Protein AF-A0A1N7FJW1-F1 (afdb_monomer)

Organism: NCBI:txid553468

Mean predicted aligned error: 14.7 Å

Structure (mmCIF, N/CA/C/O backbone):
data_AF-A0A1N7FJW1-F1
#
_entry.id   AF-A0A1N7FJW1-F1
#
loop_
_atom_site.group_PDB
_atom_site.id
_atom_site.type_symbol
_atom_site.label_atom_id
_atom_site.label_alt_id
_atom_site.label_comp_id
_atom_site.label_asym_id
_atom_site.label_entity_id
_atom_site.label_seq_id
_atom_site.pdbx_PDB_ins_code
_atom_site.Cartn_x
_atom_site.Cartn_y
_atom_site.Cartn_z
_atom_site.occupancy
_atom_site.B_iso_or_equiv
_atom_site.auth_seq_id
_atom_site.auth_comp_id
_atom_site.auth_asym_id
_atom_site.auth_atom_id
_atom_site.pdbx_PDB_model_num
ATOM 1 N N . MET A 1 1 ? 30.963 -3.387 -36.624 1.00 52.25 1 MET A N 1
ATOM 2 C CA . MET A 1 1 ? 31.413 -2.448 -35.574 1.00 52.25 1 MET A CA 1
ATOM 3 C C . MET A 1 1 ? 30.169 -1.801 -35.012 1.00 52.25 1 MET A C 1
ATOM 5 O O . MET A 1 1 ? 29.553 -1.021 -35.724 1.00 52.25 1 MET A O 1
ATOM 9 N N . THR A 1 2 ? 29.754 -2.179 -33.808 1.00 65.69 2 THR A N 1
ATOM 10 C CA . THR A 1 2 ? 28.603 -1.548 -33.155 1.00 65.69 2 THR A CA 1
ATOM 11 C C . THR A 1 2 ? 28.979 -0.100 -32.862 1.00 65.69 2 THR A C 1
ATOM 13 O O . THR A 1 2 ? 30.022 0.168 -32.257 1.00 65.69 2 THR A O 1
ATOM 16 N N . ARG A 1 3 ? 28.205 0.848 -33.392 1.00 86.38 3 ARG A N 1
ATOM 17 C CA . ARG A 1 3 ? 28.405 2.272 -33.126 1.00 86.38 3 ARG A CA 1
ATOM 18 C C . ARG A 1 3 ? 28.070 2.475 -31.653 1.00 86.38 3 ARG A C 1
ATOM 20 O O . ARG A 1 3 ? 26.990 2.111 -31.235 1.00 86.38 3 ARG A O 1
ATOM 27 N N . THR A 1 4 ? 28.992 3.018 -30.864 1.00 91.62 4 THR A N 1
ATOM 28 C CA . THR A 1 4 ? 28.739 3.287 -29.439 1.00 91.62 4 THR A CA 1
ATOM 29 C C . THR A 1 4 ? 28.900 4.770 -29.146 1.00 91.62 4 THR A C 1
ATOM 31 O O . THR A 1 4 ? 29.884 5.377 -29.587 1.00 91.62 4 THR A O 1
ATOM 34 N N . VAL A 1 5 ? 27.998 5.342 -28.356 1.00 96.06 5 VAL A N 1
ATOM 35 C CA . VAL A 1 5 ? 28.038 6.734 -27.895 1.00 96.06 5 VAL A CA 1
ATOM 36 C C . VAL A 1 5 ? 28.354 6.788 -26.401 1.00 96.06 5 VAL A C 1
ATOM 38 O O . VAL A 1 5 ? 28.093 5.841 -25.666 1.00 96.06 5 VAL A O 1
ATOM 41 N N . LYS A 1 6 ? 28.956 7.885 -25.929 1.00 95.75 6 LYS A N 1
ATOM 42 C CA . LYS A 1 6 ? 29.156 8.087 -24.489 1.00 95.75 6 LYS A CA 1
ATOM 43 C C . LYS A 1 6 ? 27.847 8.525 -23.832 1.00 95.75 6 LYS A C 1
ATOM 45 O O . LYS A 1 6 ? 27.224 9.496 -24.280 1.00 95.75 6 LYS A O 1
ATOM 50 N N . VAL A 1 7 ? 27.475 7.847 -22.754 1.00 93.94 7 VAL A N 1
ATOM 51 C CA . VAL A 1 7 ? 26.599 8.421 -21.728 1.00 93.94 7 VAL A CA 1
ATOM 52 C C . VAL A 1 7 ? 27.440 9.449 -20.985 1.00 93.94 7 VAL A C 1
ATOM 54 O O . VAL A 1 7 ? 28.621 9.211 -20.744 1.00 93.94 7 VAL A O 1
ATOM 57 N N . ASP A 1 8 ? 26.872 10.623 -20.736 1.00 95.00 8 ASP A N 1
ATOM 58 C CA . ASP A 1 8 ? 27.602 11.751 -20.154 1.00 95.00 8 ASP A CA 1
ATOM 59 C C . ASP A 1 8 ? 26.711 12.533 -19.183 1.00 95.00 8 ASP A C 1
ATOM 61 O O . ASP A 1 8 ? 26.671 13.764 -19.170 1.00 95.00 8 ASP A O 1
ATOM 65 N N . TRP A 1 9 ? 25.927 11.777 -18.417 1.00 96.00 9 TRP A N 1
ATOM 66 C CA . TRP A 1 9 ? 24.944 12.276 -17.464 1.00 96.00 9 TRP A CA 1
ATOM 67 C C . TRP A 1 9 ? 25.516 12.230 -16.046 1.00 96.00 9 TRP A C 1
ATOM 69 O O . TRP A 1 9 ? 26.409 11.433 -15.742 1.00 96.00 9 TRP A O 1
ATOM 79 N N . ARG A 1 10 ? 25.041 13.132 -15.186 1.00 94.81 10 ARG A N 1
ATOM 80 C CA . ARG A 1 10 ? 25.405 13.165 -13.767 1.00 94.81 10 ARG A CA 1
ATOM 81 C C . ARG A 1 10 ? 24.400 12.346 -12.974 1.00 94.81 10 ARG A C 1
ATOM 83 O O . ARG A 1 10 ? 23.208 12.572 -13.126 1.00 94.81 10 ARG A O 1
ATOM 90 N N . VAL A 1 11 ? 24.897 11.450 -12.138 1.00 93.75 11 VAL A N 1
ATOM 91 C CA . VAL A 1 11 ? 24.109 10.615 -11.225 1.00 93.75 11 VAL A CA 1
ATOM 92 C C . VAL A 1 11 ? 24.675 10.777 -9.808 1.00 93.75 11 VAL A C 1
ATOM 94 O O . VAL A 1 11 ? 25.847 11.148 -9.686 1.00 93.75 11 VAL A O 1
ATOM 97 N N . PRO A 1 12 ? 23.916 10.507 -8.738 1.00 93.00 12 PRO A N 1
ATOM 98 C CA . PRO A 1 12 ? 24.451 10.494 -7.377 1.00 93.00 12 PRO A CA 1
ATOM 99 C C . PRO A 1 12 ? 25.618 9.510 -7.254 1.00 93.00 12 PRO A C 1
ATOM 101 O O . PRO A 1 12 ? 25.525 8.368 -7.711 1.00 93.00 12 PRO A O 1
ATOM 104 N N . SER A 1 13 ? 26.723 9.949 -6.649 1.00 93.44 13 SER A N 1
ATOM 105 C CA . SER A 1 13 ? 27.962 9.166 -6.550 1.00 93.44 13 SER A CA 1
ATOM 106 C C . SER A 1 13 ? 27.733 7.831 -5.845 1.00 93.44 13 SER A C 1
ATOM 108 O O . SER A 1 13 ? 28.148 6.800 -6.365 1.00 93.44 13 SER A O 1
ATOM 110 N N . LYS A 1 14 ? 26.975 7.836 -4.740 1.00 91.44 14 LYS A N 1
ATOM 111 C CA . LYS A 1 14 ? 26.622 6.625 -3.979 1.00 91.44 14 LYS A CA 1
ATOM 112 C C . LYS A 1 14 ? 25.930 5.573 -4.848 1.00 91.44 14 LYS A C 1
ATOM 114 O O . LYS A 1 14 ? 26.258 4.393 -4.782 1.00 91.44 14 LYS A O 1
ATOM 119 N N . GLU A 1 15 ? 25.000 5.997 -5.703 1.00 93.12 15 GLU A N 1
ATOM 120 C CA . GLU A 1 15 ? 24.267 5.069 -6.566 1.00 93.12 15 GLU A CA 1
ATOM 121 C C . GLU A 1 15 ? 25.138 4.508 -7.686 1.00 93.12 15 GLU A C 1
ATOM 123 O O . GLU A 1 15 ? 25.033 3.328 -8.024 1.00 93.12 15 GLU A O 1
ATOM 128 N N . TRP A 1 16 ? 26.038 5.329 -8.231 1.00 95.44 16 TRP A N 1
ATOM 129 C CA . TRP A 1 16 ? 27.014 4.869 -9.212 1.00 95.44 16 TRP A CA 1
ATOM 130 C C . TRP A 1 16 ? 28.026 3.883 -8.623 1.00 95.44 16 TRP A C 1
ATOM 132 O O . TRP A 1 16 ? 28.369 2.893 -9.274 1.00 95.44 16 TRP A O 1
ATOM 142 N N . GLU A 1 17 ? 28.498 4.133 -7.403 1.00 94.94 17 GLU A N 1
ATOM 143 C CA . GLU A 1 17 ? 29.403 3.243 -6.673 1.00 94.94 17 GLU A CA 1
ATOM 144 C C . GLU A 1 17 ? 28.735 1.900 -6.384 1.00 94.94 17 GLU A C 1
ATOM 146 O O . GLU A 1 17 ? 29.262 0.865 -6.789 1.00 94.94 17 GLU A O 1
ATOM 151 N N . ALA A 1 18 ? 27.530 1.913 -5.810 1.00 94.19 18 ALA A N 1
ATOM 152 C CA . ALA A 1 18 ? 26.774 0.697 -5.524 1.00 94.19 18 ALA A CA 1
ATOM 153 C C . ALA A 1 18 ? 26.417 -0.091 -6.800 1.00 94.19 18 ALA A C 1
ATOM 155 O O . ALA A 1 18 ? 26.418 -1.323 -6.805 1.00 94.19 18 ALA A O 1
ATOM 156 N N . PHE A 1 19 ? 26.140 0.591 -7.918 1.00 96.44 19 PHE A N 1
ATOM 157 C CA . PHE A 1 19 ? 25.979 -0.079 -9.212 1.00 96.44 19 PHE A CA 1
ATOM 158 C C . PHE A 1 19 ? 27.299 -0.674 -9.730 1.00 96.44 19 PHE A C 1
ATOM 160 O O . PHE A 1 19 ? 27.322 -1.796 -10.232 1.00 96.44 19 PHE A O 1
ATOM 167 N N . SER A 1 20 ? 28.415 0.041 -9.593 1.00 95.94 20 SER A N 1
ATOM 168 C CA . SER A 1 20 ? 29.735 -0.450 -10.008 1.00 95.94 20 SER A CA 1
ATOM 169 C C . SER A 1 20 ? 30.167 -1.677 -9.199 1.00 95.94 20 SER A C 1
ATOM 171 O O . SER A 1 20 ? 30.704 -2.626 -9.770 1.00 95.94 20 SER A O 1
ATOM 173 N N . GLU A 1 21 ? 29.887 -1.689 -7.895 1.00 96.00 21 GLU A N 1
ATOM 174 C CA . GLU A 1 21 ? 30.093 -2.844 -7.020 1.00 96.00 21 GLU A CA 1
ATOM 175 C C . GLU A 1 21 ? 29.223 -4.030 -7.448 1.00 96.00 21 GLU A C 1
ATOM 177 O O . GLU A 1 21 ? 29.734 -5.141 -7.580 1.00 96.00 21 GLU A O 1
ATOM 182 N N . TYR A 1 22 ? 27.944 -3.793 -7.762 1.00 96.25 22 TYR A N 1
ATOM 183 C CA . TYR A 1 22 ? 27.059 -4.813 -8.330 1.00 96.25 22 TYR A CA 1
ATOM 184 C C . TYR A 1 22 ? 27.650 -5.446 -9.599 1.00 96.25 22 TYR A C 1
ATOM 186 O O . TYR A 1 22 ? 27.753 -6.670 -9.670 1.00 96.25 22 TYR A O 1
ATOM 194 N N . VAL A 1 23 ? 28.113 -4.634 -10.558 1.00 96.75 23 VAL A N 1
ATOM 195 C CA . VAL A 1 23 ? 28.746 -5.137 -11.791 1.00 96.75 23 VAL A CA 1
ATOM 196 C C . VAL A 1 23 ? 30.020 -5.923 -11.476 1.00 96.75 23 VAL A C 1
ATOM 198 O O . VAL A 1 23 ? 30.242 -6.985 -12.056 1.00 96.75 23 VAL A O 1
ATOM 201 N N . SER A 1 24 ? 30.849 -5.432 -10.550 1.00 95.81 24 SER A N 1
ATOM 202 C CA . SER A 1 24 ? 32.078 -6.119 -10.145 1.00 95.81 24 SER A CA 1
ATOM 203 C C . SER A 1 24 ? 31.802 -7.462 -9.473 1.00 95.81 24 SER A C 1
ATOM 205 O O . SER A 1 24 ? 32.559 -8.404 -9.683 1.00 95.81 24 SER A O 1
ATOM 207 N N . ARG A 1 25 ? 30.748 -7.554 -8.660 1.00 96.00 25 ARG A N 1
ATOM 208 C CA . ARG A 1 25 ? 30.341 -8.789 -7.985 1.00 96.00 25 ARG A CA 1
ATOM 209 C C . ARG A 1 25 ? 29.806 -9.819 -8.978 1.00 96.00 25 ARG A C 1
ATOM 211 O O . ARG A 1 25 ? 30.148 -10.987 -8.860 1.00 96.00 25 ARG A O 1
ATOM 218 N N . GLU A 1 26 ? 29.006 -9.379 -9.946 1.00 94.94 26 GLU A N 1
ATOM 219 C CA . GLU A 1 26 ? 28.371 -10.257 -10.936 1.00 94.94 26 GLU A CA 1
ATOM 220 C C . GLU A 1 26 ? 29.372 -10.791 -11.974 1.00 94.94 26 GLU A C 1
ATOM 222 O O . GLU A 1 26 ? 29.357 -11.969 -12.318 1.00 94.94 26 GLU A O 1
ATOM 227 N N . HIS A 1 27 ? 30.274 -9.931 -12.461 1.00 94.06 27 HIS A N 1
ATOM 228 C CA . HIS A 1 27 ? 31.170 -10.258 -13.581 1.00 94.06 27 HIS A CA 1
ATOM 229 C C . HIS A 1 27 ? 32.638 -10.440 -13.173 1.00 94.06 27 HIS A C 1
ATOM 231 O O . HIS A 1 27 ? 33.477 -10.755 -14.014 1.00 94.06 27 HIS A O 1
ATOM 237 N N . GLY A 1 28 ? 32.985 -10.208 -11.904 1.00 94.31 28 GLY A N 1
ATOM 238 C CA . GLY A 1 28 ? 34.362 -10.242 -11.390 1.00 94.31 28 GLY A CA 1
ATOM 239 C C . GLY A 1 28 ? 35.214 -9.016 -11.754 1.00 94.31 28 GLY A C 1
ATOM 240 O O . GLY A 1 28 ? 36.224 -8.757 -11.101 1.00 94.31 28 GLY A O 1
ATOM 241 N N . GLU A 1 29 ? 34.814 -8.232 -12.761 1.00 92.94 29 GLU A N 1
ATOM 242 C CA . GLU A 1 29 ? 35.464 -6.980 -13.149 1.00 92.94 29 GLU A CA 1
ATOM 243 C C . GLU A 1 29 ? 34.464 -5.930 -13.664 1.00 92.94 29 GLU A C 1
ATOM 245 O O . GLU A 1 29 ? 33.465 -6.235 -14.309 1.00 92.94 29 GLU A O 1
ATOM 250 N N . ILE A 1 30 ? 34.761 -4.650 -13.427 1.00 91.31 30 ILE A N 1
ATOM 251 C CA . ILE A 1 30 ? 33.912 -3.532 -13.885 1.00 91.31 30 ILE A CA 1
ATOM 252 C C . ILE A 1 30 ? 34.176 -3.213 -15.365 1.00 91.31 30 ILE A C 1
ATOM 254 O O . ILE A 1 30 ? 33.280 -2.845 -16.138 1.00 91.31 30 ILE A O 1
ATOM 258 N N . LYS A 1 31 ? 35.446 -3.299 -15.773 1.00 91.12 31 LYS A N 1
ATOM 259 C CA . LYS A 1 31 ? 35.902 -2.835 -17.083 1.00 91.12 31 LYS A CA 1
ATOM 260 C C . LYS A 1 31 ? 35.369 -3.761 -18.175 1.00 91.12 31 LYS A C 1
ATOM 262 O O . LYS A 1 31 ? 35.596 -4.955 -18.151 1.00 91.12 31 LYS A O 1
ATOM 267 N N . GLY A 1 32 ? 34.690 -3.189 -19.168 1.00 90.25 32 GLY A N 1
ATOM 268 C CA . GLY A 1 32 ? 34.111 -3.943 -20.288 1.00 90.25 32 GLY A CA 1
ATOM 269 C C . GLY A 1 32 ? 32.655 -4.371 -20.077 1.00 90.25 32 GLY A C 1
ATOM 270 O O . GLY A 1 32 ? 31.924 -4.456 -21.065 1.00 90.25 32 GLY A O 1
ATOM 271 N N . TYR A 1 33 ? 32.210 -4.518 -18.825 1.00 94.81 33 TYR A N 1
ATOM 272 C CA . TYR A 1 33 ? 30.836 -4.914 -18.487 1.00 94.81 33 TYR A CA 1
ATOM 273 C C . TYR A 1 33 ? 29.938 -3.738 -18.119 1.00 94.81 33 TYR A C 1
ATOM 275 O O . TYR A 1 33 ? 28.773 -3.734 -18.506 1.00 94.81 33 TYR A O 1
ATOM 283 N N . VAL A 1 34 ? 30.478 -2.692 -17.480 1.00 95.44 34 VAL A N 1
ATOM 284 C CA . VAL A 1 34 ? 29.661 -1.567 -16.991 1.00 95.44 34 VAL A CA 1
ATOM 285 C C . VAL A 1 34 ? 28.805 -0.919 -18.085 1.00 95.44 34 VAL A C 1
ATOM 287 O O . VAL A 1 34 ? 27.643 -0.623 -17.858 1.00 95.44 34 VAL A O 1
ATOM 290 N N . GLY A 1 35 ? 29.337 -0.749 -19.302 1.00 95.56 35 GLY A N 1
ATOM 291 C CA . GLY A 1 35 ? 28.564 -0.192 -20.418 1.00 95.56 35 GLY A CA 1
ATOM 292 C C . GLY A 1 35 ? 27.407 -1.093 -20.849 1.00 95.56 35 GLY A C 1
ATOM 293 O O . GLY A 1 35 ? 26.321 -0.590 -21.110 1.00 95.56 35 GLY A O 1
ATOM 294 N N . ARG A 1 36 ? 27.618 -2.416 -20.858 1.00 95.19 36 ARG A N 1
ATOM 295 C CA . ARG A 1 36 ? 26.582 -3.392 -21.222 1.00 95.19 36 ARG A CA 1
ATOM 296 C C . ARG A 1 36 ? 25.490 -3.468 -20.162 1.00 95.19 36 ARG A C 1
ATOM 298 O O . ARG A 1 36 ? 24.323 -3.519 -20.516 1.00 95.19 36 ARG A O 1
ATOM 305 N N . GLU A 1 37 ? 25.855 -3.457 -18.882 1.00 96.12 37 GLU A N 1
ATOM 306 C CA . GLU A 1 37 ? 24.869 -3.485 -17.796 1.00 96.12 37 GLU A CA 1
ATOM 307 C C . GLU A 1 37 ? 24.088 -2.169 -17.696 1.00 96.12 37 GLU A C 1
ATOM 309 O O . GLU A 1 37 ? 22.890 -2.207 -17.444 1.00 96.12 37 GLU A O 1
ATOM 314 N N . VAL A 1 38 ? 24.711 -1.016 -17.980 1.00 96.75 38 VAL A N 1
ATOM 315 C CA . VAL A 1 38 ? 23.980 0.257 -18.127 1.00 96.75 38 VAL A CA 1
ATOM 316 C C . VAL A 1 38 ? 22.980 0.181 -19.283 1.00 96.75 38 VAL A C 1
ATOM 318 O O . VAL A 1 38 ? 21.846 0.619 -19.141 1.00 96.75 38 VAL A O 1
ATOM 321 N N . GLU A 1 39 ? 23.377 -0.388 -20.422 1.00 95.69 39 GLU A N 1
ATOM 322 C CA . GLU A 1 39 ? 22.492 -0.540 -21.580 1.00 95.69 39 GLU A CA 1
ATOM 323 C C . GLU A 1 39 ? 21.312 -1.481 -21.289 1.00 95.69 39 GLU A C 1
ATOM 325 O O . GLU A 1 39 ? 20.181 -1.181 -21.664 1.00 95.69 39 GLU A O 1
ATOM 330 N N . LYS A 1 40 ? 21.553 -2.591 -20.578 1.00 94.06 40 LYS A N 1
ATOM 331 C CA . LYS A 1 40 ? 20.486 -3.485 -20.103 1.00 94.06 40 LYS A CA 1
ATOM 332 C C . LYS A 1 40 ? 19.544 -2.775 -19.139 1.00 94.06 40 LYS A C 1
ATOM 334 O O . LYS A 1 40 ? 18.341 -2.852 -19.334 1.00 94.06 40 LYS A O 1
ATOM 339 N N . ALA A 1 41 ? 20.085 -2.043 -18.164 1.00 94.62 41 ALA A N 1
ATOM 340 C CA . ALA A 1 41 ? 19.288 -1.264 -17.222 1.00 94.62 41 ALA A CA 1
ATOM 341 C C . ALA A 1 41 ? 18.376 -0.261 -17.947 1.00 94.62 41 ALA A C 1
ATOM 343 O O . ALA A 1 41 ? 17.194 -0.182 -17.642 1.00 94.62 41 ALA A O 1
ATOM 344 N N . MET A 1 42 ? 18.898 0.458 -18.951 1.00 95.19 42 MET A N 1
ATOM 345 C CA . MET A 1 42 ? 18.097 1.379 -19.767 1.00 95.19 42 MET A CA 1
ATOM 346 C C . MET A 1 42 ? 16.958 0.664 -20.503 1.00 95.19 42 MET A C 1
ATOM 348 O O . MET A 1 42 ? 15.831 1.145 -20.467 1.00 95.19 42 MET A O 1
ATOM 352 N N . ARG A 1 43 ? 17.234 -0.469 -21.166 1.00 93.62 43 ARG A N 1
ATOM 353 C CA . ARG A 1 43 ? 16.203 -1.225 -21.901 1.00 93.62 43 ARG A CA 1
ATOM 354 C C . ARG A 1 43 ? 15.134 -1.808 -20.979 1.00 93.62 43 ARG A C 1
ATOM 356 O O . ARG A 1 43 ? 13.954 -1.691 -21.287 1.00 93.62 43 ARG A O 1
ATOM 363 N N . GLU A 1 44 ? 15.552 -2.390 -19.856 1.00 89.94 44 GLU A N 1
ATOM 364 C CA . GLU A 1 44 ? 14.650 -2.966 -18.852 1.00 89.94 44 GLU A CA 1
ATOM 365 C C . GLU A 1 44 ? 13.734 -1.901 -18.240 1.00 89.94 44 GLU A C 1
ATOM 367 O O . GLU A 1 44 ? 12.549 -2.171 -18.061 1.00 89.94 44 GLU A O 1
ATOM 372 N N . TYR A 1 45 ? 14.261 -0.699 -17.982 1.00 88.50 45 TYR A N 1
ATOM 373 C CA . TYR A 1 45 ? 13.508 0.427 -17.424 1.00 88.50 45 TYR A CA 1
ATOM 374 C C . TYR A 1 45 ? 12.490 1.022 -18.409 1.00 88.50 45 TYR A C 1
ATOM 376 O O . TYR A 1 45 ? 11.454 1.525 -17.988 1.00 88.50 45 TYR A O 1
ATOM 384 N N . MET A 1 46 ? 12.759 0.979 -19.717 1.00 89.81 46 MET A N 1
ATOM 385 C CA . MET A 1 46 ? 11.837 1.474 -20.755 1.00 89.81 46 MET A CA 1
ATOM 386 C C . MET A 1 46 ? 10.796 0.455 -21.213 1.00 89.81 46 MET A C 1
ATOM 388 O O . MET A 1 46 ? 10.014 0.758 -22.110 1.00 89.81 46 MET A O 1
ATOM 392 N N . ASP A 1 47 ? 10.850 -0.770 -20.695 1.00 84.56 47 ASP A N 1
ATOM 393 C CA . ASP A 1 47 ? 10.038 -1.875 -21.201 1.00 84.56 47 ASP A CA 1
ATOM 394 C C . ASP A 1 47 ? 10.234 -2.148 -22.706 1.00 84.56 47 ASP A C 1
ATOM 396 O O . ASP A 1 47 ? 9.319 -2.542 -23.419 1.00 84.56 47 ASP A O 1
ATOM 400 N N . ALA A 1 48 ? 11.471 -1.959 -23.186 1.00 77.62 48 ALA A N 1
ATOM 401 C CA . ALA A 1 48 ? 11.863 -2.100 -24.594 1.00 77.62 48 ALA A CA 1
ATOM 402 C C . ALA A 1 48 ? 12.705 -3.364 -24.873 1.00 77.62 48 ALA A C 1
ATOM 404 O O . ALA A 1 48 ? 13.426 -3.438 -25.872 1.00 77.62 48 ALA A O 1
ATOM 405 N N . ASP A 1 49 ? 12.686 -4.340 -23.964 1.00 77.19 49 ASP A N 1
ATOM 406 C CA . ASP A 1 49 ? 13.383 -5.616 -24.128 1.00 77.19 49 ASP A CA 1
ATOM 407 C C . ASP A 1 49 ? 12.446 -6.735 -24.622 1.00 77.19 49 ASP A C 1
ATOM 409 O O . ASP A 1 49 ? 11.238 -6.565 -24.767 1.00 77.19 49 ASP A O 1
ATOM 413 N N . GLU A 1 50 ? 13.017 -7.908 -24.898 1.00 75.19 50 GLU A N 1
ATOM 414 C CA . GLU A 1 50 ? 12.272 -9.082 -25.380 1.00 75.19 50 GLU A CA 1
ATOM 415 C C . GLU A 1 50 ? 11.298 -9.680 -24.347 1.00 75.19 50 GLU A C 1
ATOM 417 O O . GLU A 1 50 ? 10.514 -10.569 -24.676 1.00 75.19 50 GLU A O 1
ATOM 422 N N . PHE A 1 51 ? 11.344 -9.212 -23.099 1.00 79.31 51 PHE A N 1
ATOM 423 C CA . PHE A 1 51 ? 10.526 -9.706 -21.998 1.00 79.31 51 PHE A CA 1
ATOM 424 C C . PHE A 1 51 ? 9.326 -8.793 -21.699 1.00 79.31 51 PHE A C 1
ATOM 426 O O . PHE A 1 51 ? 8.519 -9.137 -20.831 1.00 79.31 51 PHE A O 1
ATOM 433 N N . ALA A 1 52 ? 9.167 -7.675 -22.417 1.00 80.88 52 ALA A N 1
ATOM 434 C CA . ALA A 1 52 ? 7.998 -6.795 -22.334 1.00 80.88 52 ALA A CA 1
ATOM 435 C C . ALA A 1 52 ? 6.683 -7.557 -22.559 1.00 80.88 52 ALA A C 1
ATOM 437 O O . ALA A 1 52 ? 5.798 -7.535 -21.704 1.00 80.88 52 ALA A O 1
ATOM 438 N N . ASP A 1 53 ? 6.611 -8.353 -23.629 1.00 84.56 53 ASP A N 1
ATOM 439 C CA . ASP A 1 53 ? 5.436 -9.167 -23.966 1.00 84.56 53 ASP A CA 1
ATOM 440 C C . ASP A 1 53 ? 5.076 -10.191 -22.874 1.00 84.56 53 ASP A C 1
ATOM 442 O O . ASP A 1 53 ? 3.918 -10.585 -22.725 1.00 84.56 53 ASP A O 1
ATOM 446 N N . ILE A 1 54 ? 6.074 -10.690 -22.137 1.00 85.75 54 ILE A N 1
ATOM 447 C CA . ILE A 1 54 ? 5.854 -11.660 -21.056 1.00 85.75 54 ILE A CA 1
ATOM 448 C C . ILE A 1 54 ? 5.262 -10.951 -19.843 1.00 85.75 54 ILE A C 1
ATOM 450 O O . ILE A 1 54 ? 4.298 -11.453 -19.267 1.00 85.75 54 ILE A O 1
ATOM 454 N N . GLU A 1 55 ? 5.804 -9.791 -19.477 1.00 82.88 55 GLU A N 1
ATOM 455 C CA . GLU A 1 55 ? 5.274 -8.994 -18.372 1.00 82.88 55 GLU A CA 1
ATOM 456 C C . GLU A 1 55 ? 3.834 -8.540 -18.657 1.00 82.88 55 GLU A C 1
ATOM 458 O O . GLU A 1 55 ? 2.971 -8.717 -17.804 1.00 82.88 55 GLU A O 1
ATOM 463 N N . GLU A 1 56 ? 3.522 -8.121 -19.888 1.00 84.94 56 GLU A N 1
ATOM 464 C CA . GLU A 1 56 ? 2.151 -7.771 -20.290 1.00 84.94 56 GLU A CA 1
ATOM 465 C C . GLU A 1 56 ? 1.178 -8.960 -20.161 1.00 84.94 56 GLU A C 1
ATOM 467 O O . GLU A 1 56 ? 0.029 -8.810 -19.732 1.00 84.94 56 GLU A O 1
ATOM 472 N N . ARG A 1 57 ? 1.624 -10.180 -20.493 1.00 87.06 57 ARG A N 1
ATOM 473 C CA . ARG A 1 57 ? 0.812 -11.395 -20.295 1.00 87.06 57 ARG A CA 1
ATOM 474 C C . ARG A 1 57 ? 0.577 -11.691 -18.819 1.00 87.06 57 ARG A C 1
ATOM 476 O O . ARG A 1 57 ? -0.525 -12.109 -18.474 1.00 87.06 57 ARG A O 1
ATOM 483 N N . ILE A 1 58 ? 1.583 -11.487 -17.971 1.00 86.94 58 ILE A N 1
ATOM 484 C CA . ILE A 1 58 ? 1.453 -11.638 -16.518 1.00 86.94 58 ILE A CA 1
ATOM 485 C C . ILE A 1 58 ? 0.459 -10.601 -15.978 1.00 86.94 58 ILE A C 1
ATOM 487 O O . ILE A 1 58 ? -0.459 -10.961 -15.246 1.00 86.94 58 ILE A O 1
ATOM 491 N N . ASP A 1 59 ? 0.556 -9.348 -16.418 1.00 83.88 59 ASP A N 1
ATOM 492 C CA . ASP A 1 59 ? -0.361 -8.275 -16.022 1.00 83.88 59 ASP A CA 1
ATOM 493 C C . ASP A 1 59 ? -1.801 -8.571 -16.451 1.00 83.88 59 ASP A C 1
ATOM 495 O O . ASP A 1 59 ? -2.751 -8.335 -15.704 1.00 83.88 59 ASP A O 1
ATOM 499 N N . ARG A 1 60 ? -1.983 -9.164 -17.635 1.00 85.75 60 ARG A N 1
ATOM 500 C CA . ARG A 1 60 ? -3.293 -9.643 -18.087 1.00 85.75 60 ARG A CA 1
ATOM 501 C C . ARG A 1 60 ? -3.855 -10.741 -17.184 1.00 85.75 60 ARG A C 1
ATOM 503 O O . ARG A 1 60 ? -5.062 -10.748 -16.947 1.00 85.75 60 ARG A O 1
ATOM 510 N N . LEU A 1 61 ? -3.019 -11.663 -16.706 1.00 85.50 61 LEU A N 1
ATOM 511 C CA . LEU A 1 61 ? -3.442 -12.712 -15.775 1.00 85.50 61 LEU A CA 1
ATOM 512 C C . LEU A 1 61 ? -3.818 -12.129 -14.409 1.00 85.50 61 LEU A C 1
ATOM 514 O O . LEU A 1 61 ? -4.861 -12.498 -13.878 1.00 85.50 61 LEU A O 1
ATOM 518 N N . LEU A 1 62 ? -3.040 -11.173 -13.891 1.00 82.25 62 LEU A N 1
ATOM 519 C CA . LEU A 1 62 ? -3.370 -10.453 -12.655 1.00 82.25 62 LEU A CA 1
ATOM 520 C C . LEU A 1 62 ? -4.726 -9.749 -12.761 1.00 82.25 62 LEU A C 1
ATOM 522 O O . LEU A 1 62 ? -5.591 -9.956 -11.912 1.00 82.25 62 LEU A O 1
ATOM 526 N N . ARG A 1 63 ? -4.958 -9.000 -13.847 1.00 80.12 63 ARG A N 1
ATOM 527 C CA . ARG A 1 63 ? -6.254 -8.347 -14.094 1.00 80.12 63 ARG A CA 1
ATOM 528 C C . ARG A 1 63 ? -7.390 -9.358 -14.196 1.00 80.12 63 ARG A C 1
ATOM 530 O O . ARG A 1 63 ? -8.450 -9.142 -13.630 1.00 80.12 63 ARG A O 1
ATOM 537 N N . ALA A 1 64 ? -7.176 -10.487 -14.872 1.00 79.88 64 ALA A N 1
ATOM 538 C CA . ALA A 1 64 ? -8.186 -11.543 -14.946 1.00 79.88 64 ALA A CA 1
ATOM 539 C C . ALA A 1 64 ? -8.516 -12.144 -13.566 1.00 79.88 64 ALA A C 1
ATOM 541 O O . ALA A 1 64 ? -9.655 -12.540 -13.334 1.00 79.88 64 ALA A O 1
ATOM 542 N N . ALA A 1 65 ? -7.549 -12.163 -12.646 1.00 77.19 65 ALA A N 1
ATOM 543 C CA . ALA A 1 65 ? -7.751 -12.540 -11.251 1.00 77.19 65 ALA A CA 1
ATOM 544 C C . ALA A 1 65 ? -8.365 -11.410 -10.393 1.00 77.19 65 ALA A C 1
ATOM 546 O O . ALA A 1 65 ? -8.532 -11.581 -9.187 1.00 77.19 65 ALA A O 1
ATOM 547 N N . GLY A 1 66 ? -8.710 -10.251 -10.966 1.00 71.81 66 GLY A N 1
ATOM 548 C CA . GLY A 1 66 ? -9.223 -9.096 -10.220 1.00 71.81 66 GLY A CA 1
ATOM 549 C C . GLY A 1 66 ? -8.168 -8.415 -9.343 1.00 71.81 66 GLY A C 1
ATOM 550 O O . GLY A 1 66 ? -8.523 -7.749 -8.373 1.00 71.81 66 GLY A O 1
ATOM 551 N N . ARG A 1 67 ? -6.879 -8.613 -9.646 1.00 76.31 67 ARG A N 1
ATOM 552 C CA . ARG A 1 67 ? -5.753 -7.893 -9.040 1.00 76.31 67 ARG A CA 1
ATOM 553 C C . ARG A 1 67 ? -5.294 -6.782 -9.969 1.00 76.31 67 ARG A C 1
ATOM 555 O O . ARG A 1 67 ? -5.397 -6.882 -11.195 1.00 76.31 67 ARG A O 1
ATOM 562 N N . ARG A 1 68 ? -4.693 -5.750 -9.389 1.00 72.88 68 ARG A N 1
ATOM 563 C CA . ARG A 1 68 ? -3.967 -4.747 -10.163 1.00 72.88 68 ARG A CA 1
ATOM 564 C C . ARG A 1 68 ? -2.518 -5.188 -10.340 1.00 72.88 68 ARG A C 1
ATOM 566 O O . ARG A 1 68 ? -1.902 -5.653 -9.377 1.00 72.88 68 ARG A O 1
ATOM 573 N N . PRO A 1 69 ? -1.958 -5.083 -11.555 1.00 66.00 69 PRO A N 1
ATOM 574 C CA . PRO A 1 69 ? -0.512 -5.047 -11.701 1.00 66.00 69 PRO A CA 1
ATOM 575 C C . PRO A 1 69 ? 0.001 -3.921 -10.805 1.00 66.00 69 PRO A C 1
ATOM 577 O O . PRO A 1 69 ? -0.511 -2.815 -10.915 1.00 66.00 69 PRO A O 1
ATOM 580 N N . ALA A 1 70 ? 0.958 -4.185 -9.912 1.00 63.66 70 ALA A N 1
ATOM 581 C CA . ALA A 1 70 ? 1.694 -3.071 -9.318 1.00 63.66 70 ALA A CA 1
ATOM 582 C C . ALA A 1 70 ? 2.315 -2.292 -10.480 1.00 63.66 70 ALA A C 1
ATOM 584 O O . ALA A 1 70 ? 2.975 -2.902 -11.337 1.00 63.66 70 ALA A O 1
ATOM 585 N N . ASP A 1 71 ? 2.026 -0.997 -10.564 1.00 54.09 71 ASP A N 1
ATOM 586 C CA . ASP A 1 71 ? 2.481 -0.187 -11.676 1.00 54.09 71 ASP A CA 1
ATOM 587 C C . ASP A 1 71 ? 4.001 -0.116 -11.639 1.00 54.09 71 ASP A C 1
ATOM 589 O O . ASP A 1 71 ? 4.617 0.545 -10.807 1.00 54.09 71 ASP A O 1
ATOM 593 N N . ALA A 1 72 ? 4.630 -0.793 -12.600 1.00 47.31 72 ALA A N 1
ATOM 594 C CA . ALA A 1 72 ? 6.071 -0.723 -12.780 1.00 47.31 72 ALA A CA 1
ATOM 595 C C . ALA A 1 72 ? 6.528 0.72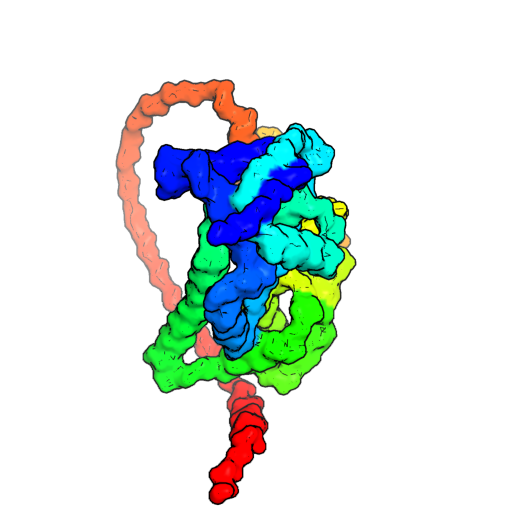7 -13.028 1.00 47.31 72 ALA A C 1
ATOM 597 O O . ALA A 1 72 ? 7.701 1.018 -12.851 1.00 47.31 72 ALA A O 1
ATOM 598 N N . ALA A 1 73 ? 5.637 1.636 -13.445 1.00 41.47 73 ALA A N 1
ATOM 599 C CA . ALA A 1 73 ? 5.923 3.060 -13.594 1.00 41.47 73 ALA A CA 1
ATOM 600 C C . ALA A 1 73 ? 5.959 3.822 -12.251 1.00 41.47 73 ALA A C 1
ATOM 602 O O . ALA A 1 73 ? 6.792 4.718 -12.096 1.00 41.47 73 ALA A O 1
ATOM 603 N N . GLU A 1 74 ? 5.136 3.445 -11.269 1.00 45.09 74 GLU A N 1
ATOM 604 C CA . GLU A 1 74 ? 5.130 4.067 -9.936 1.00 45.09 74 GLU A CA 1
ATOM 605 C C . GLU A 1 74 ? 6.252 3.491 -9.053 1.00 45.09 74 GLU A C 1
ATOM 607 O O . GLU A 1 74 ? 6.999 4.258 -8.443 1.00 45.09 74 GLU A O 1
ATOM 612 N N . GLU A 1 75 ? 6.553 2.186 -9.160 1.00 47.09 75 GLU A N 1
ATOM 613 C CA . GLU A 1 75 ? 7.725 1.572 -8.499 1.00 47.09 75 GLU A CA 1
ATOM 614 C C . GLU A 1 75 ? 9.061 2.182 -8.997 1.00 47.09 75 GLU A C 1
ATOM 616 O O . GLU A 1 75 ? 10.071 2.225 -8.283 1.00 47.09 75 GLU A O 1
ATOM 621 N N . LYS A 1 76 ? 9.075 2.705 -10.235 1.00 49.03 76 LYS A N 1
ATOM 622 C CA . LYS A 1 76 ? 10.201 3.452 -10.828 1.00 49.03 76 LYS A CA 1
ATOM 623 C C . LYS A 1 76 ? 10.325 4.880 -10.274 1.00 49.03 76 LYS A C 1
ATOM 625 O O . LYS A 1 76 ? 11.390 5.479 -10.436 1.00 49.03 76 LYS A O 1
ATOM 630 N N . THR A 1 77 ? 9.291 5.421 -9.631 1.00 43.97 77 THR A N 1
ATOM 631 C CA . THR A 1 77 ? 9.213 6.810 -9.138 1.00 43.97 77 THR A CA 1
ATOM 632 C C . THR A 1 77 ? 9.513 6.935 -7.641 1.00 43.97 77 THR A C 1
ATOM 634 O O . THR A 1 77 ? 10.011 7.969 -7.193 1.00 43.97 77 THR A O 1
ATOM 637 N N . LEU A 1 78 ? 9.399 5.835 -6.898 1.00 44.88 78 LEU A N 1
ATOM 638 C CA . LEU A 1 78 ? 9.688 5.766 -5.467 1.00 44.88 78 LEU A CA 1
ATOM 639 C C . LEU A 1 78 ? 11.174 5.869 -5.128 1.00 44.88 78 LEU A C 1
ATOM 641 O O . LEU A 1 78 ? 11.940 4.899 -5.183 1.00 44.88 78 LEU A O 1
ATOM 645 N N . SER A 1 79 ? 11.578 7.077 -4.737 1.00 44.50 79 SER A N 1
ATOM 646 C CA . SER A 1 79 ? 12.534 7.389 -3.660 1.00 44.50 79 SER A CA 1
ATOM 647 C C . SER A 1 79 ? 13.056 8.812 -3.883 1.00 44.50 79 SER A C 1
ATOM 649 O O . SER A 1 79 ? 14.230 9.023 -4.205 1.00 44.50 79 SER A O 1
ATOM 651 N N . GLU A 1 80 ? 12.180 9.804 -3.727 1.00 49.25 80 GLU A N 1
ATOM 652 C CA . GLU A 1 80 ? 12.553 11.218 -3.721 1.00 49.25 80 GLU A CA 1
ATOM 653 C C . GLU A 1 80 ? 12.472 11.789 -2.309 1.00 49.25 80 GLU A C 1
ATOM 655 O O . GLU A 1 80 ? 11.466 12.326 -1.873 1.00 49.25 80 GLU A O 1
ATOM 660 N N . SER A 1 81 ? 13.593 11.716 -1.593 1.00 41.44 81 SER A N 1
ATOM 661 C CA . SER A 1 81 ? 13.859 12.679 -0.519 1.00 41.44 81 SER A CA 1
ATOM 662 C C . SER A 1 81 ? 15.335 13.049 -0.330 1.00 41.44 81 SER A C 1
ATOM 664 O O . SER A 1 81 ? 15.644 13.835 0.559 1.00 41.44 81 SER A O 1
ATOM 666 N N . SER A 1 82 ? 16.277 12.584 -1.170 1.00 47.94 82 SER A N 1
ATOM 667 C CA . SER A 1 82 ? 17.701 12.936 -0.966 1.00 47.94 82 SER A CA 1
ATOM 668 C C . SER A 1 82 ? 18.520 13.313 -2.201 1.00 47.94 82 SER A C 1
ATOM 670 O O . SER A 1 82 ? 19.697 13.649 -2.059 1.00 47.94 82 SER A O 1
ATOM 672 N N . VAL A 1 83 ? 17.957 13.287 -3.414 1.00 53.78 83 VAL A N 1
ATOM 673 C CA . VAL A 1 83 ? 18.811 13.329 -4.615 1.00 53.78 83 VAL A CA 1
ATOM 674 C C . VAL A 1 83 ? 19.349 14.727 -4.946 1.00 53.78 83 VAL A C 1
ATOM 676 O O . VAL A 1 83 ? 20.426 14.843 -5.533 1.00 53.78 83 VAL A O 1
ATOM 679 N N . ASP A 1 84 ? 18.672 15.796 -4.521 1.00 54.22 84 ASP A N 1
ATOM 680 C CA . ASP A 1 84 ? 19.110 17.169 -4.815 1.00 54.22 84 ASP A CA 1
ATOM 681 C C . ASP A 1 84 ? 20.261 17.666 -3.910 1.00 54.22 84 ASP A C 1
ATOM 683 O O . ASP A 1 84 ? 20.887 18.682 -4.222 1.00 54.22 84 ASP A O 1
ATOM 687 N N . SER A 1 85 ? 20.614 16.939 -2.836 1.00 56.09 85 SER A N 1
ATOM 688 C CA . SER A 1 85 ? 21.726 17.296 -1.931 1.00 56.09 85 SER A CA 1
ATOM 689 C C . SER A 1 85 ? 22.961 16.390 -2.014 1.00 56.09 85 SER A C 1
ATOM 691 O O . SER A 1 85 ? 23.953 16.655 -1.333 1.00 56.09 85 SER A O 1
ATOM 693 N N . ASP A 1 86 ? 22.929 15.323 -2.815 1.00 67.00 86 ASP A N 1
ATOM 694 C CA . ASP A 1 86 ? 24.023 14.348 -2.879 1.00 67.00 86 ASP A CA 1
ATOM 695 C C . ASP A 1 86 ? 25.141 14.766 -3.861 1.00 67.00 86 ASP A C 1
ATOM 697 O O . ASP A 1 86 ? 24.920 15.365 -4.917 1.00 67.00 86 ASP A O 1
ATOM 701 N N . GLU A 1 87 ? 26.386 14.407 -3.531 1.00 89.12 87 GLU A N 1
ATOM 702 C CA . GLU A 1 87 ? 27.523 14.530 -4.447 1.00 89.12 87 GLU A CA 1
ATOM 703 C C . GLU A 1 87 ? 27.243 13.754 -5.746 1.00 89.12 87 GLU A C 1
ATOM 705 O O . GLU A 1 87 ? 26.805 12.603 -5.714 1.00 89.12 87 GLU A O 1
ATOM 710 N N . THR A 1 88 ? 27.500 14.375 -6.905 1.00 93.56 88 THR A N 1
ATOM 711 C CA . THR A 1 88 ? 27.215 13.766 -8.215 1.00 93.56 88 THR A CA 1
ATOM 712 C C . THR A 1 88 ? 28.478 13.353 -8.959 1.00 93.56 88 THR A C 1
ATOM 714 O O . THR A 1 88 ? 29.421 14.132 -9.114 1.00 93.56 88 THR A O 1
ATOM 717 N N . THR A 1 89 ? 28.445 12.156 -9.539 1.00 94.75 89 THR A N 1
ATOM 718 C CA . THR A 1 89 ? 29.479 11.619 -10.422 1.00 94.75 89 THR A CA 1
ATOM 719 C C . THR A 1 89 ? 28.998 11.601 -11.871 1.00 94.75 89 THR A C 1
ATOM 721 O O . THR A 1 89 ? 27.841 11.321 -12.182 1.00 94.75 89 THR A O 1
ATOM 724 N N . ARG A 1 90 ? 29.902 11.925 -12.801 1.00 95.94 90 ARG A N 1
ATOM 725 C CA . ARG A 1 90 ? 29.621 11.915 -14.242 1.00 95.94 90 ARG A CA 1
ATOM 726 C C . ARG A 1 90 ? 29.877 10.523 -14.812 1.00 95.94 90 ARG A C 1
ATOM 728 O O . ARG A 1 90 ? 31.030 10.098 -14.903 1.00 95.94 90 ARG A O 1
ATOM 735 N N . VAL A 1 91 ? 28.816 9.848 -15.240 1.00 94.94 91 VAL A N 1
ATOM 736 C CA . VAL A 1 91 ? 28.897 8.541 -15.901 1.00 94.94 91 VAL A CA 1
ATOM 737 C C . VAL A 1 91 ? 29.537 8.727 -17.273 1.00 94.94 91 VAL A C 1
ATOM 739 O O . VAL A 1 91 ? 29.115 9.597 -18.023 1.00 94.94 91 VAL A O 1
ATOM 742 N N . ARG A 1 92 ? 30.575 7.942 -17.600 1.00 94.19 92 ARG A N 1
ATOM 743 C CA . ARG A 1 92 ? 31.329 8.038 -18.873 1.00 94.19 92 ARG A CA 1
ATOM 744 C C . ARG A 1 92 ? 31.393 6.717 -19.648 1.00 94.19 92 ARG A C 1
ATOM 746 O O . ARG A 1 92 ? 32.332 6.491 -20.422 1.00 94.19 92 ARG A O 1
ATOM 753 N N . CYS A 1 93 ? 30.437 5.820 -19.421 1.00 94.06 93 CYS A N 1
ATOM 754 C CA . CYS A 1 93 ? 30.363 4.549 -20.134 1.00 94.06 93 CYS A CA 1
ATOM 755 C C . CYS A 1 93 ? 29.907 4.744 -21.590 1.00 94.06 93 CYS A C 1
ATOM 757 O O . CYS A 1 93 ? 29.431 5.811 -21.988 1.00 94.06 93 CYS A O 1
ATOM 759 N N . ARG A 1 94 ? 30.109 3.709 -22.409 1.00 95.75 94 ARG A N 1
ATOM 760 C CA . ARG A 1 94 ? 29.666 3.668 -23.804 1.00 95.75 94 ARG A CA 1
ATOM 761 C C . ARG A 1 94 ? 28.511 2.687 -23.947 1.00 95.75 94 ARG A C 1
ATOM 763 O O . ARG A 1 94 ? 28.636 1.573 -23.448 1.00 95.75 94 ARG A O 1
ATOM 770 N N . VAL A 1 95 ? 27.459 3.121 -24.629 1.00 96.31 95 VAL A N 1
ATOM 771 C CA . VAL A 1 95 ? 26.228 2.364 -24.906 1.00 96.31 95 VAL A CA 1
ATOM 772 C C . VAL A 1 95 ? 25.866 2.500 -26.382 1.00 96.31 95 VAL A C 1
ATOM 774 O O . VAL A 1 95 ? 26.420 3.363 -27.080 1.00 96.31 95 VAL A O 1
ATOM 777 N N . ASP A 1 96 ? 24.962 1.657 -26.860 1.00 95.81 96 ASP A N 1
ATOM 778 C CA . ASP A 1 96 ? 24.333 1.821 -28.168 1.00 95.81 96 ASP A CA 1
ATOM 779 C C . ASP A 1 96 ? 23.601 3.186 -28.283 1.00 95.81 96 ASP A C 1
ATOM 781 O O . ASP A 1 96 ? 22.929 3.605 -27.333 1.00 95.81 96 ASP A O 1
ATOM 785 N N . PRO A 1 97 ? 23.779 3.946 -29.385 1.00 96.56 97 PRO A N 1
ATOM 786 C CA . PRO A 1 97 ? 23.130 5.240 -29.576 1.00 96.56 97 PRO A CA 1
ATOM 787 C C . PRO A 1 97 ? 21.607 5.163 -29.561 1.00 96.56 97 PRO A C 1
ATOM 789 O O . PRO A 1 97 ? 20.999 6.056 -28.978 1.00 96.56 97 PRO A O 1
ATOM 792 N N . ASP A 1 98 ? 21.018 4.110 -30.127 1.00 95.19 98 ASP A N 1
ATOM 793 C CA . ASP A 1 98 ? 19.567 4.001 -30.251 1.00 95.19 98 ASP A CA 1
ATOM 794 C C . ASP A 1 98 ? 18.952 3.844 -28.854 1.00 95.19 98 ASP A C 1
ATOM 796 O O . ASP A 1 98 ? 18.052 4.592 -28.485 1.00 95.19 98 ASP A O 1
ATOM 800 N N . VAL A 1 99 ? 19.567 3.018 -27.997 1.00 95.69 99 VAL A N 1
ATOM 801 C CA . VAL A 1 99 ? 19.156 2.861 -26.588 1.00 95.69 99 VAL A CA 1
ATOM 802 C C . VAL A 1 99 ? 19.251 4.172 -25.818 1.00 95.69 99 VAL A C 1
ATOM 804 O O . VAL A 1 99 ? 18.368 4.497 -25.030 1.00 95.69 99 VAL A O 1
ATOM 807 N N . LYS A 1 100 ? 20.328 4.942 -26.013 1.00 96.44 100 LYS A N 1
ATOM 808 C CA . LYS A 1 100 ? 20.496 6.224 -25.316 1.00 96.44 100 LYS A CA 1
ATOM 809 C C . LYS A 1 100 ? 19.424 7.230 -25.735 1.00 96.44 100 LYS A C 1
ATOM 811 O O . LYS A 1 100 ? 18.934 7.980 -24.882 1.00 96.44 100 LYS A O 1
ATOM 816 N N . ASP A 1 101 ? 19.125 7.294 -27.027 1.00 96.00 101 ASP A N 1
ATOM 817 C CA . ASP A 1 101 ? 18.177 8.250 -27.590 1.00 96.00 101 ASP A CA 1
ATOM 818 C C . ASP A 1 101 ? 16.735 7.867 -27.219 1.00 96.00 101 ASP A C 1
ATOM 820 O O . ASP A 1 101 ? 15.991 8.732 -26.751 1.00 96.00 101 ASP A O 1
ATOM 824 N N . GLU A 1 102 ? 16.382 6.580 -27.297 1.00 95.38 102 GLU A N 1
ATOM 825 C CA . GLU A 1 102 ? 15.109 6.029 -26.812 1.00 95.38 102 GLU A CA 1
ATOM 826 C C . GLU A 1 102 ? 14.925 6.279 -25.315 1.00 95.38 102 GLU A C 1
ATOM 828 O O . GLU A 1 102 ? 13.904 6.834 -24.916 1.00 95.38 102 GLU A O 1
ATOM 833 N N . PHE A 1 103 ? 15.945 6.003 -24.495 1.00 95.38 103 PHE A N 1
ATOM 834 C CA . PHE A 1 103 ? 15.901 6.262 -23.051 1.00 95.38 103 PHE A CA 1
ATOM 835 C C . PHE A 1 103 ? 15.710 7.736 -22.744 1.00 95.38 103 PHE A C 1
ATOM 837 O O . PHE A 1 103 ? 14.918 8.113 -21.883 1.00 95.38 103 PHE A O 1
ATOM 844 N N . SER A 1 104 ? 16.394 8.598 -23.492 1.00 95.25 104 SER A N 1
ATOM 845 C CA . SER A 1 104 ? 16.235 10.038 -23.334 1.00 95.25 104 SER A CA 1
ATOM 846 C C . SER A 1 104 ? 14.839 10.516 -23.725 1.00 95.25 104 SER A C 1
ATOM 848 O O . SER A 1 104 ? 14.351 11.478 -23.135 1.00 95.25 104 SER A O 1
ATOM 850 N N . ALA A 1 105 ? 14.223 9.902 -24.736 1.00 93.94 105 ALA A N 1
ATOM 851 C CA . ALA A 1 105 ? 12.867 10.220 -25.164 1.00 93.94 105 ALA A CA 1
ATOM 852 C C . ALA A 1 105 ? 11.824 9.691 -24.173 1.00 93.94 105 ALA A C 1
ATOM 854 O O . ALA A 1 105 ? 10.899 10.428 -23.847 1.00 93.94 105 ALA A O 1
ATOM 855 N N . TYR A 1 106 ? 12.009 8.468 -23.669 1.00 91.44 106 TYR A N 1
ATOM 856 C CA . TYR A 1 106 ? 11.166 7.852 -22.647 1.00 91.44 106 TYR A CA 1
ATOM 857 C C . TYR A 1 106 ? 11.152 8.695 -21.374 1.00 91.44 106 TYR A C 1
ATOM 859 O O . TYR A 1 106 ? 10.092 9.157 -20.976 1.00 91.44 106 TYR A O 1
ATOM 867 N N . VAL A 1 107 ? 12.325 8.995 -20.797 1.00 90.31 107 VAL A N 1
ATOM 868 C CA . VAL A 1 107 ? 12.412 9.779 -19.552 1.00 90.31 107 VAL A CA 1
ATOM 869 C C . VAL A 1 107 ? 11.739 11.138 -19.713 1.00 90.31 107 VAL A C 1
ATOM 871 O O . VAL A 1 107 ? 11.001 11.535 -18.839 1.00 90.31 107 VAL A O 1
ATOM 874 N N . LYS A 1 108 ? 11.912 11.829 -20.846 1.00 89.81 108 LYS A N 1
ATOM 875 C CA . LYS A 1 108 ? 11.264 13.135 -21.081 1.00 89.81 108 LYS A CA 1
ATOM 876 C C . LYS A 1 108 ? 9.751 13.073 -21.298 1.00 89.81 108 LYS A C 1
ATOM 878 O O . LYS A 1 108 ? 9.119 14.125 -21.298 1.00 89.81 108 LYS A O 1
ATOM 883 N N . ARG A 1 109 ? 9.218 11.907 -21.660 1.00 88.12 109 ARG A N 1
ATOM 884 C CA . ARG A 1 109 ? 7.803 11.729 -22.004 1.00 88.12 109 ARG A CA 1
ATOM 885 C C . ARG A 1 109 ? 7.014 11.191 -20.821 1.00 88.12 109 ARG A C 1
ATOM 887 O O . ARG A 1 109 ? 5.911 11.663 -20.596 1.00 88.12 109 ARG A O 1
ATOM 894 N N . GLU A 1 110 ? 7.580 10.212 -20.123 1.00 81.44 110 GLU A N 1
ATOM 895 C CA . GLU A 1 110 ? 6.921 9.490 -19.034 1.00 81.44 110 GLU A CA 1
ATO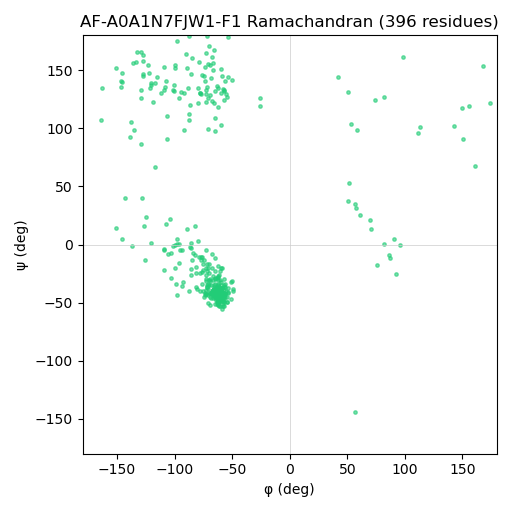M 896 C C . GLU A 1 110 ? 7.279 10.047 -17.652 1.00 81.44 110 GLU A C 1
ATOM 898 O O . GLU A 1 110 ? 6.602 9.728 -16.683 1.00 81.44 110 GLU A O 1
ATOM 903 N N . THR A 1 111 ? 8.342 10.853 -17.526 1.00 79.50 111 THR A N 1
ATOM 904 C CA . THR A 1 111 ? 8.727 11.456 -16.244 1.00 79.50 111 THR A CA 1
ATOM 905 C C . THR A 1 111 ? 9.105 12.933 -16.402 1.00 79.50 111 THR A C 1
ATOM 907 O O . THR A 1 111 ? 9.501 13.393 -17.473 1.00 79.50 111 THR A O 1
ATOM 910 N N . ASP A 1 112 ? 9.004 13.704 -15.318 1.00 77.50 112 ASP A N 1
ATOM 911 C CA . ASP A 1 112 ? 9.485 15.096 -15.266 1.00 77.50 112 ASP A CA 1
ATOM 912 C C . ASP A 1 112 ? 10.964 15.186 -14.825 1.00 77.50 112 ASP A C 1
ATOM 914 O O . ASP A 1 112 ? 11.500 16.257 -14.517 1.00 77.50 112 ASP A O 1
ATOM 918 N N . ASP A 1 113 ? 11.669 14.052 -14.815 1.00 82.00 113 ASP A N 1
ATOM 919 C CA . ASP A 1 113 ? 13.015 13.953 -14.272 1.00 82.00 113 ASP A CA 1
ATOM 920 C C . ASP A 1 113 ? 14.105 14.486 -15.209 1.00 82.00 113 ASP A C 1
ATOM 922 O O . ASP A 1 113 ? 14.060 14.440 -16.444 1.00 82.00 113 ASP A O 1
ATOM 926 N N . ARG A 1 114 ? 15.238 14.852 -14.601 1.00 90.69 114 ARG A N 1
ATOM 927 C CA . ARG A 1 114 ? 16.499 14.983 -15.341 1.00 90.69 114 ARG A CA 1
ATOM 928 C C . ARG A 1 114 ? 16.973 13.597 -15.796 1.00 90.69 114 ARG A C 1
ATOM 930 O O . ARG A 1 114 ? 16.958 12.650 -15.020 1.00 90.69 114 ARG A O 1
ATOM 937 N N . LEU A 1 115 ? 17.570 13.504 -16.990 1.00 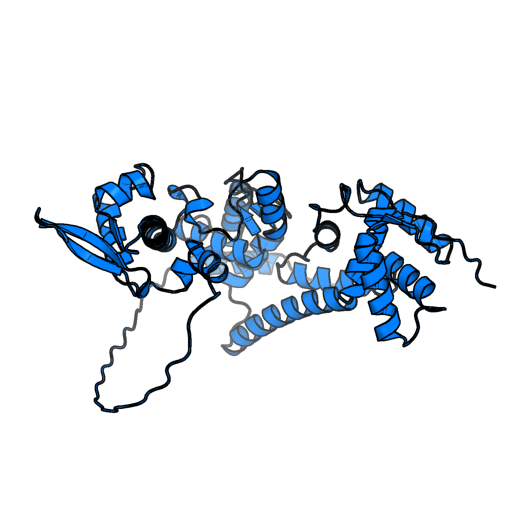93.81 115 LEU A N 1
ATOM 938 C CA . LEU A 1 115 ? 18.130 12.247 -17.540 1.00 93.81 115 LEU A CA 1
ATOM 939 C C . LEU A 1 115 ? 19.066 11.488 -16.581 1.00 93.81 115 LEU A C 1
ATOM 941 O O . LEU A 1 115 ? 19.152 10.265 -16.628 1.00 93.81 115 LEU A O 1
ATOM 945 N N . GLY A 1 116 ? 19.789 12.216 -15.727 1.00 92.75 116 GLY A N 1
ATOM 946 C CA . GLY A 1 116 ? 20.621 11.627 -14.681 1.00 92.75 116 GLY A CA 1
ATOM 947 C C . GLY A 1 116 ? 19.819 10.854 -13.634 1.00 92.75 116 GLY A C 1
ATOM 948 O O . GLY A 1 116 ? 20.198 9.743 -13.290 1.00 92.75 116 GLY A O 1
ATOM 949 N N . ILE A 1 117 ? 18.695 11.413 -13.189 1.00 90.50 117 ILE A N 1
ATOM 950 C CA . ILE A 1 117 ? 17.782 10.803 -12.215 1.00 90.50 117 ILE A CA 1
ATOM 951 C C . ILE A 1 117 ? 17.087 9.591 -12.832 1.00 90.50 117 ILE A C 1
ATOM 953 O O . ILE A 1 117 ? 17.122 8.514 -12.240 1.00 90.50 117 ILE A O 1
ATOM 957 N N . GLY A 1 118 ? 16.579 9.722 -14.063 1.00 91.44 118 GLY A N 1
ATOM 958 C CA . GLY A 1 118 ? 16.031 8.584 -14.806 1.00 91.44 118 GLY A CA 1
ATOM 959 C C . GLY A 1 118 ? 17.048 7.443 -14.920 1.00 91.44 118 GLY A C 1
ATOM 960 O O . GLY A 1 118 ? 16.736 6.292 -14.623 1.00 91.44 118 GLY A O 1
ATOM 961 N N . LEU A 1 119 ? 18.308 7.752 -15.259 1.00 94.69 119 LEU A N 1
ATOM 962 C CA . LEU A 1 119 ? 19.372 6.744 -15.277 1.00 94.69 119 LEU A CA 1
ATOM 963 C C . LEU A 1 119 ? 19.598 6.132 -13.891 1.00 94.69 119 LEU A C 1
ATOM 965 O O . LEU A 1 119 ? 19.729 4.920 -13.782 1.00 94.69 119 LEU A O 1
ATOM 969 N N . THR A 1 120 ? 19.635 6.931 -12.826 1.00 93.12 120 THR A N 1
ATOM 970 C CA . THR A 1 120 ? 19.771 6.416 -11.458 1.00 93.12 120 THR A CA 1
ATOM 971 C C . THR A 1 120 ? 18.674 5.412 -11.106 1.00 93.12 120 THR A C 1
ATOM 973 O O . THR A 1 120 ? 18.995 4.364 -10.544 1.00 93.12 120 THR A O 1
ATOM 976 N N . ARG A 1 121 ? 17.418 5.687 -11.475 1.00 89.00 121 ARG A N 1
ATOM 977 C CA . ARG A 1 121 ? 16.282 4.776 -11.264 1.00 89.00 121 ARG A CA 1
ATOM 978 C C . ARG A 1 121 ? 16.491 3.453 -12.006 1.00 89.00 121 ARG A C 1
ATOM 980 O O . ARG A 1 121 ? 16.469 2.399 -11.375 1.00 89.00 121 ARG A O 1
ATOM 987 N N . ALA A 1 122 ? 16.870 3.510 -13.283 1.00 92.88 122 ALA A N 1
ATOM 988 C CA . ALA A 1 122 ? 17.205 2.320 -14.069 1.00 92.88 122 ALA A CA 1
ATOM 989 C C . ALA A 1 122 ? 18.339 1.480 -13.439 1.00 92.88 122 ALA A C 1
ATOM 991 O O . ALA A 1 122 ? 18.264 0.252 -13.373 1.00 92.88 122 ALA A O 1
ATOM 992 N N . LEU A 1 123 ? 19.397 2.124 -12.924 1.00 94.25 123 LEU A N 1
ATOM 993 C CA . LEU A 1 123 ? 20.506 1.419 -12.263 1.00 94.25 123 LEU A CA 1
ATOM 994 C C . LEU A 1 123 ? 20.075 0.751 -10.948 1.00 94.25 123 LEU A C 1
ATOM 996 O O . LEU A 1 123 ? 20.498 -0.375 -10.671 1.00 94.25 123 LEU A O 1
ATOM 1000 N N . LYS A 1 124 ? 19.250 1.430 -10.139 1.00 90.88 124 LYS A N 1
ATOM 1001 C CA . LYS A 1 124 ? 18.690 0.880 -8.894 1.00 90.88 124 LYS A CA 1
ATOM 1002 C C . LYS A 1 124 ? 17.827 -0.343 -9.179 1.00 90.88 124 LYS A C 1
ATOM 1004 O O . LYS A 1 124 ? 18.017 -1.384 -8.553 1.00 90.88 124 LYS A O 1
ATOM 1009 N N . GLU A 1 125 ? 16.921 -0.218 -10.139 1.00 89.06 125 GLU A N 1
ATOM 1010 C CA . GLU A 1 125 ? 16.006 -1.278 -10.552 1.00 89.06 125 GLU A CA 1
ATOM 1011 C C . GLU A 1 125 ? 16.778 -2.518 -11.014 1.00 89.06 125 GLU A C 1
ATOM 1013 O O . GLU A 1 125 ? 16.576 -3.614 -10.485 1.00 89.06 125 GLU A O 1
ATOM 1018 N N . ARG A 1 126 ? 17.773 -2.335 -11.893 1.00 92.81 126 ARG A N 1
ATOM 1019 C CA . ARG A 1 126 ? 18.666 -3.413 -12.336 1.00 92.81 126 ARG A CA 1
ATOM 1020 C C . ARG A 1 126 ? 19.377 -4.102 -11.167 1.00 92.81 126 ARG A C 1
ATOM 1022 O O . ARG A 1 126 ? 19.427 -5.329 -11.106 1.00 92.81 126 ARG A O 1
ATOM 1029 N N . ARG A 1 127 ? 19.902 -3.324 -10.214 1.00 93.62 127 ARG A N 1
ATOM 1030 C CA . ARG A 1 127 ? 20.601 -3.839 -9.022 1.00 93.62 127 ARG A CA 1
ATOM 1031 C C . ARG A 1 127 ? 19.677 -4.645 -8.101 1.00 93.62 127 ARG A C 1
ATOM 1033 O O . ARG A 1 127 ? 20.144 -5.575 -7.448 1.00 93.62 127 ARG A O 1
ATOM 1040 N N . ARG A 1 128 ? 18.380 -4.321 -8.075 1.00 88.31 128 ARG A N 1
ATOM 1041 C CA . ARG A 1 128 ? 17.324 -5.062 -7.364 1.00 88.31 128 ARG A CA 1
ATOM 1042 C C . ARG A 1 128 ? 16.804 -6.270 -8.159 1.00 88.31 128 ARG A C 1
ATOM 1044 O O . ARG A 1 128 ? 15.750 -6.790 -7.840 1.00 88.31 128 ARG A O 1
ATOM 1051 N N . GLY A 1 129 ? 17.511 -6.739 -9.187 1.00 87.19 129 GLY A N 1
ATOM 1052 C CA . GLY A 1 129 ? 17.098 -7.901 -9.987 1.00 87.19 129 GLY A CA 1
ATOM 1053 C C . GLY A 1 129 ? 16.238 -7.560 -11.207 1.00 87.19 129 GLY A C 1
ATOM 1054 O O . GLY A 1 129 ? 15.806 -8.473 -11.911 1.00 87.19 129 GLY A O 1
ATOM 1055 N N . GLY A 1 130 ? 16.028 -6.267 -11.480 1.00 87.12 130 GLY A N 1
ATOM 1056 C CA . GLY A 1 130 ? 15.406 -5.763 -12.701 1.00 87.12 130 GLY A CA 1
ATOM 1057 C C . GLY A 1 130 ? 14.017 -6.340 -12.958 1.00 87.12 130 GLY A C 1
ATOM 1058 O O . GLY A 1 130 ? 13.251 -6.632 -12.036 1.00 87.12 130 GLY A O 1
ATOM 1059 N N . ARG A 1 131 ? 13.722 -6.549 -14.241 1.00 84.75 131 ARG A N 1
ATOM 1060 C CA . ARG A 1 131 ? 12.450 -7.111 -14.705 1.00 84.75 131 ARG A CA 1
ATOM 1061 C C . ARG A 1 131 ? 12.187 -8.518 -14.177 1.00 84.75 131 ARG A C 1
ATOM 1063 O O . ARG A 1 131 ? 11.055 -8.839 -13.839 1.00 84.75 131 ARG A O 1
ATOM 1070 N N . ALA A 1 132 ? 13.216 -9.361 -14.084 1.00 85.19 132 ALA A N 1
ATOM 1071 C CA . ALA A 1 132 ? 13.048 -10.743 -13.634 1.00 85.19 132 ALA A CA 1
ATOM 1072 C C . ALA A 1 132 ? 12.501 -10.815 -12.200 1.00 85.19 132 ALA A C 1
ATOM 1074 O O . ALA A 1 132 ? 11.625 -11.636 -11.929 1.00 85.19 132 ALA A O 1
ATOM 1075 N N . ARG A 1 133 ? 12.969 -9.932 -11.301 1.00 84.56 133 ARG A N 1
ATOM 1076 C CA . ARG A 1 133 ? 12.391 -9.816 -9.955 1.00 84.56 133 ARG A CA 1
ATOM 1077 C C . ARG A 1 133 ? 10.926 -9.383 -10.029 1.00 84.56 133 ARG A C 1
ATOM 1079 O O . ARG A 1 133 ? 10.096 -10.092 -9.471 1.00 84.56 133 ARG A O 1
ATOM 1086 N N . ARG A 1 134 ? 10.609 -8.291 -10.741 1.00 83.31 134 ARG A N 1
ATOM 1087 C CA . ARG A 1 134 ? 9.228 -7.778 -10.856 1.00 83.31 134 ARG A CA 1
ATOM 1088 C C . ARG A 1 134 ? 8.266 -8.827 -11.410 1.00 83.31 134 ARG A C 1
ATOM 1090 O O . ARG A 1 134 ? 7.227 -9.095 -10.819 1.00 83.31 134 ARG A O 1
ATOM 1097 N N . ALA A 1 135 ? 8.636 -9.474 -12.514 1.00 84.69 135 ALA A N 1
ATOM 1098 C CA . ALA A 1 135 ? 7.846 -10.543 -13.113 1.00 84.69 135 ALA A CA 1
ATOM 1099 C C . ALA A 1 135 ? 7.671 -11.726 -12.146 1.00 84.69 135 ALA A C 1
ATOM 1101 O O . ALA A 1 135 ? 6.584 -12.290 -12.058 1.00 84.69 135 ALA A O 1
ATOM 1102 N N . GLY A 1 136 ? 8.715 -12.079 -11.389 1.00 84.88 136 GLY A N 1
ATOM 1103 C CA . GLY A 1 136 ? 8.644 -13.103 -10.348 1.00 84.88 136 GLY A CA 1
ATOM 1104 C C . GLY A 1 136 ? 7.708 -12.733 -9.195 1.00 84.88 136 GLY A C 1
ATOM 1105 O O . GLY A 1 136 ? 6.949 -13.580 -8.741 1.00 84.88 136 GLY A O 1
ATOM 1106 N N . GLU A 1 137 ? 7.718 -11.481 -8.740 1.00 84.12 137 GLU A N 1
ATOM 1107 C CA . GLU A 1 137 ? 6.797 -10.976 -7.711 1.00 84.12 137 GLU A CA 1
ATOM 1108 C C . GLU A 1 137 ? 5.348 -10.981 -8.206 1.00 84.12 137 GLU A C 1
ATOM 1110 O O . GLU A 1 137 ? 4.466 -11.483 -7.511 1.00 84.12 137 GLU A O 1
ATOM 1115 N N . LYS A 1 138 ? 5.110 -10.533 -9.443 1.00 83.62 138 LYS A N 1
ATOM 1116 C CA . LYS A 1 138 ? 3.794 -10.608 -10.093 1.00 83.62 138 LYS A CA 1
ATOM 1117 C C . LYS A 1 138 ? 3.296 -12.053 -10.231 1.00 83.62 138 LYS A C 1
ATOM 1119 O O . LYS A 1 138 ? 2.134 -12.325 -9.952 1.00 83.62 138 LYS A O 1
ATOM 1124 N N . LEU A 1 139 ? 4.167 -12.988 -10.621 1.00 85.25 139 LEU A N 1
ATOM 1125 C CA . LEU A 1 139 ? 3.822 -14.410 -10.723 1.00 85.25 139 LEU A CA 1
ATOM 1126 C C . LEU A 1 139 ? 3.531 -15.046 -9.364 1.00 85.25 139 LEU A C 1
ATOM 1128 O O . LEU A 1 139 ? 2.591 -15.824 -9.283 1.00 85.25 139 LEU A O 1
ATOM 1132 N N . ARG A 1 140 ? 4.282 -14.703 -8.309 1.00 84.44 140 ARG A N 1
ATOM 1133 C CA . ARG A 1 140 ? 3.989 -15.184 -6.948 1.00 84.44 140 ARG A CA 1
ATOM 1134 C C . ARG A 1 140 ? 2.612 -14.735 -6.479 1.00 84.44 140 ARG A C 1
ATOM 1136 O O . ARG A 1 140 ? 1.873 -15.557 -5.970 1.00 84.44 140 ARG A O 1
ATOM 1143 N N . ARG A 1 141 ? 2.217 -13.486 -6.755 1.00 80.00 141 ARG A N 1
ATOM 1144 C CA . ARG A 1 141 ? 0.850 -13.020 -6.456 1.00 80.00 141 ARG A CA 1
ATOM 1145 C C . ARG A 1 141 ? -0.217 -13.856 -7.172 1.00 80.00 141 ARG A C 1
ATOM 1147 O O . ARG A 1 141 ? -1.232 -14.188 -6.574 1.00 80.00 141 ARG A O 1
ATOM 1154 N N . ILE A 1 142 ? 0.017 -14.220 -8.438 1.00 84.06 142 ILE A N 1
ATOM 1155 C CA . ILE A 1 142 ? -0.878 -15.131 -9.175 1.00 84.06 142 ILE A CA 1
ATOM 1156 C C . ILE A 1 142 ? -0.869 -16.531 -8.553 1.00 84.06 142 ILE A C 1
ATOM 1158 O O . ILE A 1 142 ? -1.914 -17.168 -8.502 1.00 84.06 142 ILE A O 1
ATOM 1162 N N . GLU A 1 143 ? 0.293 -17.033 -8.134 1.00 82.75 143 GLU A N 1
ATOM 1163 C CA . GLU A 1 143 ? 0.431 -18.346 -7.499 1.00 82.75 143 GLU A CA 1
ATOM 1164 C C . GLU A 1 143 ? -0.315 -18.403 -6.167 1.00 82.75 143 GLU A C 1
ATOM 1166 O O . GLU A 1 143 ? -1.063 -19.351 -5.966 1.00 82.75 143 GLU A O 1
ATOM 1171 N N . ASP A 1 144 ? -0.183 -17.382 -5.319 1.00 76.75 144 ASP A N 1
ATOM 1172 C CA . ASP A 1 144 ? -0.898 -17.271 -4.045 1.00 76.75 144 ASP A CA 1
ATOM 1173 C C . ASP A 1 144 ? -2.417 -17.250 -4.273 1.00 76.75 144 ASP A C 1
ATOM 1175 O O . ASP A 1 144 ? -3.155 -17.993 -3.627 1.00 76.75 144 ASP A O 1
ATOM 1179 N N . ASP A 1 145 ? -2.885 -16.477 -5.261 1.00 70.69 145 ASP A N 1
ATOM 1180 C CA . ASP A 1 145 ? -4.296 -16.466 -5.652 1.00 70.69 145 ASP A CA 1
ATOM 1181 C C . ASP A 1 145 ? -4.729 -17.843 -6.174 1.00 70.69 145 ASP A C 1
ATOM 1183 O O . ASP A 1 145 ? -5.725 -18.395 -5.722 1.00 70.69 145 ASP A O 1
ATOM 1187 N N . ALA A 1 146 ? -3.980 -18.439 -7.103 1.00 75.25 146 ALA A N 1
ATOM 1188 C CA . ALA A 1 146 ? -4.301 -19.750 -7.656 1.00 75.25 146 ALA A CA 1
ATOM 1189 C C . ALA A 1 146 ? -4.277 -20.854 -6.589 1.00 75.25 146 ALA A C 1
ATOM 1191 O O . ALA A 1 146 ? -5.087 -21.774 -6.661 1.00 75.25 146 ALA A O 1
ATOM 1192 N N . ALA A 1 147 ? -3.377 -20.771 -5.609 1.00 71.81 147 ALA A N 1
ATOM 1193 C CA . ALA A 1 147 ? -3.301 -21.682 -4.477 1.00 71.81 147 ALA A CA 1
ATOM 1194 C C . ALA A 1 147 ? -4.523 -21.530 -3.568 1.00 71.81 147 ALA A C 1
ATOM 1196 O O . ALA A 1 147 ? -5.146 -22.543 -3.260 1.00 71.81 147 ALA A O 1
ATOM 1197 N N . GLY A 1 148 ? -4.923 -20.295 -3.238 1.00 67.12 148 GLY A N 1
ATOM 1198 C CA . GLY A 1 148 ? -6.171 -20.026 -2.519 1.00 67.12 148 GLY A CA 1
ATOM 1199 C C . GLY A 1 148 ? -7.382 -20.596 -3.260 1.00 67.12 148 GLY A C 1
ATOM 1200 O O . GLY A 1 148 ? -8.155 -21.364 -2.694 1.00 67.12 148 GLY A O 1
ATOM 1201 N N . LEU A 1 149 ? -7.473 -20.356 -4.573 1.00 66.81 149 LEU A N 1
ATOM 1202 C CA . LEU A 1 149 ? -8.536 -20.923 -5.409 1.00 66.81 149 LEU A CA 1
ATOM 1203 C C . LEU A 1 149 ? -8.524 -22.453 -5.432 1.00 66.81 149 LEU A C 1
ATOM 1205 O O . LEU A 1 149 ? -9.582 -23.077 -5.460 1.00 66.81 149 LEU A O 1
ATOM 1209 N N . LEU A 1 150 ? -7.346 -23.077 -5.461 1.00 65.19 150 LEU A N 1
ATOM 1210 C CA . LEU A 1 150 ? -7.210 -24.533 -5.456 1.00 65.19 150 LEU A CA 1
ATOM 1211 C C . LEU A 1 150 ? -7.557 -25.149 -4.096 1.00 65.19 150 LEU A C 1
ATOM 1213 O O . LEU A 1 150 ? -8.117 -26.245 -4.067 1.00 65.19 150 LEU A O 1
ATOM 1217 N N . GLU A 1 151 ? -7.249 -24.471 -2.993 1.00 67.88 151 GLU A N 1
ATOM 1218 C CA . GLU A 1 151 ? -7.643 -24.879 -1.643 1.00 67.88 151 GLU A CA 1
ATOM 1219 C C . GLU A 1 151 ? -9.170 -24.817 -1.476 1.00 67.88 151 GLU A C 1
ATOM 1221 O O . GLU A 1 151 ? -9.779 -25.776 -0.992 1.00 67.88 151 GLU A O 1
ATOM 1226 N N . GLU A 1 152 ? -9.811 -23.771 -2.005 1.00 59.19 152 GLU A N 1
ATOM 1227 C CA . GLU A 1 152 ? -11.273 -23.672 -2.057 1.00 59.19 152 GLU A CA 1
ATOM 1228 C C . GLU A 1 152 ? -11.897 -24.741 -2.972 1.00 59.19 152 GLU A C 1
ATOM 1230 O O . GLU A 1 152 ? -12.831 -25.438 -2.571 1.00 59.19 152 GLU A O 1
ATOM 1235 N N . LEU A 1 153 ? -11.323 -24.977 -4.158 1.00 57.69 153 LEU A N 1
ATOM 1236 C CA . LEU A 1 153 ? -11.754 -26.032 -5.089 1.00 57.69 153 LEU A CA 1
ATOM 1237 C C . LEU A 1 153 ? -11.589 -27.449 -4.520 1.00 57.69 153 LEU A C 1
ATOM 1239 O O . LEU A 1 153 ? -12.351 -28.352 -4.879 1.00 57.69 153 LEU A O 1
ATOM 1243 N N . GLY A 1 154 ? -10.617 -27.667 -3.629 1.00 55.41 154 GLY A N 1
ATOM 1244 C CA . GLY A 1 154 ? -10.454 -28.914 -2.877 1.00 55.41 154 GLY A CA 1
ATOM 1245 C C . GLY A 1 154 ? -11.668 -29.251 -2.003 1.00 55.41 154 GLY A C 1
ATOM 1246 O O . GLY A 1 154 ? -11.884 -30.421 -1.682 1.00 55.41 154 GLY A O 1
ATOM 1247 N N . SER A 1 155 ? -12.500 -28.248 -1.703 1.00 57.53 155 SER A N 1
ATOM 1248 C CA . SER A 1 155 ? -13.785 -28.381 -1.008 1.00 57.53 155 SER A CA 1
ATOM 1249 C C . SER A 1 155 ? -14.963 -28.704 -1.947 1.00 57.53 155 SER A C 1
ATOM 1251 O O . SER A 1 155 ? -16.080 -28.917 -1.480 1.00 57.53 155 SER A O 1
ATOM 1253 N N . GLY A 1 156 ? -14.718 -28.848 -3.256 1.00 51.66 156 GLY A N 1
ATOM 1254 C CA . GLY A 1 156 ? -15.619 -29.512 -4.205 1.00 51.66 156 GLY A CA 1
ATOM 1255 C C . GLY A 1 156 ? -16.569 -28.616 -4.997 1.00 51.66 156 GLY A C 1
ATOM 1256 O O . GLY A 1 156 ? -17.290 -29.138 -5.848 1.00 51.66 156 GLY A O 1
ATOM 1257 N N . ASP A 1 157 ? -16.549 -27.303 -4.790 1.00 47.31 157 ASP A N 1
ATOM 1258 C CA . ASP A 1 157 ? -17.280 -26.356 -5.628 1.00 47.31 157 ASP A CA 1
ATOM 1259 C C . ASP A 1 157 ? -16.304 -25.325 -6.200 1.00 47.31 157 ASP A C 1
ATOM 1261 O O . ASP A 1 157 ? -15.220 -25.124 -5.661 1.00 47.31 157 ASP A O 1
ATOM 1265 N N . GLY A 1 158 ? -16.635 -24.732 -7.345 1.00 62.69 158 GLY A N 1
ATOM 1266 C CA . GLY A 1 158 ? -15.807 -23.702 -7.981 1.00 62.69 158 GLY A CA 1
ATOM 1267 C C . GLY A 1 158 ? -15.458 -22.535 -7.046 1.00 62.69 158 GLY A C 1
ATOM 1268 O O . GLY A 1 158 ? -15.996 -22.451 -5.950 1.00 62.69 158 GLY A O 1
ATOM 1269 N N . LEU A 1 159 ? -14.672 -21.566 -7.547 1.00 67.56 159 LEU A N 1
ATOM 1270 C CA . LEU A 1 159 ? -14.628 -20.181 -7.032 1.00 67.56 159 LEU A CA 1
ATOM 1271 C C . LEU A 1 159 ? -15.959 -19.827 -6.352 1.00 67.56 159 LEU A C 1
ATOM 1273 O O . LEU A 1 159 ? -17.007 -19.887 -7.028 1.00 67.56 159 LEU A O 1
ATOM 1277 N N . SER A 1 160 ? -15.931 -19.507 -5.057 1.00 82.12 160 SER A N 1
ATOM 1278 C CA . SER A 1 160 ? -17.173 -19.265 -4.326 1.00 82.12 160 SER A CA 1
ATOM 1279 C C . SER A 1 160 ? -17.930 -18.107 -4.985 1.00 82.12 160 SER A C 1
ATOM 1281 O O . SER A 1 160 ? -17.347 -17.224 -5.626 1.00 82.12 160 SER A O 1
ATOM 1283 N N . LEU A 1 161 ? -19.262 -18.097 -4.899 1.00 82.88 161 LEU A N 1
ATOM 1284 C CA . LEU A 1 161 ? -20.047 -17.024 -5.520 1.00 82.88 161 LEU A CA 1
ATOM 1285 C C . LEU A 1 161 ? -19.622 -15.643 -5.001 1.00 82.88 161 LEU A C 1
ATOM 1287 O O . LEU A 1 161 ? -19.562 -14.679 -5.764 1.00 82.88 161 LEU A O 1
ATOM 1291 N N . ARG A 1 162 ? -19.254 -15.585 -3.719 1.00 88.69 162 ARG A N 1
ATOM 1292 C CA . ARG A 1 162 ? -18.732 -14.395 -3.051 1.00 88.69 162 ARG A CA 1
ATOM 1293 C C . ARG A 1 162 ? -17.436 -13.904 -3.690 1.00 88.69 162 ARG A C 1
ATOM 1295 O O . ARG A 1 162 ? -17.354 -12.736 -4.048 1.00 88.69 162 ARG A O 1
ATOM 1302 N N . GLU A 1 163 ? -16.468 -14.784 -3.931 1.00 85.06 163 GLU A N 1
ATOM 1303 C CA . GLU A 1 163 ? -15.228 -14.413 -4.624 1.00 85.06 163 GLU A CA 1
ATOM 1304 C C . GLU A 1 163 ? -15.464 -13.978 -6.070 1.00 85.06 163 GLU A C 1
ATOM 1306 O O . GLU A 1 163 ? -14.884 -12.989 -6.517 1.00 85.06 163 GLU A O 1
ATOM 1311 N N . LYS A 1 164 ? -16.342 -14.673 -6.810 1.00 86.06 164 LYS A N 1
ATOM 1312 C CA . LYS A 1 164 ? -16.699 -14.274 -8.183 1.00 86.06 164 LYS A CA 1
ATOM 1313 C C . LYS A 1 164 ? -17.254 -12.854 -8.212 1.00 86.06 164 LYS A C 1
ATOM 1315 O O . LYS A 1 164 ? -16.885 -12.077 -9.092 1.00 86.06 164 LYS A O 1
ATOM 1320 N N . ARG A 1 165 ? -18.113 -12.515 -7.245 1.00 91.94 165 ARG A N 1
ATOM 1321 C CA . ARG A 1 165 ? -18.652 -11.163 -7.070 1.00 91.94 165 ARG A CA 1
ATOM 1322 C C . ARG A 1 165 ? -17.540 -10.174 -6.714 1.00 91.94 165 ARG A C 1
ATOM 1324 O O . ARG A 1 165 ? -17.450 -9.145 -7.369 1.00 91.94 165 ARG A O 1
ATOM 1331 N N . THR A 1 166 ? -16.638 -10.497 -5.782 1.00 93.44 166 THR A N 1
ATOM 1332 C CA . THR A 1 166 ? -15.486 -9.633 -5.452 1.00 93.44 166 THR A CA 1
ATOM 1333 C C . THR A 1 166 ? -14.613 -9.355 -6.679 1.00 93.44 166 THR A C 1
ATOM 1335 O O . THR A 1 166 ? -14.295 -8.201 -6.946 1.00 93.44 166 THR A O 1
ATOM 1338 N N . ILE A 1 167 ? -14.275 -10.376 -7.474 1.00 87.62 167 ILE A N 1
ATOM 1339 C CA . ILE A 1 167 ? -13.488 -10.215 -8.708 1.00 87.62 167 ILE A CA 1
ATOM 1340 C C . ILE A 1 167 ? -14.230 -9.336 -9.725 1.00 87.62 167 ILE A C 1
ATOM 1342 O O . ILE A 1 167 ? -13.610 -8.491 -10.370 1.00 87.62 167 ILE A O 1
ATOM 1346 N N . ALA A 1 168 ? -15.546 -9.512 -9.871 1.00 88.44 168 ALA A N 1
ATOM 1347 C CA . ALA A 1 168 ? -16.358 -8.684 -10.760 1.00 88.44 168 ALA A CA 1
ATOM 1348 C C . ALA A 1 168 ? -16.358 -7.208 -10.327 1.00 88.44 168 ALA A C 1
ATOM 1350 O O . ALA A 1 168 ? -16.118 -6.344 -11.166 1.00 88.44 168 ALA A O 1
ATOM 1351 N N . VAL A 1 169 ? -16.517 -6.934 -9.026 1.00 93.06 169 VAL A N 1
ATOM 1352 C CA . VAL A 1 169 ? -16.414 -5.574 -8.470 1.00 93.06 169 VAL A CA 1
ATOM 1353 C C . VAL A 1 169 ? -15.031 -4.981 -8.740 1.00 93.06 169 VAL A C 1
ATOM 1355 O O . VAL A 1 169 ? -14.936 -3.875 -9.260 1.00 93.06 169 VAL A O 1
ATOM 1358 N N . CYS A 1 170 ? -13.953 -5.723 -8.464 1.00 92.69 170 CYS A N 1
ATOM 1359 C CA . CYS A 1 170 ? -12.585 -5.259 -8.708 1.00 92.69 170 CYS A CA 1
ATOM 1360 C C . CYS A 1 170 ? -12.332 -4.867 -10.173 1.00 92.69 170 CYS A C 1
ATOM 1362 O O . CYS A 1 170 ? -11.599 -3.914 -10.430 1.00 92.69 170 CYS A O 1
ATOM 1364 N N . ASN A 1 171 ? -12.928 -5.591 -11.125 1.00 89.00 171 ASN A N 1
ATOM 1365 C CA . ASN A 1 171 ? -12.761 -5.338 -12.558 1.00 89.00 171 ASN A CA 1
ATOM 1366 C C . ASN A 1 171 ? -13.531 -4.110 -13.067 1.00 89.00 171 ASN A C 1
ATOM 1368 O O . ASN A 1 171 ? -13.157 -3.561 -14.104 1.00 89.00 171 ASN A O 1
ATOM 1372 N N . ASP A 1 172 ? -14.578 -3.684 -12.359 1.00 91.56 172 ASP A N 1
ATOM 1373 C CA . ASP A 1 172 ? -15.372 -2.504 -12.716 1.00 91.56 172 ASP A CA 1
ATOM 1374 C C . ASP A 1 172 ? -14.761 -1.192 -12.187 1.00 91.56 172 ASP A C 1
ATOM 1376 O O . ASP A 1 172 ? -15.149 -0.110 -12.629 1.00 91.56 172 ASP A O 1
ATOM 1380 N N . LEU A 1 173 ? -13.783 -1.268 -11.277 1.00 93.31 173 LEU A N 1
ATOM 1381 C CA . LEU A 1 173 ? -13.164 -0.105 -10.640 1.00 93.31 173 LEU A CA 1
ATOM 1382 C C . LEU A 1 173 ? -11.880 0.343 -11.353 1.00 93.31 173 LEU A C 1
ATOM 1384 O O . LEU A 1 173 ? -10.953 -0.442 -11.569 1.00 93.31 173 LEU A O 1
ATOM 1388 N N . SER A 1 174 ? -11.782 1.644 -11.640 1.00 89.75 174 SER A N 1
ATOM 1389 C CA . SER A 1 174 ? -10.555 2.305 -12.108 1.00 89.75 174 SER A CA 1
ATOM 1390 C C . SER A 1 174 ? -9.475 2.349 -11.031 1.00 89.75 174 SER A C 1
ATOM 1392 O O . SER A 1 174 ? -9.774 2.234 -9.852 1.00 89.75 174 SER A O 1
ATOM 1394 N N . GLU A 1 175 ? -8.217 2.560 -11.420 1.00 85.31 175 GLU A N 1
ATOM 1395 C CA . GLU A 1 175 ? -7.042 2.592 -10.531 1.00 85.31 175 GLU A CA 1
ATOM 1396 C C . GLU A 1 175 ? -7.208 3.485 -9.286 1.00 85.31 175 GLU A C 1
ATOM 1398 O O . GLU A 1 175 ? -6.871 3.101 -8.170 1.00 85.31 175 GLU A O 1
ATOM 1403 N N . GLN A 1 176 ? -7.828 4.644 -9.447 1.00 91.94 176 GLN A N 1
ATOM 1404 C CA . GLN A 1 176 ? -8.326 5.441 -8.335 1.00 91.94 176 GLN A CA 1
ATOM 1405 C C . GLN A 1 176 ? -9.832 5.532 -8.486 1.00 91.94 176 GLN A C 1
ATOM 1407 O O . GLN A 1 176 ? -10.337 5.659 -9.606 1.00 91.94 176 GLN A O 1
ATOM 1412 N N . PHE A 1 177 ? -10.545 5.425 -7.376 1.00 95.50 177 PHE A N 1
ATOM 1413 C CA . PHE A 1 177 ? -11.999 5.411 -7.385 1.00 95.50 177 PHE A CA 1
ATOM 1414 C C . PHE A 1 177 ? -12.541 5.991 -6.091 1.00 95.50 177 PHE A C 1
ATOM 1416 O O . PHE A 1 177 ? -11.908 5.950 -5.038 1.00 95.50 177 PHE A O 1
ATOM 1423 N N . THR A 1 178 ? -13.728 6.558 -6.173 1.00 95.88 178 THR A N 1
ATOM 1424 C CA . THR A 1 178 ? -14.427 7.131 -5.036 1.00 95.88 178 THR A CA 1
ATOM 1425 C C . THR A 1 178 ? -15.214 6.070 -4.271 1.00 95.88 178 THR A C 1
ATOM 1427 O O . THR A 1 178 ? -15.574 5.024 -4.811 1.00 95.88 178 THR A O 1
ATOM 1430 N N . ARG A 1 179 ? -15.561 6.358 -3.015 1.00 94.31 179 ARG A N 1
ATOM 1431 C CA . ARG A 1 179 ? -16.466 5.527 -2.210 1.00 94.31 179 ARG A CA 1
ATOM 1432 C C . ARG A 1 179 ? -17.792 5.265 -2.922 1.00 94.31 179 ARG A C 1
ATOM 1434 O O . ARG A 1 179 ? -18.264 4.138 -2.921 1.00 94.31 179 ARG A O 1
ATOM 1441 N N . SER A 1 180 ? -18.344 6.281 -3.582 1.00 95.00 180 SER A N 1
ATOM 1442 C CA . SER A 1 180 ? -19.583 6.158 -4.359 1.00 95.00 180 SER A CA 1
ATOM 1443 C C . SER A 1 180 ? -19.444 5.176 -5.530 1.00 95.00 180 SER A C 1
ATOM 1445 O O . SER A 1 180 ? -20.343 4.374 -5.777 1.00 95.00 180 SER A O 1
ATOM 1447 N N . GLU A 1 181 ? -18.306 5.193 -6.233 1.00 97.00 181 GLU A N 1
ATOM 1448 C CA . GLU A 1 181 ? -18.023 4.239 -7.314 1.00 97.00 181 GLU A CA 1
ATOM 1449 C C . GLU A 1 181 ? -17.862 2.811 -6.779 1.00 97.00 181 GLU A C 1
ATOM 1451 O O . GLU A 1 181 ? -18.408 1.882 -7.374 1.00 97.00 181 GLU A O 1
ATOM 1456 N N . LEU A 1 182 ? -17.195 2.640 -5.630 1.00 96.62 182 LEU A N 1
ATOM 1457 C CA . LEU A 1 182 ? -17.094 1.349 -4.946 1.00 96.62 182 LEU A CA 1
ATOM 1458 C C . LEU A 1 182 ? -18.468 0.811 -4.540 1.00 96.62 182 LEU A C 1
ATOM 1460 O O . LEU A 1 182 ? -18.809 -0.313 -4.896 1.00 96.62 182 LEU A O 1
ATOM 1464 N N . GLU A 1 183 ? -19.262 1.606 -3.824 1.00 96.25 183 GLU A N 1
ATOM 1465 C CA . GLU A 1 183 ? -20.597 1.212 -3.364 1.00 96.25 183 GLU A CA 1
ATOM 1466 C C . GLU A 1 183 ? -21.512 0.875 -4.547 1.00 96.25 183 GLU A C 1
ATOM 1468 O O . GLU A 1 183 ? -22.183 -0.155 -4.523 1.00 96.25 183 GLU A O 1
ATOM 1473 N N . SER A 1 184 ? -21.459 1.667 -5.625 1.00 96.56 184 SER A N 1
ATOM 1474 C CA . SER A 1 184 ? -22.210 1.399 -6.859 1.00 96.56 184 SER A CA 1
ATOM 1475 C C . SER A 1 184 ? -21.790 0.077 -7.511 1.00 96.56 184 SER A C 1
ATOM 1477 O O . SER A 1 184 ? -22.639 -0.700 -7.943 1.00 96.56 184 SER A O 1
ATOM 1479 N N . ALA A 1 185 ? -20.486 -0.207 -7.581 1.00 96.81 185 ALA A N 1
ATOM 1480 C CA . ALA A 1 185 ? -19.983 -1.459 -8.143 1.00 96.81 185 ALA A CA 1
ATOM 1481 C C . ALA A 1 185 ? -20.376 -2.669 -7.276 1.00 96.81 185 ALA A C 1
ATOM 1483 O O . ALA A 1 185 ? -20.791 -3.700 -7.811 1.00 96.81 185 ALA A O 1
ATOM 1484 N N . ILE A 1 186 ? -20.311 -2.546 -5.946 1.00 96.88 186 ILE A N 1
ATOM 1485 C CA . ILE A 1 186 ? -20.779 -3.588 -5.021 1.00 96.88 186 ILE A CA 1
ATOM 1486 C C . ILE A 1 186 ? -22.281 -3.818 -5.195 1.00 96.88 186 ILE A C 1
ATOM 1488 O O . ILE A 1 186 ? -22.703 -4.967 -5.313 1.00 96.88 186 ILE A O 1
ATOM 1492 N N . GLU A 1 187 ? -23.085 -2.758 -5.272 1.00 95.88 187 GLU A N 1
ATOM 1493 C CA . GLU A 1 187 ? -24.533 -2.869 -5.449 1.00 95.88 187 GLU A CA 1
ATOM 1494 C C . GLU A 1 187 ? -24.892 -3.634 -6.733 1.00 95.88 187 GLU A C 1
ATOM 1496 O O . GLU A 1 187 ? -25.761 -4.506 -6.704 1.00 95.88 187 GLU A O 1
ATOM 1501 N N . ILE A 1 188 ? -24.170 -3.380 -7.832 1.00 95.25 188 ILE A N 1
ATOM 1502 C CA . ILE A 1 188 ? -24.372 -4.053 -9.125 1.00 95.25 188 ILE A CA 1
ATOM 1503 C C . ILE A 1 188 ? -24.109 -5.566 -9.047 1.00 95.25 188 ILE A C 1
ATOM 1505 O O . ILE A 1 188 ? -24.845 -6.340 -9.662 1.00 95.25 188 ILE A O 1
ATOM 1509 N N . HIS A 1 189 ? -23.065 -6.000 -8.332 1.00 94.62 189 HIS A N 1
ATOM 1510 C CA . HIS A 1 189 ? -22.608 -7.402 -8.371 1.00 94.62 189 HIS A CA 1
ATOM 1511 C C . HIS A 1 189 ? -23.009 -8.237 -7.155 1.00 94.62 189 HIS A C 1
ATOM 1513 O O . HIS A 1 189 ? -23.159 -9.454 -7.276 1.00 94.62 189 HIS A O 1
ATOM 1519 N N . ALA A 1 190 ? -23.166 -7.614 -5.991 1.00 92.50 190 ALA A N 1
ATOM 1520 C CA . ALA A 1 190 ? -23.379 -8.282 -4.709 1.00 92.50 190 ALA A CA 1
ATOM 1521 C C . ALA A 1 190 ? -24.635 -7.818 -3.955 1.00 92.50 190 ALA A C 1
ATOM 1523 O O . ALA A 1 190 ? -25.055 -8.512 -3.030 1.00 92.50 190 ALA A O 1
ATOM 1524 N N . GLY A 1 191 ? -25.251 -6.703 -4.362 1.00 93.00 191 GLY A N 1
ATOM 1525 C CA . GLY A 1 191 ? -26.416 -6.107 -3.706 1.00 93.00 191 GLY A CA 1
ATOM 1526 C C . GLY A 1 191 ? -26.061 -4.944 -2.771 1.00 93.00 191 GLY A C 1
ATOM 1527 O O . GLY A 1 191 ? -24.915 -4.774 -2.363 1.00 93.00 191 GLY A O 1
ATOM 1528 N N . GLY A 1 192 ? -27.058 -4.112 -2.452 1.00 91.31 192 GLY A N 1
ATOM 1529 C CA . GLY A 1 192 ? -26.875 -2.811 -1.786 1.00 91.31 192 GLY A CA 1
ATOM 1530 C C . GLY A 1 192 ? -27.227 -2.763 -0.296 1.00 91.31 192 GLY A C 1
ATOM 1531 O O . GLY A 1 192 ? -27.552 -1.694 0.210 1.00 91.31 192 GLY A O 1
ATOM 1532 N N . SER A 1 193 ? -27.248 -3.897 0.414 1.00 93.25 193 SER A N 1
ATOM 1533 C CA . SER A 1 193 ? -27.527 -3.880 1.860 1.00 93.25 193 SER A CA 1
ATOM 1534 C C . SER A 1 193 ? -26.321 -3.350 2.649 1.00 93.2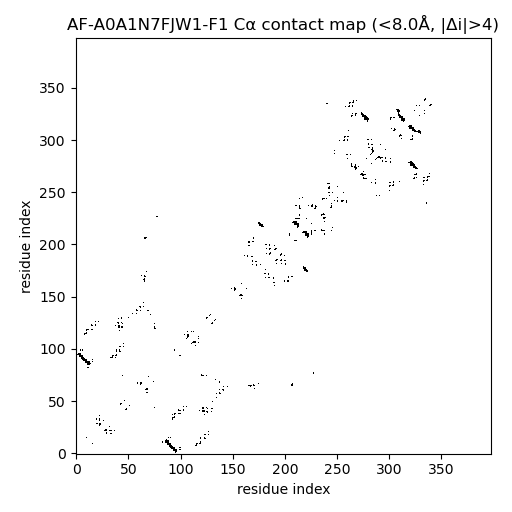5 193 SER A C 1
ATOM 1536 O O . SER A 1 193 ? -25.184 -3.648 2.284 1.00 93.25 193 SER A O 1
ATOM 1538 N N . ASP A 1 194 ? -26.532 -2.614 3.749 1.00 87.75 194 ASP A N 1
ATOM 1539 C CA . ASP A 1 194 ? -25.423 -2.089 4.571 1.00 87.75 194 ASP A CA 1
ATOM 1540 C C . ASP A 1 194 ? -24.423 -3.181 5.019 1.00 87.75 194 ASP A C 1
ATOM 1542 O O . ASP A 1 194 ? -23.212 -2.938 4.956 1.00 87.75 194 ASP A O 1
ATOM 1546 N N . PRO A 1 195 ? -24.860 -4.391 5.446 1.00 89.25 195 PRO A N 1
ATOM 1547 C CA . PRO A 1 195 ? -23.938 -5.492 5.728 1.00 89.25 195 PRO A CA 1
ATOM 1548 C C . PRO A 1 195 ? -23.121 -5.923 4.505 1.00 89.25 195 PRO A C 1
ATOM 1550 O O . PRO A 1 195 ? -21.912 -6.117 4.626 1.00 89.25 195 PRO A O 1
ATOM 1553 N N . THR A 1 196 ? -23.754 -6.028 3.331 1.00 89.25 196 THR A N 1
ATOM 1554 C CA . THR A 1 196 ? -23.087 -6.399 2.073 1.00 89.25 196 THR A CA 1
ATOM 1555 C C . THR A 1 196 ? -22.056 -5.354 1.664 1.00 89.25 196 THR A C 1
ATOM 1557 O O . THR A 1 196 ? -20.917 -5.706 1.366 1.00 89.25 196 THR A O 1
ATOM 1560 N N . LEU A 1 197 ? -22.426 -4.070 1.688 1.00 90.81 197 LEU A N 1
ATOM 1561 C CA . LEU A 1 197 ? -21.527 -2.969 1.344 1.00 90.81 197 LEU A CA 1
ATOM 1562 C C . LEU A 1 197 ? -20.291 -2.974 2.241 1.00 90.81 197 LEU A C 1
ATOM 1564 O O . LEU A 1 197 ? -19.176 -2.857 1.738 1.00 90.81 197 LEU A O 1
ATOM 1568 N N . ARG A 1 198 ? -20.466 -3.176 3.553 1.00 87.25 198 ARG A N 1
ATOM 1569 C CA . ARG A 1 198 ? -19.349 -3.248 4.503 1.00 87.25 198 ARG A CA 1
ATOM 1570 C C . ARG A 1 198 ? -18.417 -4.423 4.207 1.00 87.25 198 ARG A C 1
ATOM 1572 O O . ARG A 1 198 ? -17.212 -4.214 4.106 1.00 87.25 198 ARG A O 1
ATOM 1579 N N . ASP A 1 199 ? -18.974 -5.621 4.052 1.00 88.00 199 ASP A N 1
ATOM 1580 C CA . ASP A 1 199 ? -18.201 -6.843 3.809 1.00 88.00 199 ASP A CA 1
ATOM 1581 C C . ASP A 1 199 ? -17.416 -6.789 2.491 1.00 88.00 199 ASP A C 1
ATOM 1583 O O . ASP A 1 199 ? -16.218 -7.067 2.445 1.00 88.00 199 ASP A O 1
ATOM 1587 N N . TYR A 1 200 ? -18.076 -6.392 1.402 1.00 93.44 200 TYR A N 1
ATOM 1588 C CA . TYR A 1 200 ? -17.416 -6.317 0.102 1.00 93.44 200 TYR A CA 1
ATOM 1589 C C . TYR A 1 200 ? -16.449 -5.140 0.003 1.00 93.44 200 TYR A C 1
ATOM 1591 O O . TYR A 1 200 ? -15.450 -5.270 -0.697 1.00 93.44 200 TYR A O 1
ATOM 1599 N N . THR A 1 201 ? -16.686 -4.031 0.712 1.00 93.50 201 THR A N 1
ATOM 1600 C CA . THR A 1 201 ? -15.724 -2.919 0.773 1.00 93.50 201 THR A CA 1
ATOM 1601 C C . THR A 1 201 ? -14.386 -3.405 1.310 1.00 93.50 201 THR A C 1
ATOM 1603 O O . THR A 1 201 ? -13.369 -3.209 0.652 1.00 93.50 201 THR A O 1
ATOM 1606 N N . GLU A 1 202 ? -14.385 -4.098 2.452 1.00 89.94 202 GLU A N 1
ATOM 1607 C CA . GLU A 1 202 ? -13.164 -4.644 3.054 1.00 89.94 202 GLU A CA 1
ATOM 1608 C C . GLU A 1 202 ? -12.445 -5.584 2.079 1.00 89.94 202 GLU A C 1
ATOM 1610 O O . GLU A 1 202 ? -11.302 -5.324 1.701 1.00 89.94 202 GLU A O 1
ATOM 1615 N N . ARG A 1 203 ? -13.165 -6.576 1.542 1.00 91.31 203 ARG A N 1
ATOM 1616 C CA . ARG A 1 203 ? -12.622 -7.556 0.587 1.00 91.31 203 ARG A CA 1
ATOM 1617 C C . ARG A 1 203 ? -12.038 -6.924 -0.669 1.00 91.31 203 ARG A C 1
ATOM 1619 O O . ARG A 1 203 ? -10.996 -7.358 -1.148 1.00 91.31 203 ARG A O 1
ATOM 1626 N N . VAL A 1 204 ? -12.719 -5.936 -1.244 1.00 93.94 204 VAL A N 1
ATOM 1627 C CA . VAL A 1 204 ? -12.268 -5.265 -2.469 1.00 93.94 204 VAL A CA 1
ATOM 1628 C C . VAL A 1 204 ? -11.054 -4.391 -2.177 1.00 93.94 204 VAL A C 1
ATOM 1630 O O . VAL A 1 204 ? -10.094 -4.438 -2.943 1.00 93.94 204 VAL A O 1
ATOM 1633 N N . THR A 1 205 ? -11.059 -3.640 -1.071 1.00 92.25 205 THR A N 1
ATOM 1634 C CA . THR A 1 205 ? -9.917 -2.791 -0.693 1.00 92.25 205 THR A CA 1
ATOM 1635 C C . THR A 1 205 ? -8.662 -3.612 -0.405 1.00 92.25 205 THR A C 1
ATOM 1637 O O . THR A 1 205 ? -7.601 -3.302 -0.942 1.00 92.25 205 THR A O 1
ATOM 1640 N N . GLU A 1 206 ? -8.798 -4.722 0.325 1.00 88.44 206 GLU A N 1
ATOM 1641 C CA . GLU A 1 206 ? -7.716 -5.680 0.564 1.00 88.44 206 GLU A CA 1
ATOM 1642 C C . GLU A 1 206 ? -7.256 -6.345 -0.740 1.00 88.44 206 GLU A C 1
ATOM 1644 O O . GLU A 1 206 ? -6.060 -6.443 -1.019 1.00 88.44 206 GLU A O 1
ATOM 1649 N N . ARG A 1 207 ? -8.194 -6.772 -1.598 1.00 87.94 207 ARG A N 1
ATOM 1650 C CA . ARG A 1 207 ? -7.845 -7.448 -2.854 1.00 87.94 207 ARG A CA 1
ATOM 1651 C C . ARG A 1 207 ? -7.102 -6.529 -3.826 1.00 87.94 207 ARG A C 1
ATOM 1653 O O . ARG A 1 207 ? -6.195 -6.992 -4.522 1.00 87.94 207 ARG A O 1
ATOM 1660 N N . LEU A 1 208 ? -7.496 -5.261 -3.901 1.00 88.75 208 LEU A N 1
ATOM 1661 C CA . LEU A 1 208 ? -6.891 -4.267 -4.788 1.00 88.75 208 LEU A CA 1
ATOM 1662 C C . LEU A 1 208 ? -5.639 -3.600 -4.205 1.00 88.75 208 LEU A C 1
ATOM 1664 O O . LEU A 1 208 ? -4.986 -2.875 -4.951 1.00 88.75 208 LEU A O 1
ATOM 1668 N N . ASP A 1 209 ? -5.312 -3.856 -2.934 1.00 89.62 209 ASP A N 1
ATOM 1669 C CA . ASP A 1 209 ? -4.246 -3.178 -2.184 1.00 89.62 209 ASP A CA 1
ATOM 1670 C C . ASP A 1 209 ? -4.382 -1.646 -2.259 1.00 89.62 209 ASP A C 1
ATOM 1672 O O . ASP A 1 209 ? -3.490 -0.911 -2.692 1.00 89.62 209 ASP A O 1
ATOM 1676 N N . VAL A 1 210 ? -5.581 -1.174 -1.907 1.00 91.06 210 VAL A N 1
ATOM 1677 C CA . VAL A 1 210 ? -5.930 0.248 -1.892 1.00 91.06 210 VAL A CA 1
ATOM 1678 C C . VAL A 1 210 ? -6.383 0.680 -0.511 1.00 91.06 210 VAL A C 1
ATOM 1680 O O . VAL A 1 210 ? -7.055 -0.048 0.221 1.00 91.06 210 VAL A O 1
ATOM 1683 N N . VAL A 1 211 ? -6.080 1.927 -0.190 1.00 90.62 211 VAL A N 1
ATOM 1684 C CA . VAL A 1 211 ? -6.451 2.572 1.063 1.00 90.62 211 VAL A CA 1
ATOM 1685 C C . VAL A 1 211 ? -7.121 3.906 0.782 1.00 90.62 211 VAL A C 1
ATOM 1687 O O . VAL A 1 211 ? -7.077 4.445 -0.324 1.00 90.62 211 VAL A O 1
ATOM 1690 N N . SER A 1 212 ? -7.769 4.447 1.807 1.00 89.12 212 SER A N 1
ATOM 1691 C CA . SER A 1 212 ? -8.327 5.789 1.741 1.00 89.12 212 SER A CA 1
ATOM 1692 C C . SER A 1 212 ? -7.210 6.818 1.564 1.00 89.12 212 SER A C 1
ATOM 1694 O O . SER A 1 212 ? -6.195 6.766 2.255 1.00 89.12 212 SER A O 1
ATOM 1696 N N . HIS A 1 213 ? -7.419 7.782 0.677 1.00 88.31 213 HIS A N 1
ATOM 1697 C CA . HIS A 1 213 ? 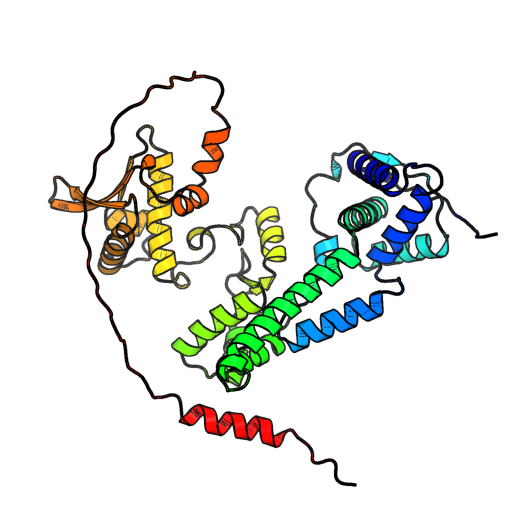-6.492 8.876 0.439 1.00 88.31 213 HIS A CA 1
ATOM 1698 C C . HIS A 1 213 ? -6.335 9.724 1.720 1.00 88.31 213 HIS A C 1
ATOM 1700 O O . HIS A 1 213 ? -7.356 10.103 2.306 1.00 88.31 213 HIS A O 1
ATOM 1706 N N . PRO A 1 214 ? -5.106 10.110 2.126 1.00 84.69 214 PRO A N 1
ATOM 1707 C CA . PRO A 1 214 ? -4.856 10.768 3.418 1.00 84.69 214 PRO A CA 1
ATOM 1708 C C . PRO A 1 214 ? -5.667 12.053 3.658 1.00 84.69 214 PRO A C 1
ATOM 1710 O O . PRO A 1 214 ? -6.099 12.330 4.770 1.00 84.69 214 PRO A O 1
ATOM 1713 N N . HIS A 1 215 ? -5.926 12.827 2.598 1.00 83.44 215 HIS A N 1
ATOM 1714 C CA . HIS A 1 215 ? -6.695 14.088 2.668 1.00 83.44 215 HIS A CA 1
ATOM 1715 C C . HIS A 1 215 ? -8.134 13.992 2.172 1.00 83.44 215 HIS A C 1
ATOM 1717 O O . HIS A 1 215 ? -8.873 14.974 2.228 1.00 83.44 215 HIS A O 1
ATOM 1723 N N . ASN A 1 216 ? -8.517 12.853 1.600 1.00 86.44 216 ASN A N 1
ATOM 1724 C CA . ASN A 1 216 ? -9.818 12.702 0.967 1.00 86.44 216 ASN A CA 1
ATOM 1725 C C . ASN A 1 216 ? -10.392 11.327 1.322 1.00 86.44 216 ASN A C 1
ATOM 1727 O O . ASN A 1 216 ? -10.116 10.358 0.617 1.00 86.44 216 ASN A O 1
ATOM 1731 N N . PRO A 1 217 ? -11.192 11.229 2.399 1.00 86.06 217 PRO A N 1
ATOM 1732 C CA . PRO A 1 217 ? -11.708 9.950 2.881 1.00 86.06 217 PRO A CA 1
ATOM 1733 C C . PRO A 1 217 ? -12.669 9.254 1.902 1.00 86.06 217 PRO A C 1
ATOM 1735 O O . PRO A 1 217 ? -13.016 8.085 2.093 1.00 86.06 217 PRO A O 1
ATOM 1738 N N . ASP A 1 218 ? -13.113 9.974 0.871 1.00 88.75 218 ASP A N 1
ATOM 1739 C CA . ASP A 1 218 ? -13.995 9.461 -0.171 1.00 88.75 218 ASP A CA 1
ATOM 1740 C C . ASP A 1 218 ? -13.237 8.946 -1.393 1.00 88.75 218 ASP A C 1
ATOM 1742 O O . ASP A 1 218 ? -13.878 8.429 -2.300 1.00 88.75 218 ASP A O 1
ATOM 1746 N N . LEU A 1 219 ? -11.910 9.080 -1.452 1.00 92.12 219 LEU A N 1
ATOM 1747 C CA . LEU A 1 219 ? -11.087 8.610 -2.565 1.00 92.12 219 LEU A CA 1
ATOM 1748 C C . LEU A 1 219 ? -10.209 7.446 -2.107 1.00 92.12 219 LEU A C 1
ATOM 1750 O O . LEU A 1 219 ? -9.503 7.562 -1.112 1.00 92.12 219 LEU A O 1
ATOM 1754 N N . PHE A 1 220 ? -10.213 6.353 -2.860 1.00 93.38 220 PHE A N 1
ATOM 1755 C CA . PHE A 1 220 ? -9.316 5.220 -2.674 1.00 93.38 220 PHE A CA 1
ATOM 1756 C C . PHE A 1 220 ? -8.184 5.280 -3.694 1.00 93.38 220 PHE A C 1
ATOM 1758 O O . PHE A 1 220 ? -8.417 5.490 -4.889 1.00 93.38 220 PHE A O 1
ATOM 1765 N N . VAL A 1 221 ? -6.961 5.090 -3.209 1.00 91.31 221 VAL A N 1
ATOM 1766 C CA . VAL A 1 221 ? -5.730 5.073 -4.006 1.00 91.31 221 VAL A CA 1
ATOM 1767 C C . VAL A 1 221 ? -4.875 3.864 -3.605 1.00 91.31 221 VAL A C 1
ATOM 1769 O O . VAL A 1 221 ? -5.050 3.354 -2.495 1.00 91.31 221 VAL A O 1
ATOM 1772 N N . PRO A 1 222 ? -3.964 3.387 -4.471 1.00 92.06 222 PRO A N 1
ATOM 1773 C CA . PRO A 1 222 ? -3.003 2.345 -4.108 1.00 92.06 222 PRO A CA 1
ATOM 1774 C C . PRO A 1 222 ? -2.260 2.669 -2.806 1.00 92.06 222 PRO A C 1
ATOM 1776 O O . PRO A 1 222 ? -1.911 3.828 -2.571 1.00 92.06 222 PRO A O 1
ATOM 1779 N N . THR A 1 223 ? -2.017 1.656 -1.968 1.00 87.19 223 THR A N 1
ATOM 1780 C CA . THR A 1 223 ? -1.346 1.811 -0.661 1.00 87.19 223 THR A CA 1
ATOM 1781 C C . THR A 1 223 ? -0.030 2.579 -0.783 1.00 87.19 223 THR A C 1
ATOM 1783 O O . THR A 1 223 ? 0.190 3.559 -0.078 1.00 87.19 223 THR A O 1
ATOM 1786 N N . GLU A 1 224 ? 0.789 2.198 -1.759 1.00 81.31 224 GLU A N 1
ATOM 1787 C CA . GLU A 1 224 ? 2.071 2.827 -2.080 1.00 81.31 224 GLU A CA 1
ATOM 1788 C C . GLU A 1 224 ? 1.922 4.324 -2.406 1.00 81.31 224 GLU A C 1
ATOM 1790 O O . GLU A 1 224 ? 2.617 5.169 -1.841 1.00 81.31 224 GLU A O 1
ATOM 1795 N N . ARG A 1 225 ? 0.931 4.686 -3.229 1.00 84.19 225 ARG A N 1
ATOM 1796 C CA . ARG A 1 225 ? 0.649 6.087 -3.563 1.00 84.19 225 ARG A CA 1
ATOM 1797 C C . ARG A 1 225 ? 0.172 6.886 -2.351 1.00 84.19 225 ARG A C 1
ATOM 1799 O O . ARG A 1 225 ? 0.499 8.065 -2.215 1.00 84.19 225 ARG A O 1
ATOM 1806 N N . ALA A 1 226 ? -0.607 6.274 -1.462 1.00 85.56 226 ALA A N 1
ATOM 1807 C CA . ALA A 1 226 ? -1.017 6.929 -0.226 1.00 85.56 226 ALA A CA 1
ATOM 1808 C C . ALA A 1 226 ? 0.160 7.151 0.740 1.00 85.56 226 ALA A C 1
ATOM 1810 O O . ALA A 1 226 ? 0.183 8.188 1.402 1.00 85.56 226 ALA A O 1
ATOM 1811 N N . GLU A 1 227 ? 1.144 6.244 0.794 1.00 83.06 227 GLU A N 1
ATOM 1812 C CA . GLU A 1 227 ? 2.383 6.433 1.568 1.00 83.06 227 GLU A CA 1
ATOM 1813 C C .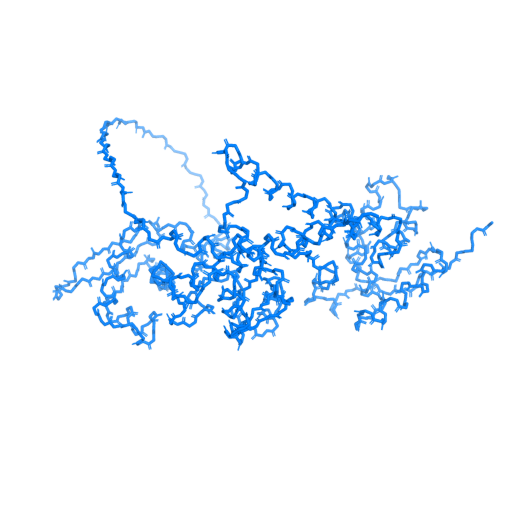 GLU A 1 227 ? 3.194 7.626 1.049 1.00 83.06 227 GLU A C 1
ATOM 1815 O O . GLU A 1 227 ? 3.632 8.472 1.835 1.00 83.06 227 GLU A O 1
ATOM 1820 N N . GLU A 1 228 ? 3.345 7.747 -0.274 1.00 78.50 228 GLU A N 1
ATOM 1821 C CA . GLU A 1 228 ? 4.003 8.904 -0.892 1.00 78.50 228 GLU A CA 1
ATOM 1822 C C . GLU A 1 228 ? 3.310 10.208 -0.495 1.00 78.50 228 GLU A C 1
ATOM 1824 O O . GLU A 1 228 ? 3.943 11.125 0.035 1.00 78.50 228 GLU A O 1
ATOM 1829 N N . LEU A 1 229 ? 1.992 10.266 -0.690 1.00 80.81 229 LEU A N 1
ATOM 1830 C CA . LEU A 1 229 ? 1.196 11.451 -0.396 1.00 80.81 229 LEU A CA 1
ATOM 1831 C C . LEU A 1 229 ? 1.255 11.825 1.087 1.00 80.81 229 LEU A C 1
ATOM 1833 O O . LEU A 1 229 ? 1.361 13.010 1.409 1.00 80.81 229 LEU A O 1
ATOM 1837 N N . ALA A 1 230 ? 1.220 10.840 1.987 1.00 84.62 230 ALA A N 1
ATOM 1838 C CA . ALA A 1 230 ? 1.389 11.058 3.420 1.00 84.62 230 ALA A CA 1
ATOM 1839 C C . ALA A 1 230 ? 2.750 11.700 3.731 1.00 84.62 230 ALA A C 1
ATOM 1841 O O . ALA A 1 230 ? 2.805 12.713 4.432 1.00 84.62 230 ALA A O 1
ATOM 1842 N N . SER A 1 231 ? 3.831 11.197 3.122 1.00 81.38 231 SER A N 1
ATOM 1843 C CA . SER A 1 231 ? 5.183 11.735 3.316 1.00 81.38 231 SER A CA 1
ATOM 1844 C C . SER A 1 231 ? 5.362 13.168 2.793 1.00 81.38 231 SER A C 1
ATOM 1846 O O . SER A 1 231 ? 6.082 13.961 3.399 1.00 81.38 231 SER A O 1
ATOM 1848 N N . GLU A 1 232 ? 4.683 13.532 1.700 1.00 81.06 232 GLU A N 1
ATOM 1849 C CA . GLU A 1 232 ? 4.748 14.878 1.112 1.00 81.06 232 GLU A CA 1
ATOM 1850 C C . GLU A 1 232 ? 4.013 15.932 1.950 1.00 81.06 232 GLU A C 1
ATOM 1852 O O . GLU A 1 232 ? 4.325 17.124 1.883 1.00 81.06 232 GLU A O 1
ATOM 1857 N N . THR A 1 233 ? 3.012 15.503 2.717 1.00 77.75 233 THR A N 1
ATOM 1858 C CA . THR A 1 233 ? 2.025 16.396 3.338 1.00 77.75 233 THR A CA 1
ATOM 1859 C C . THR A 1 233 ? 1.981 16.330 4.862 1.00 77.75 233 THR A C 1
ATOM 1861 O O . THR A 1 233 ? 1.186 17.059 5.454 1.00 77.75 233 THR A O 1
ATOM 1864 N N . ASP A 1 234 ? 2.836 15.512 5.486 1.00 81.25 234 ASP A N 1
ATOM 1865 C CA . ASP A 1 234 ? 2.848 15.259 6.938 1.00 81.25 234 ASP A CA 1
ATOM 1866 C C . ASP A 1 234 ? 1.497 14.712 7.451 1.00 81.25 234 ASP A C 1
ATOM 1868 O O . ASP A 1 234 ? 1.059 15.005 8.563 1.00 81.25 234 ASP A O 1
ATOM 1872 N N . ALA A 1 235 ? 0.796 13.953 6.600 1.00 84.44 235 ALA A N 1
ATOM 1873 C CA . ALA A 1 235 ? -0.438 13.257 6.958 1.00 84.44 235 ALA A CA 1
ATOM 1874 C C . ALA A 1 235 ? -0.136 11.843 7.478 1.00 84.44 235 ALA A C 1
ATOM 1876 O O . ALA A 1 235 ? 0.952 11.315 7.252 1.00 84.44 235 ALA A O 1
ATOM 1877 N N . ALA A 1 236 ? -1.111 11.219 8.147 1.00 84.69 236 ALA A N 1
ATOM 1878 C CA . ALA A 1 236 ? -0.980 9.838 8.607 1.00 84.69 236 ALA A CA 1
ATOM 1879 C C . ALA A 1 236 ? -0.734 8.886 7.422 1.00 84.69 236 ALA A C 1
ATOM 1881 O O . ALA A 1 236 ? -1.453 8.914 6.417 1.00 84.69 236 ALA A O 1
ATOM 1882 N N . SER A 1 237 ? 0.290 8.050 7.556 1.00 84.50 237 SER A N 1
ATOM 1883 C CA . SER A 1 237 ? 0.644 6.997 6.613 1.00 84.50 237 SER A CA 1
ATOM 1884 C C . SER A 1 237 ? -0.443 5.913 6.579 1.00 84.50 237 SER A C 1
ATOM 1886 O O . SER A 1 237 ? -1.076 5.632 7.597 1.00 84.50 237 SER A O 1
ATOM 1888 N N . PRO A 1 238 ? -0.643 5.217 5.449 1.00 81.50 238 PRO A N 1
ATOM 1889 C CA . PRO A 1 238 ? -1.435 3.985 5.391 1.00 81.50 238 PRO A CA 1
ATOM 1890 C C . PRO A 1 238 ? -1.041 2.927 6.423 1.00 81.50 238 PRO A C 1
ATOM 1892 O O . PRO A 1 238 ? -1.901 2.185 6.897 1.00 81.50 238 PRO A O 1
ATOM 1895 N N . SER A 1 239 ? 0.249 2.878 6.767 1.00 82.38 239 SER A N 1
ATOM 1896 C CA . SER A 1 239 ? 0.803 1.999 7.795 1.00 82.38 239 SER A CA 1
ATOM 1897 C C . SER A 1 239 ? 0.485 2.449 9.221 1.00 82.38 239 SER A C 1
ATOM 1899 O O . SER A 1 239 ? 0.730 1.689 10.156 1.00 82.38 239 SER A O 1
ATOM 1901 N N . ASP A 1 240 ? 0.003 3.681 9.407 1.00 86.62 240 ASP A N 1
ATOM 1902 C CA . ASP A 1 240 ? -0.324 4.193 10.729 1.00 86.62 240 ASP A CA 1
ATOM 1903 C C . ASP A 1 240 ? -1.618 3.551 11.258 1.00 86.62 240 ASP A C 1
ATOM 1905 O O . ASP A 1 240 ? -2.503 3.134 10.492 1.00 86.62 240 ASP A O 1
ATOM 1909 N N . PRO A 1 241 ? -1.763 3.466 12.589 1.00 88.56 241 PRO A N 1
ATOM 1910 C CA . PRO A 1 241 ? -2.943 2.890 13.211 1.00 88.56 241 PRO A CA 1
ATOM 1911 C C . PRO A 1 241 ? -4.242 3.530 12.719 1.00 88.56 241 PRO A C 1
ATOM 1913 O O . PRO A 1 241 ? -4.328 4.736 12.503 1.00 88.56 241 PRO A O 1
ATOM 1916 N N . ALA A 1 242 ? -5.299 2.720 12.591 1.00 88.56 242 ALA A N 1
ATOM 1917 C CA . ALA A 1 242 ? -6.588 3.147 12.034 1.00 88.56 242 ALA A CA 1
ATOM 1918 C C . ALA A 1 242 ? -7.139 4.446 12.637 1.00 88.56 242 ALA A C 1
ATOM 1920 O O . ALA A 1 242 ? -7.689 5.265 11.903 1.00 88.56 242 ALA A O 1
ATOM 1921 N N . ILE A 1 243 ? -6.962 4.631 13.947 1.00 90.56 243 ILE A N 1
ATOM 1922 C CA . ILE A 1 243 ? -7.416 5.816 14.680 1.00 90.56 243 ILE A CA 1
ATOM 1923 C C . ILE A 1 243 ? -6.763 7.121 14.200 1.00 90.56 243 ILE A C 1
ATOM 1925 O O . ILE A 1 243 ? -7.404 8.161 14.272 1.00 90.56 243 ILE A O 1
ATOM 1929 N N . ASP A 1 244 ? -5.543 7.065 13.660 1.00 88.69 244 ASP A N 1
ATOM 1930 C CA . ASP A 1 244 ? -4.819 8.241 13.165 1.00 88.69 244 ASP A CA 1
ATOM 1931 C C . ASP A 1 244 ? -5.184 8.581 11.708 1.00 88.69 244 ASP A C 1
ATOM 1933 O O . ASP A 1 244 ? -5.009 9.714 11.264 1.00 88.69 244 ASP A O 1
ATOM 1937 N N . ARG A 1 245 ? -5.708 7.603 10.955 1.00 86.12 245 ARG A N 1
ATOM 1938 C CA . ARG A 1 245 ? -5.974 7.715 9.506 1.00 86.12 245 ARG A CA 1
ATOM 1939 C C . ARG A 1 245 ? -7.456 7.791 9.124 1.00 86.12 245 ARG A C 1
ATOM 1941 O O . ARG A 1 245 ? -7.772 8.239 8.025 1.00 86.12 245 ARG A O 1
ATOM 1948 N N . LYS A 1 246 ? -8.380 7.327 9.974 1.00 85.31 246 LYS A N 1
ATOM 1949 C CA . LYS A 1 246 ? -9.827 7.291 9.682 1.00 85.31 246 LYS A CA 1
ATOM 1950 C C . LYS A 1 246 ? -10.616 8.208 10.622 1.00 85.31 246 LYS A C 1
ATOM 1952 O O . LYS A 1 246 ? -10.337 8.235 11.818 1.00 85.31 246 LYS A O 1
ATOM 1957 N N . PRO A 1 247 ? -11.684 8.867 10.134 1.00 85.38 247 PRO A N 1
ATOM 1958 C CA . PRO A 1 247 ? -12.639 9.524 11.018 1.00 85.38 247 PRO A CA 1
ATOM 1959 C C . PRO A 1 247 ? -13.407 8.490 11.859 1.00 85.38 247 PRO A C 1
ATOM 1961 O O . PRO A 1 247 ? -13.560 7.328 11.466 1.00 85.38 247 PRO A O 1
ATOM 1964 N N . TYR A 1 248 ? -13.927 8.923 13.010 1.00 87.69 248 TYR A N 1
ATOM 1965 C CA . TYR A 1 248 ? -14.570 8.058 14.005 1.00 87.69 248 TYR A CA 1
ATOM 1966 C C . TYR A 1 248 ? -15.700 7.180 13.442 1.00 87.69 248 TYR A C 1
ATOM 1968 O O . TYR A 1 248 ? -15.876 6.029 13.866 1.00 87.69 248 TYR A O 1
ATOM 1976 N N . GLU A 1 249 ? -16.487 7.705 12.502 1.00 85.06 249 GLU A N 1
ATOM 1977 C CA . GLU A 1 249 ? -17.612 6.990 11.896 1.00 85.06 249 GLU A CA 1
ATOM 1978 C C . GLU A 1 249 ? -17.157 5.789 11.058 1.00 85.06 249 GLU A C 1
ATOM 1980 O O . GLU A 1 249 ? -17.893 4.808 10.955 1.00 85.06 249 GLU A O 1
ATOM 1985 N N . ASN A 1 250 ? -15.932 5.836 10.527 1.00 82.38 250 ASN A N 1
ATOM 1986 C CA . ASN A 1 250 ? -15.363 4.812 9.651 1.00 82.38 250 ASN A CA 1
ATOM 1987 C C . ASN A 1 250 ? -14.511 3.772 10.390 1.00 82.38 250 ASN A C 1
ATOM 1989 O O . ASN A 1 250 ? -14.046 2.817 9.767 1.00 82.38 250 ASN A O 1
ATOM 1993 N N . LEU A 1 251 ? -14.290 3.948 11.695 1.00 87.69 251 LEU A N 1
ATOM 1994 C CA . LEU A 1 251 ? -13.582 2.970 12.514 1.00 87.69 251 LEU A CA 1
ATOM 1995 C C . LEU A 1 251 ? -14.506 1.795 12.863 1.00 87.69 251 LEU A C 1
ATOM 1997 O O . LEU A 1 251 ? -15.616 1.991 13.383 1.00 87.69 251 LEU A O 1
ATOM 2001 N N . THR A 1 252 ? -14.027 0.568 12.651 1.00 89.12 252 THR A N 1
ATOM 2002 C CA . THR A 1 252 ? -14.697 -0.635 13.165 1.00 89.12 252 THR A CA 1
ATOM 2003 C C . THR A 1 252 ? -14.662 -0.658 14.697 1.00 89.12 252 THR A C 1
ATOM 2005 O O . THR A 1 252 ? -13.962 0.127 15.343 1.00 89.12 252 THR A O 1
ATOM 2008 N N . ARG A 1 253 ? -15.447 -1.540 15.329 1.00 93.38 253 ARG A N 1
ATOM 2009 C CA . ARG A 1 253 ? -15.402 -1.677 16.794 1.00 93.38 253 ARG A CA 1
ATOM 2010 C C . ARG A 1 253 ? -14.005 -2.085 17.263 1.00 93.38 253 ARG A C 1
ATOM 2012 O O . ARG A 1 253 ? -13.510 -1.475 18.204 1.00 93.38 253 ARG A O 1
ATOM 2019 N N . ASP A 1 254 ? -13.369 -3.029 16.580 1.00 92.50 254 ASP A N 1
ATOM 2020 C CA . ASP A 1 254 ? -12.034 -3.514 16.937 1.00 92.50 254 ASP A CA 1
ATOM 2021 C C . ASP A 1 254 ? -10.970 -2.431 16.736 1.00 92.50 254 ASP A C 1
ATOM 2023 O O . ASP A 1 254 ? -10.134 -2.230 17.612 1.00 92.50 254 ASP A O 1
ATOM 2027 N N . GLU A 1 255 ? -11.068 -1.636 15.664 1.00 94.06 255 GLU A N 1
ATOM 2028 C CA . GLU A 1 255 ? -10.204 -0.466 15.457 1.00 94.06 255 GLU A CA 1
ATOM 2029 C C . GLU A 1 255 ? -10.390 0.588 16.561 1.00 94.06 255 GLU A C 1
ATOM 2031 O O . GLU A 1 255 ? -9.414 1.177 17.025 1.00 94.06 255 GLU A O 1
ATOM 2036 N N . LYS A 1 256 ? -11.624 0.802 17.041 1.00 96.06 256 LYS A N 1
ATOM 2037 C CA . LYS A 1 256 ? -11.891 1.685 18.192 1.00 96.06 256 LYS A CA 1
ATOM 2038 C C . LYS A 1 256 ? -11.282 1.120 19.475 1.00 96.06 256 LYS A C 1
ATOM 2040 O O . LYS A 1 256 ? -10.668 1.860 20.237 1.00 96.06 256 LYS A O 1
ATOM 2045 N N . VAL A 1 257 ? -11.430 -0.177 19.731 1.00 96.56 257 VAL A N 1
ATOM 2046 C CA . VAL A 1 257 ? -10.830 -0.831 20.905 1.00 96.56 257 VAL A CA 1
ATOM 2047 C C . VAL A 1 257 ? -9.303 -0.727 20.861 1.00 96.56 257 VAL A C 1
ATOM 2049 O O . VAL A 1 257 ? -8.690 -0.351 21.863 1.00 96.56 257 VAL A O 1
ATOM 2052 N N . HIS A 1 258 ? -8.695 -0.989 19.702 1.00 95.06 258 HIS A N 1
ATOM 2053 C CA . HIS A 1 258 ? -7.259 -0.820 19.481 1.00 95.06 258 HIS A CA 1
ATOM 2054 C C . HIS A 1 258 ? -6.818 0.626 19.704 1.00 95.06 258 HIS A C 1
ATOM 2056 O O . HIS A 1 258 ? -5.879 0.869 20.454 1.00 95.06 258 HIS A O 1
ATOM 2062 N N . GLY A 1 259 ? -7.558 1.596 19.163 1.00 95.06 259 GLY A N 1
ATOM 2063 C CA . GLY A 1 259 ? -7.297 3.021 19.361 1.00 95.06 259 GLY A CA 1
ATOM 2064 C C . GLY A 1 259 ? -7.297 3.450 20.834 1.00 95.06 259 GLY A C 1
ATOM 2065 O O . GLY A 1 259 ? -6.415 4.191 21.261 1.00 95.06 259 GLY A O 1
ATOM 2066 N N . VAL A 1 260 ? -8.208 2.911 21.656 1.00 96.69 260 VAL A N 1
ATOM 2067 C CA . VAL A 1 260 ? -8.203 3.141 23.116 1.00 96.69 260 VAL A CA 1
ATOM 2068 C C . VAL A 1 260 ? -6.927 2.606 23.770 1.00 96.69 260 VAL A C 1
ATOM 2070 O O . VAL A 1 260 ? -6.345 3.277 24.625 1.00 96.69 260 VAL A O 1
ATOM 2073 N N . ARG A 1 261 ? -6.487 1.400 23.391 1.00 96.50 261 ARG A N 1
ATOM 2074 C CA . ARG A 1 261 ? -5.257 0.786 23.918 1.00 96.50 261 ARG A CA 1
ATOM 2075 C C . ARG A 1 261 ? -4.020 1.580 23.501 1.00 96.50 261 ARG A C 1
ATOM 2077 O O . ARG A 1 261 ? -3.151 1.835 24.336 1.00 96.50 261 ARG A O 1
ATOM 2084 N N . LEU A 1 262 ? -3.984 1.994 22.240 1.00 94.81 262 LEU A N 1
ATOM 2085 C CA . LEU A 1 262 ? -2.913 2.766 21.631 1.00 94.81 262 LEU A CA 1
ATOM 2086 C C . LEU A 1 262 ? -2.725 4.122 22.315 1.00 94.81 262 LEU A C 1
ATOM 2088 O O . LEU A 1 262 ? -1.624 4.422 22.772 1.00 94.81 262 LEU A O 1
ATOM 2092 N N . GLU A 1 263 ? -3.791 4.913 22.459 1.00 95.31 263 GLU A N 1
ATOM 2093 C CA . GLU A 1 263 ? -3.709 6.220 23.122 1.00 95.31 263 GLU A CA 1
ATOM 2094 C C . GLU A 1 263 ? -3.320 6.096 24.595 1.00 95.31 263 GLU A C 1
ATOM 2096 O O . GLU A 1 263 ? -2.501 6.864 25.109 1.00 95.31 263 GLU A O 1
ATOM 2101 N N . LEU A 1 264 ? -3.821 5.063 25.277 1.00 95.38 264 LEU A N 1
ATOM 2102 C CA . LEU A 1 264 ? -3.434 4.800 26.656 1.00 95.38 264 LEU A CA 1
ATOM 2103 C C . LEU A 1 264 ? -1.945 4.420 26.768 1.00 95.38 264 LEU A C 1
ATOM 2105 O O . LEU A 1 264 ? -1.267 4.843 27.708 1.00 95.38 264 LEU A O 1
ATOM 2109 N N . ALA A 1 265 ? -1.415 3.650 25.814 1.00 94.62 265 ALA A N 1
ATOM 2110 C CA . ALA A 1 265 ? 0.008 3.326 25.739 1.00 94.62 265 ALA A CA 1
ATOM 2111 C C . ALA A 1 265 ? 0.862 4.564 25.407 1.00 94.62 265 ALA A C 1
ATOM 2113 O O . ALA A 1 265 ? 1.890 4.783 26.054 1.00 94.62 265 ALA A O 1
ATOM 2114 N N . ARG A 1 266 ? 0.414 5.423 24.479 1.00 94.44 266 ARG A N 1
ATOM 2115 C CA . ARG A 1 266 ? 1.048 6.717 24.160 1.00 94.44 266 ARG A CA 1
ATOM 2116 C C . ARG A 1 266 ? 1.122 7.619 25.394 1.00 94.44 266 ARG A C 1
ATOM 2118 O O . ARG A 1 266 ? 2.170 8.209 25.659 1.00 94.44 266 ARG A O 1
ATOM 2125 N N . ASP A 1 267 ? 0.055 7.701 26.188 1.00 94.69 267 ASP A N 1
ATOM 2126 C CA . ASP A 1 267 ? 0.055 8.461 27.445 1.00 94.69 267 ASP A CA 1
ATOM 2127 C C . ASP A 1 267 ? 0.972 7.832 28.507 1.00 94.69 267 ASP A C 1
ATOM 2129 O O . ASP A 1 267 ? 1.725 8.534 29.188 1.00 94.69 267 ASP A O 1
ATOM 2133 N N . ALA A 1 268 ? 0.993 6.501 28.616 1.00 94.56 268 ALA A N 1
ATOM 2134 C CA . ALA A 1 268 ? 1.900 5.808 29.528 1.00 94.56 268 ALA A CA 1
ATOM 2135 C C . ALA A 1 268 ? 3.376 6.043 29.168 1.00 94.56 268 ALA A C 1
ATOM 2137 O O . ALA A 1 268 ? 4.193 6.207 30.073 1.00 94.56 268 ALA A O 1
ATOM 2138 N N . ALA A 1 269 ? 3.711 6.117 27.876 1.00 92.69 269 ALA A N 1
ATOM 2139 C CA . ALA A 1 269 ? 5.069 6.357 27.380 1.00 92.69 269 ALA A CA 1
ATOM 2140 C C . ALA A 1 269 ? 5.574 7.775 27.657 1.00 92.69 269 ALA A C 1
ATOM 2142 O O . ALA A 1 269 ? 6.765 7.978 27.890 1.00 92.69 269 ALA A O 1
ATOM 2143 N N . LYS A 1 270 ? 4.667 8.756 27.714 1.00 92.88 270 LYS A N 1
ATOM 2144 C CA . LYS A 1 270 ? 4.988 10.133 28.123 1.00 92.88 270 LYS A CA 1
ATOM 2145 C C . LYS A 1 270 ? 5.320 10.237 29.620 1.00 92.88 270 LYS A C 1
ATOM 2147 O O . LYS A 1 270 ? 5.885 11.240 30.058 1.00 92.88 270 LYS A O 1
ATOM 2152 N N . ARG A 1 271 ? 4.971 9.228 30.429 1.00 93.56 271 ARG A N 1
ATOM 2153 C CA . ARG A 1 271 ? 5.140 9.233 31.890 1.00 93.56 271 ARG A CA 1
ATOM 2154 C C . ARG A 1 271 ? 6.376 8.442 32.308 1.00 93.56 271 ARG A C 1
ATOM 2156 O O . ARG A 1 271 ? 6.586 7.308 31.897 1.00 93.56 271 ARG A O 1
ATOM 2163 N N . SER A 1 272 ? 7.144 8.987 33.251 1.00 88.81 272 SER A N 1
ATOM 2164 C CA . SER A 1 272 ? 8.384 8.366 33.753 1.00 88.81 272 SER A CA 1
ATOM 2165 C C . SER A 1 272 ? 8.197 7.011 34.446 1.00 88.81 272 SER A C 1
ATOM 2167 O O . SER A 1 272 ? 9.159 6.272 34.624 1.00 88.81 272 SER A O 1
ATOM 2169 N N . ASN A 1 273 ? 6.974 6.681 34.867 1.00 91.38 273 ASN A N 1
ATOM 2170 C CA . ASN A 1 273 ? 6.650 5.416 35.523 1.00 91.38 273 ASN A CA 1
ATOM 2171 C C . ASN A 1 273 ? 6.060 4.364 34.568 1.00 91.38 273 ASN A C 1
ATOM 2173 O O . ASN A 1 273 ? 5.706 3.284 35.046 1.00 91.38 273 ASN A O 1
ATOM 2177 N N . GLY A 1 274 ? 5.902 4.684 33.275 1.00 93.25 274 GLY A N 1
ATOM 2178 C CA . GLY A 1 274 ? 5.338 3.788 32.263 1.00 93.25 274 GLY A CA 1
ATOM 2179 C C . GLY A 1 274 ? 3.894 3.355 32.536 1.00 93.25 274 GLY A C 1
ATOM 2180 O O . GLY A 1 274 ? 3.508 2.253 32.143 1.00 93.25 274 GLY A O 1
ATOM 2181 N N . LYS A 1 275 ? 3.114 4.155 33.280 1.00 95.50 275 LYS A N 1
ATOM 2182 C CA . LYS A 1 275 ? 1.753 3.807 33.723 1.00 95.50 275 LYS A CA 1
ATOM 2183 C C . LYS A 1 275 ? 0.748 4.904 33.399 1.00 95.50 275 LYS A C 1
ATOM 2185 O O . LYS A 1 275 ? 0.875 6.036 33.875 1.00 95.50 275 LYS A O 1
ATOM 2190 N N . ALA A 1 276 ? -0.326 4.528 32.714 1.00 96.50 276 ALA A N 1
ATOM 2191 C CA . ALA A 1 276 ? -1.466 5.398 32.451 1.00 96.50 276 ALA A CA 1
ATOM 2192 C C . ALA A 1 276 ? -2.786 4.752 32.861 1.00 96.50 276 ALA A C 1
ATOM 2194 O O . ALA A 1 276 ? -2.868 3.546 33.108 1.00 96.50 276 ALA A O 1
ATOM 2195 N N . GLN A 1 277 ? -3.809 5.594 32.984 1.00 96.44 277 GLN A N 1
ATOM 2196 C CA . GLN A 1 277 ? -5.178 5.146 33.188 1.00 96.44 277 GLN A CA 1
ATOM 2197 C C . GLN A 1 277 ? -6.154 6.104 32.508 1.00 96.44 277 GLN A C 1
ATOM 2199 O O . GLN A 1 277 ? -5.968 7.313 32.633 1.00 96.44 277 GLN A O 1
ATOM 2204 N N . PHE A 1 278 ? -7.201 5.560 31.893 1.00 96.94 278 PHE A N 1
ATOM 2205 C CA . PHE A 1 278 ? -8.319 6.301 31.318 1.00 96.94 278 PHE A CA 1
ATOM 2206 C C . PHE A 1 278 ? -9.638 5.871 31.953 1.00 96.94 278 PHE A C 1
ATOM 2208 O O . PHE A 1 278 ? -9.916 4.685 32.134 1.00 96.94 278 PHE A O 1
ATOM 2215 N N . GLY A 1 279 ? -10.465 6.845 32.307 1.00 95.38 279 GLY A N 1
ATOM 2216 C CA . GLY A 1 279 ? -11.882 6.649 32.568 1.00 95.38 279 GLY A CA 1
ATOM 2217 C C . GLY A 1 279 ? -12.718 6.771 31.294 1.00 95.38 279 GLY A C 1
ATOM 2218 O O . GLY A 1 279 ? -12.231 7.081 30.210 1.00 95.38 279 GLY A O 1
ATOM 2219 N N . THR A 1 280 ? -14.030 6.588 31.439 1.00 94.94 280 THR A N 1
ATOM 2220 C CA . THR A 1 280 ? -14.985 6.763 30.332 1.00 94.94 280 THR A CA 1
ATOM 2221 C C . THR A 1 280 ? -14.970 8.183 29.748 1.00 94.94 280 THR A C 1
ATOM 2223 O O . THR A 1 280 ? -15.227 8.346 28.560 1.00 94.94 280 THR A O 1
ATOM 2226 N N . ALA A 1 281 ? -14.697 9.202 30.572 1.00 94.31 281 ALA A N 1
ATOM 2227 C CA . ALA A 1 281 ? -14.594 10.587 30.113 1.00 94.31 281 ALA A CA 1
ATOM 2228 C C . ALA A 1 281 ? -13.349 10.797 29.240 1.00 94.31 281 ALA A C 1
ATOM 2230 O O . ALA A 1 281 ? -13.478 11.351 28.157 1.00 94.31 281 ALA A O 1
ATOM 2231 N N . ASP A 1 282 ? -12.197 10.275 29.665 1.00 96.38 282 ASP A N 1
ATOM 2232 C CA . ASP A 1 282 ? -10.932 10.385 28.930 1.00 96.38 282 ASP A CA 1
ATOM 2233 C C . ASP A 1 282 ? -11.037 9.673 27.569 1.00 96.38 282 ASP A C 1
ATOM 2235 O O . ASP A 1 282 ? -10.718 10.250 26.541 1.00 96.38 282 ASP A O 1
ATOM 2239 N N . ILE A 1 283 ? -11.627 8.469 27.517 1.00 94.88 283 ILE A N 1
ATOM 2240 C CA . ILE A 1 283 ? -11.883 7.772 26.240 1.00 94.88 283 ILE A CA 1
ATOM 2241 C C . ILE A 1 283 ? -12.782 8.600 25.316 1.00 94.88 283 ILE A C 1
ATOM 2243 O O . ILE A 1 283 ? -12.598 8.617 24.103 1.00 94.88 283 ILE A O 1
ATOM 2247 N N . ARG A 1 284 ? -13.792 9.273 25.868 1.00 96.00 284 ARG A N 1
ATOM 2248 C CA . ARG A 1 284 ? -14.688 10.080 25.047 1.00 96.00 284 ARG A CA 1
ATOM 2249 C C . ARG A 1 284 ? -13.978 11.313 24.503 1.00 96.00 284 ARG A C 1
ATOM 2251 O O . ARG A 1 284 ? -14.085 11.561 23.312 1.00 96.00 284 ARG A O 1
ATOM 2258 N N . GLU A 1 285 ? -13.344 12.088 25.372 1.00 94.25 285 GLU A N 1
ATOM 2259 C CA . GLU A 1 285 ? -12.831 13.420 25.043 1.00 94.25 285 GLU A CA 1
ATOM 2260 C C . GLU A 1 285 ? -11.419 13.384 24.458 1.00 94.25 285 GLU A C 1
ATOM 2262 O O . GLU A 1 285 ? -11.145 14.135 23.535 1.00 94.25 285 GLU A O 1
ATOM 2267 N N . GLU A 1 286 ? -10.534 12.533 24.979 1.00 93.19 286 GLU A N 1
ATOM 2268 C CA . GLU A 1 286 ? -9.117 12.504 24.594 1.00 93.19 286 GLU A CA 1
ATOM 2269 C C . GLU A 1 286 ? -8.833 11.512 23.461 1.00 93.19 286 GLU A C 1
ATOM 2271 O O . GLU A 1 286 ? -7.945 11.765 22.658 1.00 93.19 286 GLU A O 1
ATOM 2276 N N . VAL A 1 287 ? -9.570 10.395 23.380 1.00 94.38 287 VAL A N 1
ATOM 2277 C CA . VAL A 1 287 ? -9.332 9.363 22.346 1.00 94.38 287 VAL A CA 1
ATOM 2278 C C . VAL A 1 287 ? -10.207 9.573 21.109 1.00 94.38 287 VAL A C 1
ATOM 2280 O O . VAL A 1 287 ? -9.778 9.294 19.997 1.00 94.38 287 VAL A O 1
ATOM 2283 N N . PHE A 1 288 ? -11.449 10.035 21.281 1.00 95.38 288 PHE A N 1
ATOM 2284 C CA . PHE A 1 288 ? -12.424 10.130 20.186 1.00 95.38 288 PHE A CA 1
ATOM 2285 C C . PHE A 1 288 ? -13.048 11.521 20.016 1.00 95.38 288 PHE A C 1
ATOM 2287 O O . PHE A 1 288 ? -14.095 11.632 19.372 1.00 95.38 288 PHE A O 1
ATOM 2294 N N . ASP A 1 289 ? -12.456 12.567 20.599 1.00 93.19 289 ASP A N 1
ATOM 2295 C CA . ASP A 1 289 ? -12.865 13.974 20.437 1.00 93.19 289 ASP A CA 1
ATOM 2296 C C . ASP A 1 289 ? -14.368 14.239 20.660 1.00 93.19 289 ASP A C 1
ATOM 2298 O O . ASP A 1 289 ? -15.020 15.008 19.953 1.00 93.19 289 ASP A O 1
ATOM 2302 N N . GLY A 1 290 ? -14.973 13.552 21.628 1.00 93.88 290 GLY A N 1
ATOM 2303 C CA . GLY A 1 290 ? -16.389 13.687 21.970 1.00 93.88 290 GLY A CA 1
ATOM 2304 C C . GLY A 1 290 ? -17.347 12.820 21.146 1.00 93.88 290 GLY A C 1
ATOM 2305 O O . GLY A 1 290 ? -18.520 12.710 21.512 1.00 93.88 290 GLY A O 1
ATOM 2306 N N . ASN A 1 291 ? -16.879 12.159 20.082 1.00 92.88 291 ASN A N 1
ATOM 2307 C CA . ASN A 1 291 ? -17.739 11.419 19.149 1.00 92.88 291 ASN A CA 1
ATOM 2308 C C . ASN A 1 291 ? -18.291 10.106 19.729 1.00 92.88 291 ASN A C 1
ATOM 2310 O O . ASN A 1 291 ? -19.314 9.598 19.267 1.00 92.88 291 ASN A O 1
ATOM 2314 N N . ALA A 1 292 ? -17.658 9.556 20.772 1.00 92.94 292 ALA A N 1
ATOM 2315 C CA . ALA A 1 292 ? -18.104 8.323 21.417 1.00 92.94 292 ALA A CA 1
ATOM 2316 C C . ALA A 1 292 ? -19.165 8.578 22.515 1.00 92.94 292 ALA A C 1
ATOM 2318 O O . ALA A 1 292 ? -18.875 9.215 23.532 1.00 92.94 292 ALA A O 1
ATOM 2319 N N . PRO A 1 293 ? -20.388 8.016 22.418 1.00 94.44 293 PRO A N 1
ATOM 2320 C CA . PRO A 1 293 ? -21.364 8.095 23.504 1.00 94.44 293 PRO A CA 1
ATOM 2321 C C . PRO A 1 293 ? -20.826 7.472 24.800 1.00 94.44 293 PRO A C 1
ATOM 2323 O O . PRO A 1 293 ? -20.149 6.448 24.768 1.00 94.44 293 PRO A O 1
ATOM 2326 N N . ALA A 1 294 ? -21.181 8.021 25.967 1.00 93.19 294 ALA A N 1
ATOM 2327 C CA . ALA A 1 294 ? -20.622 7.573 27.252 1.00 93.19 294 ALA A CA 1
ATOM 2328 C C . ALA A 1 294 ? -20.880 6.084 27.567 1.00 93.19 294 ALA A C 1
ATOM 2330 O O . ALA A 1 294 ? -20.045 5.418 28.176 1.00 93.19 294 ALA A O 1
ATOM 2331 N N . SER A 1 295 ? -22.034 5.541 27.167 1.00 94.25 295 SER A N 1
ATOM 2332 C CA . SER A 1 295 ? -22.320 4.106 27.296 1.00 94.25 295 SER A CA 1
ATOM 2333 C C . SER A 1 295 ? -21.410 3.262 26.404 1.00 94.25 295 SER A C 1
ATOM 2335 O O . SER A 1 295 ? -20.932 2.219 26.841 1.00 94.25 295 SER A O 1
ATOM 2337 N N . TYR A 1 296 ? -21.140 3.733 25.188 1.00 95.19 296 TYR A N 1
ATOM 2338 C CA . TYR A 1 296 ? -20.303 3.042 24.220 1.00 95.19 296 TYR A CA 1
ATOM 2339 C C . TYR A 1 296 ? -18.820 3.118 24.590 1.00 95.19 296 TYR A C 1
ATOM 2341 O O . TYR A 1 296 ? -18.157 2.090 24.618 1.00 95.19 296 TYR A O 1
ATOM 2349 N N . ALA A 1 297 ? -18.326 4.285 25.016 1.00 95.75 297 ALA A N 1
ATOM 2350 C CA . ALA A 1 297 ? -16.978 4.438 25.565 1.00 95.75 297 ALA A CA 1
ATOM 2351 C C . ALA A 1 297 ? -16.735 3.500 26.761 1.00 95.75 297 ALA A C 1
ATOM 2353 O O . ALA A 1 297 ? -15.659 2.923 26.892 1.00 95.75 297 ALA A O 1
ATOM 2354 N N . ARG A 1 298 ? -17.753 3.277 27.608 1.00 95.62 298 ARG A N 1
ATOM 2355 C CA . ARG A 1 298 ? -17.674 2.280 28.685 1.00 95.62 298 ARG A CA 1
ATOM 2356 C C . ARG A 1 298 ? -17.560 0.854 28.144 1.00 95.62 298 ARG A C 1
ATOM 2358 O O . ARG A 1 298 ? -16.792 0.086 28.704 1.00 95.62 298 ARG A O 1
ATOM 2365 N N . SER A 1 299 ? -18.291 0.503 27.086 1.00 96.94 299 SER A N 1
ATOM 2366 C CA . SER A 1 299 ? -18.159 -0.809 26.434 1.00 96.94 299 SER A CA 1
ATOM 2367 C C . SER A 1 299 ? -16.760 -1.002 25.851 1.00 96.94 299 SER A C 1
ATOM 2369 O O . SER A 1 299 ? -16.118 -1.992 26.170 1.00 96.94 299 SER A O 1
ATOM 2371 N N . LEU A 1 300 ? -16.254 -0.022 25.094 1.00 96.94 300 LEU A N 1
ATOM 2372 C CA . LEU A 1 300 ? -14.903 -0.060 24.522 1.00 96.94 300 LEU A CA 1
ATOM 2373 C C . LEU A 1 300 ? -13.830 -0.198 25.606 1.00 96.94 300 LEU A C 1
ATOM 2375 O O . LEU A 1 300 ? -12.857 -0.912 25.419 1.00 96.94 300 LEU A O 1
ATOM 2379 N N . MET A 1 301 ? -14.021 0.448 26.760 1.00 96.75 301 MET A N 1
ATOM 2380 C CA . MET A 1 301 ? -13.137 0.312 27.920 1.00 96.75 301 MET A CA 1
ATOM 2381 C C . MET A 1 301 ? -13.089 -1.124 28.463 1.00 96.75 301 MET A C 1
ATOM 2383 O O . MET A 1 301 ? -12.034 -1.565 28.911 1.00 96.75 301 MET A O 1
ATOM 2387 N N . HIS A 1 302 ? -14.224 -1.830 28.464 1.00 95.94 302 HIS A N 1
ATOM 2388 C CA . HIS A 1 302 ? -14.291 -3.233 28.872 1.00 95.94 302 HIS A CA 1
ATOM 2389 C C . HIS A 1 302 ? -13.619 -4.136 27.841 1.00 95.94 302 HIS A C 1
ATOM 2391 O O . HIS A 1 302 ? -12.706 -4.861 28.215 1.00 95.94 302 HIS A O 1
ATOM 2397 N N . ASP A 1 303 ? -13.972 -3.996 26.564 1.00 96.38 303 ASP A N 1
ATOM 2398 C CA . ASP A 1 303 ? -13.365 -4.765 25.471 1.00 96.38 303 ASP A CA 1
ATOM 2399 C C . ASP A 1 303 ? -11.835 -4.535 25.404 1.00 96.38 303 ASP A C 1
ATOM 2401 O O . ASP A 1 303 ? -11.033 -5.440 25.172 1.00 96.38 303 ASP A O 1
ATOM 2405 N N . ALA A 1 304 ? -11.380 -3.304 25.664 1.00 95.81 304 ALA A N 1
ATOM 2406 C CA . ALA A 1 304 ? -9.960 -2.970 25.691 1.00 95.81 304 ALA A CA 1
ATOM 2407 C C . ALA A 1 304 ? -9.200 -3.682 26.820 1.00 95.81 304 ALA A C 1
ATOM 2409 O O . ALA A 1 304 ? -8.014 -3.958 26.650 1.00 95.81 304 ALA A O 1
ATOM 2410 N N . ALA A 1 305 ? -9.868 -3.994 27.933 1.00 95.94 305 ALA A N 1
ATOM 2411 C CA . ALA A 1 305 ? -9.276 -4.670 29.083 1.00 95.94 305 ALA A CA 1
ATOM 2412 C C . ALA A 1 305 ? -9.061 -6.176 28.873 1.00 95.94 305 ALA A C 1
ATOM 2414 O O . ALA A 1 305 ? -8.382 -6.791 29.689 1.00 95.94 305 ALA A O 1
ATOM 2415 N N . ASP A 1 306 ? -9.613 -6.754 27.804 1.00 92.88 306 ASP A N 1
ATOM 2416 C CA . ASP A 1 306 ? -9.444 -8.176 27.486 1.00 92.88 306 ASP A CA 1
ATOM 2417 C C . ASP A 1 306 ? -8.066 -8.490 26.873 1.00 92.88 306 ASP A C 1
ATOM 2419 O O . ASP A 1 306 ? -7.702 -9.656 26.749 1.00 92.88 306 ASP A O 1
ATOM 2423 N N . ALA A 1 307 ? -7.281 -7.470 26.498 1.00 90.88 307 ALA A N 1
ATOM 2424 C CA . ALA A 1 307 ? -5.920 -7.661 26.001 1.00 90.88 307 ALA A CA 1
ATOM 2425 C C . ALA A 1 307 ? -4.865 -7.666 27.109 1.00 90.88 307 ALA A C 1
ATOM 2427 O O . ALA A 1 307 ? -4.976 -6.974 28.127 1.00 90.88 307 ALA A O 1
ATOM 2428 N N . ASP A 1 308 ? -3.773 -8.375 26.834 1.00 89.62 308 ASP A N 1
ATOM 2429 C CA . ASP A 1 308 ? -2.626 -8.472 27.724 1.00 89.62 308 ASP A CA 1
ATOM 2430 C C . ASP A 1 308 ? -2.060 -7.092 28.091 1.00 89.62 308 ASP A C 1
ATOM 2432 O O . ASP A 1 308 ? -1.823 -6.219 27.251 1.00 89.62 308 ASP A O 1
ATOM 2436 N N . GLY A 1 309 ? -1.880 -6.890 29.397 1.00 91.25 309 GLY A N 1
ATOM 2437 C CA . GLY A 1 309 ? -1.355 -5.652 29.976 1.00 91.25 309 GLY A CA 1
ATOM 2438 C C . GLY A 1 309 ? -2.389 -4.569 30.277 1.00 91.25 309 GLY A C 1
ATOM 2439 O O . GLY A 1 309 ? -2.076 -3.642 31.033 1.00 91.25 309 GLY A O 1
ATOM 2440 N N . PHE A 1 310 ? -3.623 -4.707 29.788 1.00 95.25 310 PHE A N 1
ATOM 2441 C CA . PHE A 1 310 ? -4.723 -3.777 30.037 1.00 95.25 310 PHE A CA 1
ATOM 2442 C C . PHE A 1 310 ? -5.654 -4.328 31.114 1.00 95.25 310 PHE A C 1
ATOM 2444 O O . PHE A 1 310 ? -6.013 -5.497 31.107 1.00 95.25 310 PHE A O 1
ATOM 2451 N N . ARG A 1 311 ? -6.013 -3.515 32.115 1.00 95.88 311 ARG A N 1
ATOM 2452 C CA . ARG A 1 311 ? -6.836 -3.987 33.246 1.00 95.88 311 ARG A CA 1
ATOM 2453 C C . ARG A 1 311 ? -7.766 -2.900 33.748 1.00 95.88 311 ARG A C 1
ATOM 2455 O O . ARG A 1 311 ? -7.339 -1.760 33.930 1.00 95.88 311 ARG A O 1
ATOM 2462 N N . ILE A 1 312 ? -9.001 -3.258 34.084 1.00 96.38 312 ILE A N 1
ATOM 2463 C CA . ILE A 1 312 ? -9.904 -2.338 34.782 1.00 96.38 312 ILE A CA 1
ATOM 2464 C C . ILE A 1 312 ? -9.542 -2.278 36.266 1.00 96.38 312 ILE A C 1
ATOM 2466 O O . ILE A 1 312 ? -9.417 -3.297 36.945 1.00 96.38 312 ILE A O 1
ATOM 2470 N N . ARG A 1 313 ? -9.404 -1.061 36.789 1.00 94.25 313 ARG A N 1
ATOM 2471 C CA . ARG A 1 313 ? -9.247 -0.771 38.215 1.00 94.25 313 ARG A CA 1
ATOM 2472 C C . ARG A 1 313 ? -10.377 0.122 38.691 1.00 94.25 313 ARG A C 1
ATOM 2474 O O . ARG A 1 313 ? -10.738 1.087 38.024 1.00 94.25 313 ARG A O 1
ATOM 2481 N N . SER A 1 314 ? -10.892 -0.158 39.880 1.00 91.00 314 SER A N 1
ATOM 2482 C CA . SER A 1 314 ? -11.803 0.758 40.561 1.00 91.00 314 SER A CA 1
ATOM 2483 C C . SER A 1 314 ? -10.996 1.873 41.227 1.00 91.00 314 SER A C 1
ATOM 2485 O O . SER A 1 314 ? -10.108 1.614 42.042 1.00 91.00 314 SER A O 1
ATOM 2487 N N . GLY A 1 315 ? -11.282 3.119 40.859 1.00 79.94 315 GLY A N 1
ATOM 2488 C CA . GLY A 1 315 ? -10.704 4.303 41.483 1.00 79.94 315 GLY A CA 1
ATOM 2489 C C . GLY A 1 315 ? -11.221 4.522 42.907 1.00 79.94 315 GLY A C 1
ATOM 2490 O O . GLY A 1 315 ? -12.189 3.903 43.347 1.00 79.94 315 GLY A O 1
ATOM 2491 N N . SER A 1 316 ? -10.613 5.468 43.626 1.00 77.88 316 SER A N 1
ATOM 2492 C CA . SER A 1 316 ? -11.038 5.862 44.981 1.00 77.88 316 SER A CA 1
ATOM 2493 C C . SER A 1 316 ? -12.469 6.414 45.041 1.00 77.88 316 SER A C 1
ATOM 2495 O O . SER A 1 316 ? -13.099 6.372 46.094 1.00 77.88 316 SER A O 1
ATOM 2497 N N . THR A 1 317 ? -12.985 6.905 43.914 1.00 79.06 317 THR A N 1
ATOM 2498 C CA . THR A 1 317 ? -14.361 7.388 43.728 1.00 79.06 317 THR A CA 1
ATOM 2499 C C . THR A 1 317 ? -15.352 6.277 43.360 1.00 79.06 317 THR A C 1
ATOM 2501 O O . THR A 1 317 ? -16.538 6.553 43.215 1.00 79.06 317 THR A O 1
ATOM 2504 N N . GLY A 1 318 ? -14.892 5.027 43.211 1.00 85.44 318 GLY A N 1
ATOM 2505 C CA . GLY A 1 318 ? -15.701 3.891 42.752 1.00 85.44 318 GLY A CA 1
ATOM 2506 C C . GLY A 1 318 ? -15.857 3.801 41.230 1.00 85.44 318 GLY A C 1
ATOM 2507 O O . GLY A 1 318 ? -16.504 2.883 40.735 1.00 85.44 318 GLY A O 1
ATOM 2508 N N . GLU A 1 319 ? -15.261 4.725 40.477 1.00 90.50 319 GLU A N 1
ATOM 2509 C CA . GLU A 1 319 ? -15.310 4.723 39.015 1.00 90.50 319 GLU A CA 1
ATOM 2510 C C . GLU A 1 319 ? -14.299 3.735 38.426 1.00 90.50 319 GLU A C 1
ATOM 2512 O O . GLU A 1 319 ? -13.136 3.703 38.831 1.00 90.50 319 GLU A O 1
ATOM 2517 N N . ASN A 1 320 ? -14.734 2.949 37.441 1.00 93.62 320 ASN A N 1
ATOM 2518 C CA . ASN A 1 320 ? -13.860 2.045 36.700 1.00 93.62 320 ASN A CA 1
ATOM 2519 C C . ASN A 1 320 ? -12.956 2.835 35.747 1.00 93.62 320 ASN A C 1
ATOM 2521 O O . ASN A 1 320 ? -13.428 3.702 35.011 1.00 93.62 320 ASN A O 1
ATOM 2525 N N . ARG A 1 321 ? -11.665 2.504 35.757 1.00 96.00 321 ARG A N 1
ATOM 2526 C CA . ARG A 1 321 ? -10.643 3.058 34.867 1.00 96.00 321 ARG A CA 1
ATOM 2527 C C . ARG A 1 321 ? -9.860 1.930 34.216 1.00 96.00 321 ARG A C 1
ATOM 2529 O O . ARG A 1 321 ? -9.428 1.013 34.912 1.00 96.00 321 ARG A O 1
ATOM 2536 N N . LEU A 1 322 ? -9.658 2.010 32.910 1.00 96.25 322 LEU A N 1
ATOM 2537 C CA . LEU A 1 322 ? -8.717 1.163 32.188 1.00 96.25 322 LEU A CA 1
ATOM 2538 C C . LEU A 1 322 ? -7.302 1.619 32.524 1.00 96.25 322 LEU A C 1
ATOM 2540 O O . LEU A 1 322 ? -7.018 2.807 32.442 1.00 96.25 322 LEU A O 1
ATOM 2544 N N . ALA A 1 323 ? -6.424 0.706 32.916 1.00 95.56 323 ALA A N 1
ATOM 2545 C CA . ALA A 1 323 ? -5.040 1.002 33.253 1.00 95.56 323 ALA A CA 1
ATOM 2546 C C . ALA A 1 323 ? -4.087 0.100 32.469 1.00 95.56 323 ALA A C 1
ATOM 2548 O O . ALA A 1 323 ? -4.378 -1.080 32.275 1.00 95.56 323 ALA A O 1
ATOM 2549 N N . VAL A 1 324 ? -2.929 0.649 32.100 1.00 95.94 324 VAL A N 1
ATOM 2550 C CA . VAL A 1 324 ? -1.841 -0.078 31.433 1.00 95.94 324 VAL A CA 1
ATOM 2551 C C . VAL A 1 324 ? -0.527 0.131 32.180 1.00 95.94 324 VAL A C 1
ATOM 2553 O O . VAL A 1 324 ? -0.284 1.193 32.765 1.00 95.94 324 VAL A O 1
ATOM 2556 N N . THR A 1 325 ? 0.323 -0.893 32.171 1.00 93.88 325 THR A N 1
ATOM 2557 C CA . THR A 1 325 ? 1.754 -0.769 32.482 1.00 93.88 325 THR A CA 1
ATOM 2558 C C . THR A 1 325 ? 2.515 -1.213 31.241 1.00 93.88 325 THR A C 1
ATOM 2560 O O . THR A 1 325 ? 2.299 -2.333 30.794 1.00 93.88 325 THR A O 1
ATOM 2563 N N . LEU A 1 326 ? 3.381 -0.363 30.681 1.00 89.94 326 LEU A N 1
ATOM 2564 C CA . LEU A 1 326 ? 4.019 -0.629 29.380 1.00 89.94 326 LEU A CA 1
ATOM 2565 C C . LEU A 1 326 ? 4.803 -1.946 29.318 1.00 89.94 326 LEU A C 1
ATOM 2567 O O . LEU A 1 326 ? 4.878 -2.547 28.258 1.00 89.94 326 LEU A O 1
ATOM 2571 N N . THR A 1 327 ? 5.360 -2.410 30.438 1.00 89.44 327 THR A N 1
ATOM 2572 C CA . THR A 1 327 ? 6.092 -3.687 30.508 1.00 89.44 327 THR A CA 1
ATOM 2573 C C . THR A 1 327 ? 5.217 -4.908 30.258 1.00 89.44 327 THR A C 1
ATOM 2575 O O . THR A 1 327 ? 5.737 -5.958 29.902 1.00 89.44 327 THR A O 1
ATOM 2578 N N . ASP A 1 328 ? 3.911 -4.771 30.478 1.00 87.69 328 ASP A N 1
ATOM 2579 C CA . ASP A 1 328 ? 2.954 -5.871 30.423 1.00 87.69 328 ASP A CA 1
ATOM 2580 C C . ASP A 1 328 ? 2.092 -5.800 29.153 1.00 87.69 328 ASP A C 1
ATOM 2582 O O . ASP A 1 328 ? 1.296 -6.702 28.917 1.00 87.69 328 ASP A O 1
ATOM 2586 N N . ALA A 1 329 ? 2.189 -4.707 28.386 1.00 85.56 329 ALA A N 1
ATOM 2587 C CA . ALA A 1 329 ? 1.356 -4.458 27.217 1.00 85.56 329 ALA A CA 1
ATOM 2588 C C . ALA A 1 329 ? 1.809 -5.294 26.014 1.00 85.56 329 ALA A C 1
ATOM 2590 O O . ALA A 1 329 ? 3.004 -5.520 25.813 1.00 85.56 329 ALA A O 1
ATOM 2591 N N . ALA A 1 330 ? 0.840 -5.708 25.200 1.00 83.31 330 ALA A N 1
ATOM 2592 C CA . ALA A 1 330 ? 1.091 -6.440 23.967 1.00 83.31 330 ALA A CA 1
ATOM 2593 C C . ALA A 1 330 ? 2.042 -5.677 23.016 1.00 83.31 330 ALA A C 1
ATOM 2595 O O . ALA A 1 330 ? 2.002 -4.447 22.901 1.00 83.31 330 ALA A O 1
ATOM 2596 N N . SER A 1 331 ? 2.948 -6.415 22.366 1.00 81.12 331 SER A N 1
ATOM 2597 C CA . SER A 1 331 ? 4.064 -5.845 21.598 1.00 81.12 331 SER A CA 1
ATOM 2598 C C . SER A 1 331 ? 3.632 -5.081 20.349 1.00 81.12 331 SER A C 1
ATOM 2600 O O . SER A 1 331 ? 4.308 -4.136 19.953 1.00 81.12 331 SER A O 1
ATOM 2602 N N . ASP A 1 332 ? 2.527 -5.493 19.737 1.00 83.25 332 ASP A N 1
ATOM 2603 C CA . ASP A 1 332 ? 1.882 -4.828 18.604 1.00 83.25 332 ASP A CA 1
ATOM 2604 C C . ASP A 1 332 ? 1.408 -3.417 18.986 1.00 83.25 332 ASP A C 1
ATOM 2606 O O . ASP A 1 332 ? 1.801 -2.443 18.350 1.00 83.25 332 ASP A O 1
ATOM 2610 N N . VAL A 1 333 ? 0.699 -3.272 20.110 1.00 87.06 333 VAL A N 1
ATOM 2611 C CA . VAL A 1 333 ? 0.253 -1.961 20.613 1.00 87.06 333 VAL A CA 1
ATOM 2612 C C . VAL A 1 333 ? 1.445 -1.050 20.926 1.00 87.06 333 VAL A C 1
ATOM 2614 O O . VAL A 1 333 ? 1.395 0.155 20.689 1.00 87.06 333 VAL A O 1
ATOM 2617 N N . LEU A 1 334 ? 2.541 -1.605 21.453 1.00 86.81 334 LEU A N 1
ATOM 2618 C CA . LEU A 1 334 ? 3.760 -0.842 21.743 1.00 86.81 334 LEU A CA 1
ATOM 2619 C C . LEU A 1 334 ? 4.518 -0.411 20.479 1.00 86.81 334 LEU A C 1
ATOM 2621 O O . LEU A 1 334 ? 5.151 0.652 20.488 1.00 86.81 334 LEU A O 1
ATOM 2625 N N . ALA A 1 335 ? 4.491 -1.229 19.424 1.00 85.44 335 ALA A N 1
ATOM 2626 C CA . ALA A 1 335 ? 5.058 -0.885 18.124 1.00 85.44 335 ALA A CA 1
ATOM 2627 C C . ALA A 1 335 ? 4.290 0.292 17.510 1.00 85.44 335 ALA A C 1
ATOM 2629 O O . ALA A 1 335 ? 4.900 1.320 17.214 1.00 85.44 335 ALA A O 1
ATOM 2630 N N . ASP A 1 336 ? 2.964 0.178 17.451 1.00 86.06 336 ASP A N 1
ATOM 2631 C CA . ASP A 1 336 ? 2.049 1.199 16.930 1.00 86.06 336 ASP A CA 1
ATOM 2632 C C . ASP A 1 336 ? 2.098 2.502 17.744 1.00 86.06 336 ASP A C 1
ATOM 2634 O O . ASP A 1 336 ? 1.983 3.608 17.212 1.00 86.06 336 ASP A O 1
ATOM 2638 N N . ALA A 1 337 ? 2.317 2.401 19.060 1.00 85.06 337 ALA A N 1
ATOM 2639 C CA . ALA A 1 337 ? 2.491 3.559 19.937 1.00 85.06 337 ALA A CA 1
ATOM 2640 C C . ALA A 1 337 ? 3.846 4.270 19.745 1.00 85.06 337 ALA A C 1
ATOM 2642 O O . ALA A 1 337 ? 4.102 5.279 20.407 1.00 85.06 337 ALA A O 1
ATOM 2643 N N . GLY A 1 338 ? 4.742 3.736 18.906 1.00 84.12 338 GLY A N 1
ATOM 2644 C CA . GLY A 1 338 ? 6.097 4.254 18.704 1.00 84.12 338 GLY A CA 1
ATOM 2645 C C . GLY A 1 338 ? 7.034 4.036 19.900 1.00 84.12 338 GLY A C 1
ATOM 2646 O O . GLY A 1 338 ? 8.115 4.623 19.963 1.00 84.12 338 GLY A O 1
ATOM 2647 N N . VAL A 1 339 ? 6.655 3.191 20.866 1.00 80.69 339 VAL A N 1
ATOM 2648 C CA . VAL A 1 339 ? 7.409 2.988 22.117 1.00 80.69 339 VAL A CA 1
ATOM 2649 C C . VAL A 1 339 ? 8.656 2.138 21.878 1.00 80.69 339 VAL A C 1
ATOM 2651 O O . VAL A 1 339 ? 9.729 2.445 22.400 1.00 80.69 339 VAL A O 1
ATOM 2654 N N . LEU A 1 340 ? 8.554 1.105 21.035 1.00 72.44 340 LEU A N 1
ATOM 2655 C CA . LEU A 1 340 ? 9.673 0.198 20.742 1.00 72.44 340 LEU A CA 1
ATOM 2656 C C . LEU A 1 340 ? 10.792 0.854 19.914 1.00 72.44 340 LEU A C 1
ATOM 2658 O O . LEU A 1 340 ? 11.947 0.435 20.004 1.00 72.44 340 LEU A O 1
ATOM 2662 N N . ALA A 1 341 ? 10.487 1.907 19.148 1.00 57.91 341 ALA A N 1
ATOM 2663 C CA . ALA A 1 341 ? 11.482 2.637 18.361 1.00 57.91 341 ALA A CA 1
ATOM 2664 C C . ALA A 1 341 ? 12.462 3.437 19.244 1.00 57.91 341 ALA A C 1
ATOM 2666 O O . ALA A 1 341 ? 13.642 3.552 18.911 1.00 57.91 341 ALA A O 1
ATOM 2667 N N . ASN A 1 342 ? 12.008 3.921 20.405 1.00 49.81 342 ASN A N 1
ATOM 2668 C CA . ASN A 1 342 ? 12.819 4.751 21.301 1.00 49.81 342 ASN A CA 1
ATOM 2669 C C . ASN A 1 342 ? 13.778 3.958 22.202 1.00 49.81 342 ASN A C 1
ATOM 2671 O O . ASN A 1 342 ? 14.772 4.517 22.662 1.00 49.81 342 ASN A O 1
ATOM 2675 N N . SER A 1 343 ? 13.551 2.658 22.416 1.00 45.28 343 SER A N 1
ATOM 2676 C CA . SER A 1 343 ? 14.422 1.844 23.281 1.00 45.28 343 SER A CA 1
ATOM 2677 C C . SER A 1 343 ? 15.800 1.548 22.671 1.00 45.28 343 SER A C 1
ATOM 2679 O O . SER A 1 343 ? 16.708 1.160 23.399 1.00 45.28 343 SER A O 1
ATOM 2681 N N . LYS A 1 344 ? 15.986 1.730 21.354 1.00 39.78 344 LYS A N 1
ATOM 2682 C CA . LYS A 1 344 ? 17.264 1.449 20.666 1.00 39.78 344 LYS A CA 1
ATOM 2683 C C . LYS A 1 344 ? 18.304 2.571 20.778 1.00 39.78 344 LYS A C 1
ATOM 2685 O O . LYS A 1 344 ? 19.451 2.354 20.400 1.00 39.78 344 LYS A O 1
ATOM 2690 N N . ASN A 1 345 ? 17.935 3.744 21.298 1.00 41.00 345 ASN A N 1
ATOM 2691 C CA . ASN A 1 345 ? 18.849 4.888 21.414 1.00 41.00 345 ASN A CA 1
ATOM 2692 C C . ASN A 1 345 ? 19.518 5.029 22.791 1.00 41.00 345 ASN A C 1
ATOM 2694 O O . ASN A 1 345 ? 20.326 5.940 22.955 1.00 41.00 345 ASN A O 1
ATOM 2698 N N . ASP A 1 346 ? 19.238 4.140 23.749 1.00 38.00 346 ASP A N 1
ATOM 2699 C CA . ASP A 1 346 ? 19.762 4.251 25.120 1.00 38.00 346 ASP A CA 1
ATOM 2700 C C . ASP A 1 346 ? 20.440 2.963 25.622 1.00 38.00 346 ASP A C 1
ATOM 2702 O O . ASP A 1 346 ? 20.296 2.559 26.772 1.00 38.00 346 ASP A O 1
ATOM 2706 N N . GLU A 1 347 ? 21.204 2.292 24.750 1.00 37.91 347 GLU A N 1
ATOM 2707 C CA . GLU A 1 347 ? 21.979 1.098 25.116 1.00 37.91 347 GLU A CA 1
ATOM 27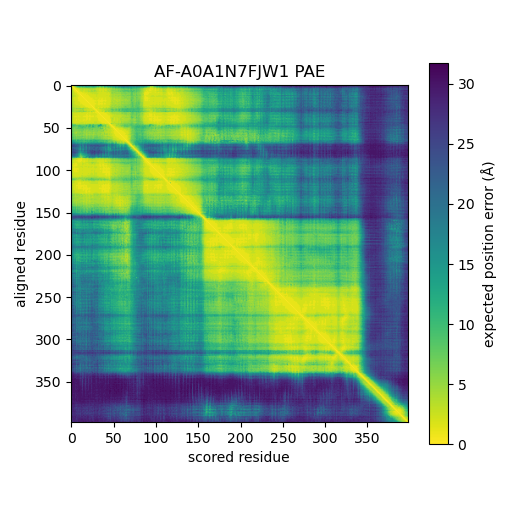08 C C . GLU A 1 347 ? 23.492 1.318 24.944 1.00 37.91 347 GLU A C 1
ATOM 2710 O O . GLU A 1 347 ? 24.185 0.716 24.128 1.00 37.91 347 GLU A O 1
ATOM 2715 N N . THR A 1 348 ? 24.048 2.204 25.773 1.00 37.59 348 THR A N 1
ATOM 2716 C CA . THR A 1 348 ? 25.427 2.045 26.261 1.00 37.59 348 THR A CA 1
ATOM 2717 C C . THR A 1 348 ? 25.427 2.174 27.772 1.00 37.59 348 THR A C 1
ATOM 2719 O O . THR A 1 348 ? 25.623 3.255 28.310 1.00 37.59 348 THR A O 1
ATOM 2722 N N . THR A 1 349 ? 25.181 1.058 28.457 1.00 35.22 349 THR A N 1
ATOM 2723 C CA . THR A 1 349 ? 25.859 0.580 29.679 1.00 35.22 349 THR A CA 1
ATOM 2724 C C . THR A 1 349 ? 24.934 -0.355 30.450 1.00 35.22 349 THR A C 1
ATOM 2726 O O . THR A 1 349 ? 23.881 0.056 30.914 1.00 35.22 349 THR A O 1
ATOM 2729 N N . SER A 1 350 ? 25.370 -1.605 30.619 1.00 32.50 350 SER A N 1
ATOM 2730 C CA . SER A 1 350 ? 25.276 -2.400 31.857 1.00 32.50 350 SER A CA 1
ATOM 2731 C C . SER A 1 350 ? 25.187 -3.885 31.493 1.00 32.50 350 SER A C 1
ATOM 2733 O O . SER A 1 350 ? 24.151 -4.387 31.084 1.00 32.50 350 SER A O 1
ATOM 2735 N N . THR A 1 351 ? 26.331 -4.559 31.395 1.00 32.25 351 THR A N 1
ATOM 2736 C CA . THR A 1 351 ? 26.806 -5.529 32.402 1.00 32.25 351 THR A CA 1
ATOM 2737 C C . THR A 1 351 ? 25.851 -6.693 32.667 1.00 32.25 351 THR A C 1
ATOM 2739 O O . THR A 1 351 ? 24.933 -6.620 33.476 1.00 32.25 351 THR A O 1
ATOM 2742 N N . THR A 1 352 ? 26.189 -7.793 31.992 1.00 34.03 352 THR A N 1
ATOM 2743 C CA . THR A 1 352 ? 26.013 -9.192 32.389 1.00 34.03 352 THR A CA 1
ATOM 2744 C C . THR A 1 352 ? 25.963 -9.398 33.900 1.00 34.03 352 THR A C 1
ATOM 2746 O O . THR A 1 352 ? 26.929 -9.071 34.587 1.00 34.03 352 THR A O 1
ATOM 2749 N N . ASN A 1 353 ? 24.900 -10.046 34.370 1.00 34.69 353 ASN A N 1
ATOM 2750 C CA . ASN A 1 353 ? 24.974 -11.015 35.455 1.00 34.69 353 ASN A CA 1
ATOM 2751 C C . ASN A 1 353 ? 24.083 -12.199 35.078 1.00 34.69 353 ASN A C 1
ATOM 2753 O O . ASN A 1 353 ? 22.857 -12.110 35.075 1.00 34.69 353 ASN A O 1
ATOM 2757 N N . GLU A 1 354 ? 24.754 -13.279 34.697 1.00 38.00 354 GLU A N 1
ATOM 2758 C CA . GLU A 1 354 ? 24.239 -14.636 34.774 1.00 38.00 354 GLU A CA 1
ATOM 2759 C C . GLU A 1 354 ? 24.053 -14.965 36.257 1.00 38.00 354 GLU A C 1
ATOM 2761 O O . GLU A 1 354 ? 24.967 -14.716 37.034 1.00 38.00 354 GLU A O 1
ATOM 2766 N N . ASP A 1 355 ? 22.900 -15.504 36.644 1.00 33.53 355 ASP A N 1
ATOM 2767 C CA . ASP A 1 355 ? 22.839 -16.554 37.661 1.00 33.53 355 ASP A CA 1
ATOM 2768 C C . ASP A 1 355 ? 21.479 -17.261 37.613 1.00 33.53 355 ASP A C 1
ATOM 2770 O O . ASP A 1 355 ? 20.414 -16.658 37.467 1.00 33.53 355 ASP A O 1
ATOM 2774 N N . ALA A 1 356 ? 21.579 -18.583 37.676 1.00 39.19 356 ALA A N 1
ATOM 2775 C CA . ALA A 1 356 ? 20.518 -19.573 37.643 1.00 39.19 356 ALA A CA 1
ATOM 2776 C C . ALA A 1 356 ? 19.674 -19.576 38.930 1.00 39.19 356 ALA A C 1
ATOM 2778 O O . ALA A 1 356 ? 20.176 -19.211 39.988 1.00 39.19 356 ALA A O 1
ATOM 2779 N N . ASP A 1 357 ? 18.420 -20.038 38.863 1.00 34.97 357 ASP A N 1
ATOM 2780 C CA . ASP A 1 357 ? 17.980 -21.349 39.386 1.00 34.97 357 ASP A CA 1
ATOM 2781 C C . ASP A 1 357 ? 16.439 -21.451 39.435 1.00 34.97 357 ASP A C 1
ATOM 2783 O O . ASP A 1 357 ? 15.747 -20.458 39.653 1.00 34.97 357 ASP A O 1
ATOM 2787 N N . GLY A 1 358 ? 15.919 -22.681 39.349 1.00 33.50 358 GLY A N 1
ATOM 2788 C CA . GLY A 1 358 ? 14.668 -23.051 40.033 1.00 33.50 358 GLY A CA 1
ATOM 2789 C C . GLY A 1 358 ? 13.425 -23.346 39.183 1.00 33.50 358 GLY A C 1
ATOM 2790 O O . GLY A 1 358 ? 12.637 -22.463 38.865 1.00 33.50 358 GLY A O 1
ATOM 2791 N N . ALA A 1 359 ? 13.204 -24.636 38.922 1.00 37.75 359 ALA A N 1
ATOM 2792 C CA . ALA A 1 359 ? 11.959 -25.244 38.443 1.00 37.75 359 ALA A CA 1
ATOM 2793 C C . ALA A 1 359 ? 10.817 -25.228 39.490 1.00 37.75 359 ALA A C 1
ATOM 2795 O O . ALA A 1 359 ? 11.123 -25.265 40.677 1.00 37.75 359 ALA A O 1
ATOM 2796 N N . ASP A 1 360 ? 9.539 -25.263 39.063 1.00 34.91 360 ASP A N 1
ATOM 2797 C CA . ASP A 1 360 ? 8.552 -26.354 39.313 1.00 34.91 360 ASP A CA 1
ATOM 2798 C C . ASP A 1 360 ? 7.122 -25.989 38.794 1.00 34.91 360 ASP A C 1
ATOM 2800 O O . ASP A 1 360 ? 6.536 -24.996 39.207 1.00 34.91 360 ASP A O 1
ATOM 2804 N N . ARG A 1 361 ? 6.585 -26.823 37.883 1.00 37.94 361 ARG A N 1
ATOM 2805 C CA . ARG A 1 361 ? 5.282 -27.553 37.912 1.00 37.94 361 ARG A CA 1
ATOM 2806 C C . ARG A 1 361 ? 3.920 -26.859 38.213 1.00 37.94 361 ARG A C 1
ATOM 2808 O O . ARG A 1 361 ? 3.728 -26.307 39.287 1.00 37.94 361 ARG A O 1
ATOM 2815 N N . VAL A 1 362 ? 2.914 -27.127 37.348 1.00 38.22 362 VAL A N 1
ATOM 2816 C CA . VAL A 1 362 ? 1.618 -27.858 37.583 1.00 38.22 362 VAL A CA 1
ATOM 2817 C C . VAL A 1 362 ? 0.448 -27.358 36.681 1.00 38.22 362 VAL A C 1
ATOM 2819 O O . VAL A 1 362 ? 0.034 -26.214 36.786 1.00 38.22 362 VAL A O 1
ATOM 2822 N N . GLU A 1 363 ? -0.050 -28.285 35.840 1.00 39.25 363 GLU A N 1
ATOM 2823 C CA . GLU A 1 363 ? -1.434 -28.713 35.453 1.00 39.25 363 GLU A CA 1
ATOM 2824 C C . GLU A 1 363 ? -2.645 -27.773 35.179 1.00 39.25 363 GLU A C 1
ATOM 2826 O O . GLU A 1 363 ? -2.941 -26.863 35.943 1.00 39.25 363 GLU A O 1
ATOM 2831 N N . GLY A 1 364 ? -3.461 -28.205 34.186 1.00 34.81 364 GLY A N 1
ATOM 2832 C CA . GLY A 1 364 ? -4.938 -28.049 34.075 1.00 34.81 364 GLY A CA 1
ATOM 2833 C C . GLY A 1 364 ? -5.414 -27.133 32.930 1.00 34.81 364 GLY A C 1
ATOM 2834 O O . GLY A 1 364 ? -5.174 -25.939 33.010 1.00 34.81 364 GLY A O 1
ATOM 2835 N N . ALA A 1 365 ? -5.885 -27.601 31.760 1.00 44.09 365 ALA A N 1
ATOM 2836 C CA . ALA A 1 365 ? -7.154 -28.280 31.401 1.00 44.09 365 ALA A CA 1
ATOM 2837 C C . ALA A 1 365 ? -8.401 -27.359 31.362 1.00 44.09 365 ALA A C 1
ATOM 2839 O O . ALA A 1 365 ? -8.677 -26.703 32.359 1.00 44.09 365 ALA A O 1
ATOM 2840 N N . ASP A 1 366 ? -9.092 -27.355 30.202 1.00 39.41 366 ASP A N 1
ATOM 2841 C CA . ASP A 1 366 ? -10.547 -27.176 29.919 1.00 39.41 366 ASP A CA 1
ATOM 2842 C C . ASP A 1 366 ? -10.727 -26.352 28.618 1.00 39.41 366 ASP A C 1
ATOM 2844 O O . ASP A 1 366 ? -10.324 -25.196 28.541 1.00 39.41 366 ASP A O 1
ATOM 2848 N N . ASP A 1 367 ? -11.039 -26.947 27.460 1.00 46.03 367 ASP A N 1
ATOM 2849 C CA . ASP A 1 367 ? -12.353 -27.442 26.989 1.00 46.03 367 ASP A CA 1
ATOM 2850 C C . ASP A 1 367 ? -13.476 -26.396 27.047 1.00 46.03 367 ASP A C 1
ATOM 2852 O O . ASP A 1 367 ? -14.012 -26.138 28.116 1.00 46.03 367 ASP A O 1
ATOM 2856 N N . MET A 1 368 ? -13.844 -25.838 25.886 1.00 46.94 368 MET A N 1
ATOM 2857 C CA . MET A 1 368 ? -15.219 -25.454 25.536 1.00 46.94 368 MET A CA 1
ATOM 2858 C C . MET A 1 368 ? -15.316 -25.225 24.019 1.00 46.94 368 MET A C 1
ATOM 2860 O O . MET A 1 368 ? -14.845 -24.220 23.484 1.00 46.94 368 MET A O 1
ATOM 2864 N N . GLY A 1 369 ? -15.963 -26.167 23.333 1.00 41.44 369 GLY A N 1
ATOM 2865 C CA . GLY A 1 369 ? -16.488 -25.977 21.986 1.00 41.44 369 GLY A CA 1
ATOM 2866 C C . GLY A 1 369 ? -17.735 -25.088 21.984 1.00 41.44 369 GLY A C 1
ATOM 2867 O O . GLY A 1 369 ? -18.601 -25.204 22.850 1.00 41.44 369 GLY A O 1
ATOM 2868 N N . GLY A 1 370 ? -17.837 -24.225 20.976 1.00 35.62 370 GLY A N 1
ATOM 2869 C CA . GLY A 1 370 ? -19.023 -23.425 20.687 1.00 35.62 370 GLY A CA 1
ATOM 2870 C C . GLY A 1 370 ? -19.321 -23.463 19.195 1.00 35.62 370 GLY A C 1
ATOM 2871 O O . GLY A 1 370 ? -18.699 -22.756 18.411 1.00 35.62 370 GLY A O 1
ATOM 2872 N N . THR A 1 371 ? -20.257 -24.324 18.809 1.00 40.97 371 THR A N 1
ATOM 2873 C CA . THR A 1 371 ? -20.915 -24.333 17.500 1.00 40.97 371 THR A CA 1
ATOM 2874 C C . THR A 1 371 ? -21.888 -23.159 17.415 1.00 40.97 371 THR A C 1
ATOM 2876 O O . THR A 1 371 ? -22.810 -23.099 18.229 1.00 40.97 371 THR A O 1
ATOM 2879 N N . ASN A 1 372 ? -21.730 -22.283 16.422 1.00 36.44 372 ASN A N 1
ATOM 2880 C CA . ASN A 1 372 ? -22.794 -21.376 15.993 1.00 36.44 372 ASN A CA 1
ATOM 2881 C C . ASN A 1 372 ? -23.343 -21.854 14.645 1.00 36.44 372 ASN A C 1
ATOM 2883 O O . ASN A 1 372 ? -22.652 -21.830 13.628 1.00 36.44 372 ASN A O 1
ATOM 2887 N N . GLU A 1 373 ? -24.583 -22.335 14.700 1.00 43.84 373 GLU A N 1
ATOM 2888 C CA . GLU A 1 373 ? -25.529 -22.367 13.586 1.00 43.84 373 GLU A CA 1
ATOM 2889 C C . GLU A 1 373 ? -26.025 -20.935 13.280 1.00 43.84 373 GLU A C 1
ATOM 2891 O O . GLU A 1 373 ? -25.697 -20.000 14.009 1.00 43.84 373 GLU A O 1
ATOM 2896 N N . VAL A 1 374 ? -26.895 -20.831 12.265 1.00 41.12 374 VAL A N 1
ATOM 2897 C CA . VAL A 1 374 ? -27.670 -19.665 11.781 1.00 41.12 374 VAL A CA 1
ATOM 2898 C C . VAL A 1 374 ? -26.851 -18.732 10.844 1.00 41.12 374 VAL A C 1
ATOM 2900 O O . VAL A 1 374 ? -25.727 -18.380 11.166 1.00 41.12 374 VAL A O 1
ATOM 2903 N N . GLU A 1 375 ? -27.261 -18.349 9.624 1.00 45.44 375 GLU A N 1
ATOM 2904 C CA . GLU A 1 375 ? -28.588 -18.134 9.017 1.00 45.44 375 GLU A CA 1
ATOM 2905 C C . GLU A 1 375 ? -28.600 -18.491 7.512 1.00 45.44 375 GLU A C 1
ATOM 2907 O O . GLU A 1 375 ? -27.690 -18.147 6.763 1.00 45.44 375 GLU A O 1
ATOM 2912 N N . GLN A 1 376 ? -29.654 -19.198 7.088 1.00 45.47 376 GLN A N 1
ATOM 2913 C CA . GLN A 1 376 ? -30.061 -19.391 5.695 1.00 45.47 376 GLN A CA 1
ATOM 2914 C C . GLN A 1 376 ? -30.967 -18.217 5.313 1.00 45.47 376 GLN A C 1
ATOM 2916 O O . GLN A 1 376 ? -32.102 -18.209 5.772 1.00 45.47 376 GLN A O 1
ATOM 2921 N N . ASP A 1 377 ? -30.503 -17.265 4.503 1.00 45.91 377 ASP A N 1
ATOM 2922 C CA . ASP A 1 377 ? -31.390 -16.277 3.853 1.00 45.91 377 ASP A CA 1
ATOM 2923 C C . ASP A 1 377 ? -30.855 -15.750 2.493 1.00 45.91 377 ASP A C 1
ATOM 2925 O O . ASP A 1 377 ? -31.393 -14.793 1.942 1.00 45.91 377 ASP A O 1
ATOM 2929 N N . ASP A 1 378 ? -29.851 -16.400 1.883 1.00 51.66 378 ASP A N 1
ATOM 2930 C CA . ASP A 1 378 ? -29.223 -15.930 0.626 1.00 51.66 378 ASP A CA 1
ATOM 2931 C C . ASP A 1 378 ? -29.715 -16.634 -0.665 1.00 51.66 378 ASP A C 1
ATOM 2933 O O . ASP A 1 378 ? -29.284 -16.290 -1.767 1.00 51.66 378 ASP A O 1
ATOM 2937 N N . GLU A 1 379 ? -30.646 -17.594 -0.584 1.00 51.22 379 GLU A N 1
ATOM 2938 C CA . GLU A 1 379 ? -30.997 -18.449 -1.740 1.00 51.22 379 GLU A CA 1
ATOM 2939 C C . GLU A 1 379 ? -31.701 -17.711 -2.905 1.00 51.22 379 GLU A C 1
ATOM 2941 O O . GLU A 1 379 ? -31.650 -18.179 -4.046 1.00 51.22 379 GLU A O 1
ATOM 2946 N N . ASP A 1 380 ? -32.306 -16.540 -2.675 1.00 54.41 380 ASP A N 1
ATOM 2947 C CA . ASP A 1 380 ? -33.064 -15.825 -3.716 1.00 54.41 380 ASP A CA 1
ATOM 2948 C C . ASP A 1 380 ? -32.193 -14.924 -4.618 1.00 54.41 380 ASP A C 1
ATOM 2950 O O . ASP A 1 380 ? -32.520 -14.731 -5.794 1.00 54.41 380 ASP A O 1
ATOM 2954 N N . ALA A 1 381 ? -31.045 -14.429 -4.139 1.00 57.72 381 ALA A N 1
ATOM 2955 C CA . ALA A 1 381 ? -30.127 -13.614 -4.950 1.00 57.72 381 ALA A CA 1
ATOM 2956 C C . ALA A 1 381 ? -29.306 -14.461 -5.948 1.00 57.72 381 ALA A C 1
ATOM 2958 O O . ALA A 1 381 ? -28.855 -13.986 -6.999 1.00 57.72 381 ALA A O 1
ATOM 2959 N N . ASP A 1 382 ? -29.139 -15.748 -5.651 1.00 52.72 382 ASP A N 1
ATOM 2960 C CA . ASP A 1 382 ? -28.241 -16.647 -6.379 1.00 52.72 382 ASP A CA 1
ATOM 2961 C C . ASP A 1 382 ? -28.861 -17.198 -7.672 1.00 52.72 382 ASP A C 1
ATOM 2963 O O . ASP A 1 382 ? -28.160 -17.496 -8.651 1.00 52.72 382 ASP A O 1
ATOM 2967 N N . ALA A 1 383 ? -30.193 -17.253 -7.736 1.00 68.25 383 ALA A N 1
ATOM 2968 C CA . ALA A 1 383 ? -30.924 -17.642 -8.938 1.00 68.25 383 ALA A CA 1
ATOM 2969 C C . ALA A 1 383 ? -30.892 -16.557 -10.033 1.00 68.25 383 ALA A C 1
ATOM 2971 O O . ALA A 1 383 ? -30.905 -16.878 -11.227 1.00 68.25 383 ALA A O 1
ATOM 2972 N N . GLU A 1 384 ? -30.830 -15.276 -9.656 1.00 61.16 384 GLU A N 1
ATOM 2973 C CA . GLU A 1 384 ? -30.848 -14.159 -10.606 1.00 61.16 384 GLU A CA 1
ATOM 2974 C C . GLU A 1 384 ? -29.480 -13.958 -11.282 1.00 61.16 384 GLU A C 1
ATOM 2976 O O . GLU A 1 384 ? -29.402 -13.803 -12.507 1.00 61.16 384 GLU A O 1
ATOM 2981 N N . PHE A 1 385 ? -28.384 -14.092 -10.528 1.00 54.09 385 PHE A N 1
ATOM 2982 C CA . PHE A 1 385 ? -27.022 -13.926 -11.050 1.00 54.09 385 PHE A CA 1
ATOM 2983 C C . PHE A 1 385 ? -26.611 -15.029 -12.044 1.00 54.09 385 PHE A C 1
ATOM 2985 O O . PHE A 1 385 ? -26.063 -14.743 -13.114 1.00 54.09 385 PHE A O 1
ATOM 2992 N N . ASN A 1 386 ? -26.958 -16.295 -11.771 1.00 64.19 386 ASN A N 1
ATOM 2993 C CA . ASN A 1 386 ? -26.723 -17.396 -12.718 1.00 64.19 386 ASN A CA 1
ATOM 2994 C C . ASN A 1 386 ? -27.488 -17.208 -14.043 1.00 64.19 386 ASN A C 1
ATOM 2996 O O . ASN A 1 386 ? -27.035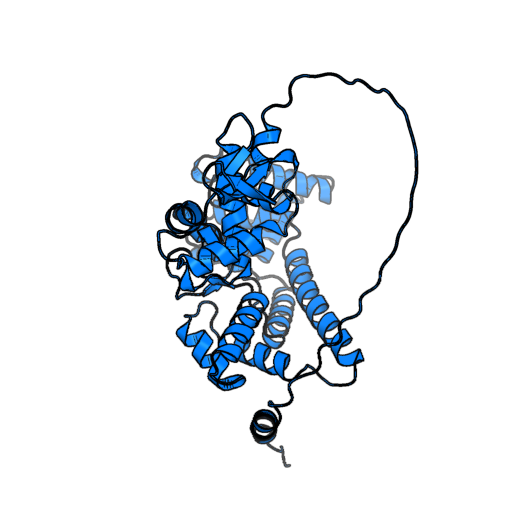 -17.653 -15.104 1.00 64.19 386 ASN A O 1
ATOM 3000 N N . ARG A 1 387 ? -28.620 -16.493 -14.018 1.00 70.00 387 ARG A N 1
ATOM 3001 C CA . ARG A 1 387 ? -29.390 -16.119 -15.214 1.00 70.00 387 ARG A CA 1
ATOM 3002 C C . ARG A 1 387 ? -28.685 -15.048 -16.052 1.00 70.00 387 ARG A C 1
ATOM 3004 O O . ARG A 1 387 ? -28.736 -15.108 -17.279 1.00 70.00 387 ARG A O 1
ATOM 3011 N N . LEU A 1 388 ? -28.001 -14.103 -15.407 1.00 66.62 388 LEU A N 1
ATOM 3012 C CA . LEU A 1 388 ? -27.234 -13.044 -16.073 1.00 66.62 388 LEU A CA 1
ATOM 3013 C C . LEU A 1 388 ? -25.946 -13.570 -16.723 1.00 66.62 388 LEU A C 1
ATOM 3015 O O . LEU A 1 388 ? -25.629 -13.183 -17.851 1.00 66.62 388 LEU A O 1
ATOM 3019 N N . LEU A 1 389 ? -25.242 -14.498 -16.067 1.00 63.25 389 LEU A N 1
ATOM 3020 C CA . LEU A 1 389 ? -24.033 -15.116 -16.625 1.00 63.25 389 LEU A CA 1
ATOM 3021 C C . LEU A 1 389 ? -24.333 -16.071 -17.790 1.00 63.25 389 LEU A C 1
ATOM 3023 O O . LEU A 1 389 ? -23.610 -16.072 -18.786 1.00 63.25 389 LEU A O 1
ATOM 3027 N N . SER A 1 390 ? -25.427 -16.833 -17.717 1.00 65.56 390 SER A N 1
ATOM 3028 C CA . SER A 1 390 ? -25.834 -17.746 -18.798 1.00 65.56 390 SER A CA 1
ATOM 3029 C C . SER A 1 390 ? -26.382 -17.026 -20.040 1.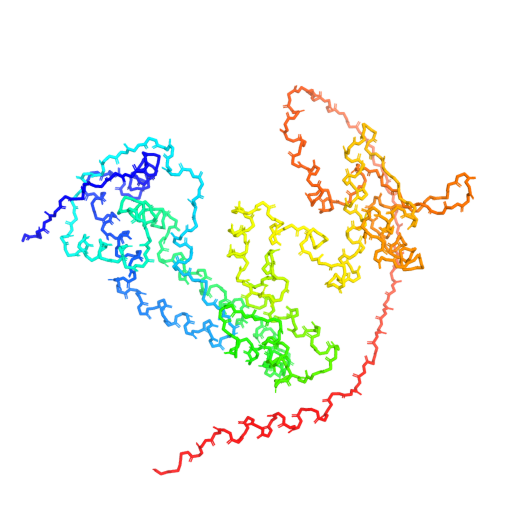00 65.56 390 SER A C 1
ATOM 3031 O O . SER A 1 390 ? -26.303 -17.563 -21.144 1.00 65.56 390 SER A O 1
ATOM 3033 N N . ALA A 1 391 ? -26.870 -15.789 -19.906 1.00 60.84 391 ALA A N 1
ATOM 3034 C CA . ALA A 1 391 ? -27.378 -14.998 -21.029 1.00 60.84 391 ALA A CA 1
ATOM 3035 C C . ALA A 1 391 ? -26.279 -14.381 -21.922 1.00 60.84 391 ALA A C 1
ATOM 3037 O O . ALA A 1 391 ? -26.578 -13.920 -23.024 1.00 60.84 391 ALA A O 1
ATOM 3038 N N . ARG A 1 392 ? -25.009 -14.365 -21.482 1.00 47.19 392 ARG A N 1
ATOM 3039 C CA . ARG A 1 392 ? -23.893 -13.728 -22.212 1.00 47.19 392 ARG A CA 1
ATOM 3040 C C . ARG A 1 392 ? -23.030 -14.672 -23.047 1.00 47.19 392 ARG A C 1
ATOM 3042 O O . ARG A 1 392 ? -22.064 -14.210 -23.649 1.00 47.19 392 ARG A O 1
ATOM 3049 N N . THR A 1 393 ? -23.368 -15.956 -23.154 1.00 45.12 393 THR A N 1
ATOM 3050 C CA . THR A 1 393 ? -22.700 -16.857 -24.105 1.00 45.12 393 THR A CA 1
ATOM 3051 C C . THR A 1 393 ? -23.474 -16.870 -25.429 1.00 45.12 393 THR A C 1
ATOM 3053 O O . THR A 1 393 ? -24.478 -17.576 -25.529 1.00 45.12 393 THR A O 1
ATOM 3056 N N . PRO A 1 394 ? -23.072 -16.112 -26.471 1.00 43.25 394 PRO A N 1
ATOM 3057 C CA . PRO A 1 394 ? -23.626 -16.330 -27.796 1.00 43.25 394 PRO A CA 1
ATOM 3058 C C . PRO A 1 394 ? -23.246 -17.744 -28.236 1.00 43.25 394 PRO A C 1
ATOM 3060 O O . PRO A 1 394 ? -22.068 -18.091 -28.340 1.00 43.25 394 PRO A O 1
ATOM 3063 N N . ALA A 1 395 ? -24.263 -18.569 -28.470 1.00 46.66 395 ALA A N 1
ATOM 3064 C CA . ALA A 1 395 ? -24.107 -19.810 -29.199 1.00 46.66 395 ALA A CA 1
ATOM 3065 C C . ALA A 1 395 ? -23.573 -19.455 -30.592 1.00 46.66 395 ALA A C 1
ATOM 3067 O O . ALA A 1 395 ? -24.317 -18.966 -31.441 1.00 46.66 395 ALA A O 1
ATOM 3068 N N . ASN A 1 396 ? -22.275 -19.660 -30.809 1.00 46.47 396 ASN A N 1
ATOM 3069 C CA . ASN A 1 396 ? -21.720 -19.714 -32.153 1.00 46.47 396 ASN A CA 1
ATOM 3070 C C . ASN A 1 396 ? -22.335 -20.939 -32.835 1.00 46.47 396 ASN A C 1
ATOM 3072 O O . ASN A 1 396 ? -21.919 -22.072 -32.594 1.00 46.47 396 ASN A O 1
ATOM 3076 N N . ALA A 1 397 ? -23.382 -20.684 -33.614 1.00 49.44 397 ALA A N 1
ATOM 3077 C CA . ALA A 1 397 ? -23.949 -21.608 -34.575 1.00 49.44 397 ALA A CA 1
ATOM 3078 C C . ALA A 1 397 ? -23.360 -21.291 -35.958 1.00 49.44 397 ALA A C 1
ATOM 3080 O O . ALA A 1 397 ? -23.459 -20.148 -36.406 1.00 49.44 397 ALA A O 1
ATOM 3081 N N . ASP A 1 398 ? -22.799 -22.346 -36.557 1.00 47.69 398 ASP A N 1
ATOM 3082 C CA . ASP A 1 398 ? -22.357 -22.570 -37.946 1.00 47.69 398 ASP A CA 1
ATOM 3083 C C . ASP A 1 398 ? -21.179 -21.769 -38.534 1.00 47.69 398 ASP A C 1
ATOM 3085 O O . ASP A 1 398 ? -21.280 -20.542 -38.761 1.00 47.69 398 ASP A O 1
#

Solvent-accessible surface area (backbone atoms only — not comparable to full-atom values): 22946 Å² total; per-residue (Å²): 132,86,68,64,37,72,48,79,41,52,29,48,36,68,60,52,50,56,44,47,50,49,42,24,70,76,66,74,41,46,81,87,44,51,25,55,54,52,46,48,17,47,31,56,65,67,56,69,46,94,56,36,69,55,47,52,52,50,38,51,50,30,42,73,67,25,29,66,58,78,54,70,72,56,68,60,62,74,78,86,86,58,76,92,80,51,65,68,36,71,46,73,43,48,28,52,51,67,60,54,52,52,44,52,50,46,36,64,71,80,40,95,55,56,71,23,56,48,48,47,40,20,46,51,42,41,74,66,50,31,60,65,41,53,49,49,55,55,48,47,55,48,47,55,51,51,48,51,48,49,58,51,37,71,74,73,45,70,79,48,72,67,54,54,30,45,34,52,32,42,64,73,53,58,86,59,43,37,52,68,57,51,50,53,36,36,33,75,59,72,37,77,47,73,69,48,44,54,55,50,49,54,53,39,32,64,56,52,48,37,37,63,30,69,90,36,82,52,34,36,30,40,42,70,60,29,38,51,52,10,71,78,65,80,44,51,35,72,89,45,58,60,64,73,62,44,60,78,91,75,48,51,72,64,45,49,24,49,36,54,51,28,53,45,47,40,51,6,69,75,34,99,79,30,54,29,71,39,38,43,64,44,46,13,52,74,68,44,72,57,74,42,53,66,72,54,27,44,48,40,47,54,63,35,30,75,42,64,36,31,38,76,43,72,43,100,85,68,48,65,23,37,32,42,38,64,91,50,40,47,66,66,51,35,50,75,43,53,53,61,71,60,64,74,79,74,80,86,84,82,81,90,79,89,81,87,85,84,88,84,91,87,90,83,92,81,90,83,90,80,89,81,79,88,84,92,82,64,74,73,66,57,63,56,52,58,53,59,62,65,69,69,60,79,78,85,74,134

Radius of gyration: 28.11 Å; Cα contacts (8 Å, |Δi|>4): 456; chains: 1; bounding box: 69×47×83 Å

Secondary structure (DSSP, 8-state):
----EE---EEEHHHHHHHHHHHHHHHS-STTTHHHHHHHHHHHHTT-STTHHHHHHHHHHHHHTTPPPP-HHHHTT---SSGGGS-EEE---EE-HHHHHHHHHHHHHH-SS-HHHHHHHHHHHHHTTHHHHHHHHHHHHHHHHHHHHHHHHTTTSSS-HHHHHHHHHHHHS-SSEEHHHHHHHHHHHH---HHHHHHHHHHHHHHHTEEEETTEEEEEEEHHHHHHHHHHHTPPPTTS-HHHHS-GGG--HHHHHHHHHHHHHHHHHHSTTSEEEE-HHHIIIIISTT-S-HHHHHHHHHHHTTSTTEEEEE-TTS-EEEEEEGGGS-HHHHHHTTHHHHGGG---------------------------------HHHHHHHHHHHHTT------

Nearest PDB structures (foldseek):
  8j3g-assembly1_A  TM=5.906E-01  e=1.336E+00  Coptis chinensis
  3h0d-assembly1_B  TM=4.927E-01  e=1.627E+00  Geobacillus stearothermophilus
  5mec-assembly1_A  TM=4.633E-01  e=4.148E+00  Saccharomyces cerevisiae
  2f2e-assembly1_A  TM=4.699E-01  e=6.464E+00  Pseudomonas aeruginosa
  7qcd-assembly1_F  TM=1.813E-01  e=2.186E+00  Saccharomyces cerevisiae S288C

Foldseek 3Di:
DQDKDWQWAKAFPVLVVLLQVLQCVVPVHSPPCVQVLLLVLLCLLLCNDPCSVVLVVLQVLCLLLLEHQPPSLVVLVPDPDPGVPGDIDTGTHIYHPVSLVSSVVSCVPSHPDDSRSSSSSSSVCVSVVGPVVSSVVSVVVSVVSVVVQVVVCVVPDGCDLLSVLLSQLSNQDDQKDFLVSSQVSQCVRPRNDPVSSVVSVVVNCVRHCWDQAQVHNGMIHHLSVSQVNCVVPVGDHPPAQPLRRDAPVPADLVSLLLLVLLVQQLVLLVDPQSKGKAFLVCSCCVRRNNPADSVRSVVSLVVNQVAWQWHWDQDPVRGTIIMGRNVGHDPVSCVSSVNVVVVVVPPDDDDDDDDDDDDDDDDDDDDDDDDDDDDPDCVPVVVVVVVVVVVPDPPPDD

Sequence (398 aa):
MTRTVKVDWRVPSKEWEAFSEYVSREHGEIKGYVGREVEKAMREYMDADEFADIEERIDRLLRAAGRRPADAAEEKTLSESSVDSDETTRVRCRVDPDVKDEFSAYVKRETDDRLGIGLTRALKERRRGGRARRAGEKLRRIEDDAAGLLEELGSGDGLSLREKRTIAVCNDLSEQFTRSELESAIEIHAGGSDPTLRDYTERVTERLDVVSHPHNPDLFVPTERAEELASETDAASPSDPAIDRKPYENLTRDEKVHGVRLELARDAAKRSNGKAQFGTADIREEVFDGNAPASYARSLMHDAADADGFRIRSGSTGENRLAVTLTDAASDVLADAGVLANSKNDETTSTTNEDADGADRVEGADDMGGTNEVEQDDEDADAEFNRLLSARTPANAD

pLDDT: mean 80.7, std 18.66, range [32.25, 97.0]